Protein AF-0000000067323304 (afdb_homodimer)

Radius of gyration: 36.73 Å; Cα contacts (8 Å, |Δi|>4): 881; chains: 2; bounding box: 107×138×116 Å

InterPro domains:
  IPR002659 Glycosyl transferase, family 31 [PF01762] (88-199)
  IPR002659 Glycosyl transferase, family 31 [PTHR11214] (59-254)

Sequence (636 aa):
MKSQHRKLPTPAPSVSTATLLLLPLALLAAVLMVVYPNEFALQSSLAGAGCPDGASGISVAAHHVVAQVAPDFRLLMGVLTLPSRYERRHLLRMVYALQQPNLTARVDVRFFFCRIESVEQRLLVALEAMRYGDVVELDCPENMDNGKTHSYFSSVPALFGAGAYDFVMKTDDDTFFRLPQLAESLGRAPREDLYYGCMVPCDYVRGWNEYMSGMGYVISWDLVEWIVAAADQIRNHTVGPEDRTLYSWFSGAGKAKNRVDVKPAMYDFPQRGAPCAHELVPDTIAVHRLKNNFRWSTTLKYFNFTAGLEPSKFYRVVMKSQHRKLPTPAPSVSTATLLLLPLALLAAVLMVVYPNEFALQSSLAGAGCPDGASGISVAAHHVVAQVAPDFRLLMGVLTLPSRYERRHLLRMVYALQQPNLTARVDVRFFFCRIESVEQRLLVALEAMRYGDVVELDCPENMDNGKTHSYFSSVPALFGAGAYDFVMKTDDDTFFRLPQLAESLGRAPREDLYYGCMVPCDYVRGWNEYMSGMGYVISWDLVEWIVAAADQIRNHTVGPEDRTLYSWFSGAGKAKNRVDVKPAMYDFPQRGAPCAHELVPDTIAVHRLKNNFRWSTTLKYFNFTAGLEPSKFYRVV

Secondary structure (DSSP, 8-state):
----------------SGGG-STTGGGSGGGGGGTS---TT------------------------------S-EEEEEEE--TT-HHHHHHHHHHHHTTGGG-SSEEEEEEEE-----HHHHHHHHHHHHHH--EEE-SS---SSBSHHHHHHHHHHHHH-TTS-SEEEEEETT-EE-HHHHHHHHHTS-SSSEEEEEEE-SS----S--EEEEEEEEEEHHHHHHHHHTHHHHTT--BS-HHHHHHHHHHHHT---EEEE-TTSEEEPP-TT-TTB----TT-SEEE---SHHHHHHHHHHTTTTTT----SSS---/----------------------TTGGGGGGGSTTSS----TT-----------------------------S-EEEEEEE--TT-HHHHHHHHHHHHTTGGG-SSEEEEEEEE-----HHHHHHHHHHHHHH--EEE-SS---SSBSHHHHHHHHHHHHH-TTS-SEEEEEETT-EE-HHHHHHHHHTS-SSSEEEEEEE-TT----S--EEEEEEEEEEHHHHHHHHHTHHHHTT--BS-HHHHHHHHHHHHT---EEEE-TTSEEEPP-TT-TTB----TT-SEEE---SHHHHHHHHHHTTTTTT----SSS---

pLDDT: mean 79.78, std 28.5, range [18.19, 98.94]

Nearest PDB structures (foldseek):
  6wmn-assembly1_B  TM=7.593E-01  e=1.048E-10  Homo sapiens
  8sz3-assembly1_A  TM=7.489E-01  e=9.233E-11  Homo sapiens
  8sz3-assembly1_B-2  TM=7.429E-01  e=4.793E-10  Homo sapiens
  8tjc-assembly1_D  TM=7.076E-01  e=5.106E-10  Homo sapiens
  8ipy-assembly1_w  TM=3.589E-01  e=2.794E+00  Homo sapiens

Organism: Triticum aestivum (NCBI:txid4565)

Structure (mmCIF, N/CA/C/O backbone):
data_AF-0000000067323304-model_v1
#
loop_
_entity.id
_entity.type
_entity.pdbx_description
1 polymer Hexosyltransferase
#
loop_
_atom_site.group_PDB
_atom_site.id
_atom_site.type_symbol
_atom_site.label_atom_id
_atom_site.label_alt_id
_atom_site.label_comp_id
_atom_site.label_asym_id
_atom_site.label_entity_id
_atom_site.label_seq_id
_atom_site.pdbx_PDB_ins_code
_atom_site.Cartn_x
_atom_site.Cartn_y
_atom_site.Cartn_z
_atom_site.occupancy
_atom_site.B_iso_or_equiv
_atom_site.auth_seq_id
_atom_site.auth_comp_id
_atom_site.auth_asym_id
_atom_site.auth_atom_id
_atom_site.pdbx_PDB_model_num
ATOM 1 N N . MET A 1 1 ? 1.168 63.219 -58.844 1 26 1 MET A N 1
ATOM 2 C CA . MET A 1 1 ? 1.993 62 -58.812 1 26 1 MET A CA 1
ATOM 3 C C . MET A 1 1 ? 3.346 62.281 -58.156 1 26 1 MET A C 1
ATOM 5 O O . MET A 1 1 ? 4.336 62.531 -58.875 1 26 1 MET A O 1
ATOM 9 N N . LYS A 1 2 ? 3.273 63 -57 1 29.53 2 LYS A N 1
ATOM 10 C CA . LYS A 1 2 ? 4.273 63.656 -56.188 1 29.53 2 LYS A CA 1
ATOM 11 C C . LYS A 1 2 ? 5.238 62.656 -55.562 1 29.53 2 LYS A C 1
ATOM 13 O O . LYS A 1 2 ? 4.816 61.75 -54.844 1 29.53 2 LYS A O 1
ATOM 18 N N . SER A 1 3 ? 6.457 62.375 -56.156 1 26.36 3 SER A N 1
ATOM 19 C CA . SER A 1 3 ? 7.59 61.438 -56.125 1 26.36 3 SER A CA 1
ATOM 20 C C . SER A 1 3 ? 8.375 61.562 -54.844 1 26.36 3 SER A C 1
ATOM 22 O O . SER A 1 3 ? 9.32 62.344 -54.75 1 26.36 3 SER A O 1
ATOM 24 N N . GLN A 1 4 ? 7.676 61.344 -53.625 1 25.31 4 GLN A N 1
ATOM 25 C CA . GLN A 1 4 ? 8.188 61.594 -52.281 1 25.31 4 GLN A CA 1
ATOM 26 C C . GLN A 1 4 ? 9.391 60.719 -51.969 1 25.31 4 GLN A C 1
ATOM 28 O O . GLN A 1 4 ? 9.312 59.5 -52.062 1 25.31 4 GLN A O 1
ATOM 33 N N . HIS A 1 5 ? 10.602 61.219 -52.062 1 24.12 5 HIS A N 1
ATOM 34 C CA . HIS A 1 5 ? 11.992 60.781 -52.031 1 24.12 5 HIS A CA 1
ATOM 35 C C . HIS A 1 5 ? 12.336 60.219 -50.656 1 24.12 5 HIS A C 1
ATOM 37 O O . HIS A 1 5 ? 12.25 60.906 -49.625 1 24.12 5 HIS A O 1
ATOM 43 N N . ARG A 1 6 ? 12.086 58.812 -50.344 1 25.52 6 ARG A N 1
ATOM 44 C CA . ARG A 1 6 ? 12.117 57.938 -49.188 1 25.52 6 ARG A CA 1
ATOM 45 C C . ARG A 1 6 ? 13.539 57.812 -48.625 1 25.52 6 ARG A C 1
ATOM 47 O O . ARG A 1 6 ? 14.43 57.312 -49.312 1 25.52 6 ARG A O 1
ATOM 54 N N . LYS A 1 7 ? 13.891 58.719 -47.688 1 22.83 7 LYS A N 1
ATOM 55 C CA . LYS A 1 7 ? 15.203 58.938 -47.094 1 22.83 7 LYS A CA 1
ATOM 56 C C . LYS A 1 7 ? 15.719 57.656 -46.438 1 22.83 7 LYS A C 1
ATOM 58 O O . LYS A 1 7 ? 15.078 57.094 -45.531 1 22.83 7 LYS A O 1
ATOM 63 N N . LEU A 1 8 ? 16.562 56.844 -47.094 1 27.14 8 LEU A N 1
ATOM 64 C CA . LEU A 1 8 ? 17.172 55.531 -46.906 1 27.14 8 LEU A CA 1
ATOM 65 C C . LEU A 1 8 ? 18.078 55.531 -45.688 1 27.14 8 LEU A C 1
ATOM 67 O O . LEU A 1 8 ? 19.031 56.312 -45.594 1 27.14 8 LEU A O 1
ATOM 71 N N . PRO A 1 9 ? 17.516 55.219 -44.406 1 27.12 9 PRO A N 1
ATOM 72 C CA . PRO A 1 9 ? 18.219 55.375 -43.125 1 27.12 9 PRO A CA 1
ATOM 73 C C . PRO A 1 9 ? 19.562 54.625 -43.094 1 27.12 9 PRO A C 1
ATOM 75 O O . PRO A 1 9 ? 19.703 53.594 -43.719 1 27.12 9 PRO A O 1
ATOM 78 N N . THR A 1 10 ? 20.703 55.312 -43.062 1 25.98 10 THR A N 1
ATOM 79 C CA . THR A 1 10 ? 22.109 54.969 -43.156 1 25.98 10 THR A CA 1
ATOM 80 C C . THR A 1 10 ? 22.469 53.906 -42.094 1 25.98 10 THR A C 1
ATOM 82 O O . THR A 1 10 ? 22.125 54.062 -40.906 1 25.98 10 THR A O 1
ATOM 85 N N . PRO A 1 11 ? 22.766 52.656 -42.5 1 28.22 11 PRO A N 1
ATOM 86 C CA . PRO A 1 11 ? 23.031 51.406 -41.781 1 28.22 11 PRO A CA 1
ATOM 87 C C . PRO A 1 11 ? 24.219 51.5 -40.844 1 28.22 11 PRO A C 1
ATOM 89 O O . PRO A 1 11 ? 25.297 51.938 -41.219 1 28.22 11 PRO A O 1
ATOM 92 N N . ALA A 1 12 ? 24 51.938 -39.531 1 30.48 12 ALA A N 1
ATOM 93 C CA . ALA A 1 12 ? 25.062 52.188 -38.562 1 30.48 12 ALA A CA 1
ATOM 94 C C . ALA A 1 12 ? 26.047 51 -38.531 1 30.48 12 ALA A C 1
ATOM 96 O O . ALA A 1 12 ? 25.625 49.844 -38.562 1 30.48 12 ALA A O 1
ATOM 97 N N . PRO A 1 13 ? 27.328 51.25 -38.719 1 25.36 13 PRO A N 1
ATOM 98 C CA . PRO A 1 13 ? 28.469 50.375 -38.969 1 25.36 13 PRO A CA 1
ATOM 99 C C . PRO A 1 13 ? 28.641 49.344 -37.875 1 25.36 13 PRO A C 1
ATOM 101 O O . PRO A 1 13 ? 28.188 49.531 -36.75 1 25.36 13 PRO A O 1
ATOM 104 N N . SER A 1 14 ? 28.859 48.062 -38.25 1 26.14 14 SER A N 1
ATOM 105 C CA . SER A 1 14 ? 29.109 46.688 -37.781 1 26.14 14 SER A CA 1
ATOM 106 C C . SER A 1 14 ? 30.328 46.625 -36.875 1 26.14 14 SER A C 1
ATOM 108 O O . SER A 1 14 ? 31.453 46.969 -37.281 1 26.14 14 SER A O 1
ATOM 110 N N . VAL A 1 15 ? 30.125 47.156 -35.562 1 26.16 15 VAL A N 1
ATOM 111 C CA . VAL A 1 15 ? 31.188 47.25 -34.562 1 26.16 15 VAL A CA 1
ATOM 112 C C . VAL A 1 15 ? 32.062 46 -34.656 1 26.16 15 VAL A C 1
ATOM 114 O O . VAL A 1 15 ? 31.578 44.906 -34.969 1 26.16 15 VAL A O 1
ATOM 117 N N . SER A 1 16 ? 33.344 46.125 -34.469 1 22.89 16 SER A N 1
ATOM 118 C CA . SER A 1 16 ? 34.719 45.625 -34.562 1 22.89 16 SER A CA 1
ATOM 119 C C . SER A 1 16 ? 34.906 44.344 -33.75 1 22.89 16 SER A C 1
ATOM 121 O O . SER A 1 16 ? 34.344 44.219 -32.656 1 22.89 16 SER A O 1
ATOM 123 N N . THR A 1 17 ? 35.375 43.156 -34.406 1 23.34 17 THR A N 1
ATOM 124 C CA . THR A 1 17 ? 35.781 41.75 -34.406 1 23.34 17 THR A CA 1
ATOM 125 C C . THR A 1 17 ? 36.656 41.438 -33.188 1 23.34 17 THR A C 1
ATOM 127 O O . THR A 1 17 ? 36.656 40.312 -32.688 1 23.34 17 THR A O 1
ATOM 130 N N . ALA A 1 18 ? 37.688 42.344 -32.906 1 24.58 18 ALA A N 1
ATOM 131 C CA . ALA A 1 18 ? 39 41.812 -32.531 1 24.58 18 ALA A CA 1
ATOM 132 C C . ALA A 1 18 ? 38.938 41.156 -31.141 1 24.58 18 ALA A C 1
ATOM 134 O O . ALA A 1 18 ? 39.75 40.312 -30.812 1 24.58 18 ALA A O 1
ATOM 135 N N . THR A 1 19 ? 38.219 41.812 -30.156 1 23.27 19 THR A N 1
ATOM 136 C CA . THR A 1 19 ? 38.75 41.719 -28.812 1 23.27 19 THR A CA 1
ATOM 137 C C . THR A 1 19 ? 38.562 40.281 -28.266 1 23.27 19 THR A C 1
ATOM 139 O O . THR A 1 19 ? 38.375 40.094 -27.062 1 23.27 19 THR A O 1
ATOM 142 N N . LEU A 1 20 ? 38.156 39.25 -29.094 1 24.08 20 LEU A N 1
ATOM 143 C CA . LEU A 1 20 ? 37.719 37.938 -28.625 1 24.08 20 LEU A CA 1
ATOM 144 C C . LEU A 1 20 ? 38.906 37.156 -28.031 1 24.08 20 LEU A C 1
ATOM 146 O O . LEU A 1 20 ? 38.75 35.969 -27.719 1 24.08 20 LEU A O 1
ATOM 150 N N . LEU A 1 21 ? 40.125 37.625 -28.234 1 23.97 21 LEU A N 1
ATOM 151 C CA . LEU A 1 21 ? 41.25 36.688 -28.25 1 23.97 21 LEU A CA 1
ATOM 152 C C . LEU A 1 21 ? 41.406 36 -26.906 1 23.97 21 LEU A C 1
ATOM 154 O O . LEU A 1 21 ? 41.688 34.781 -26.844 1 23.97 21 LEU A O 1
ATOM 158 N N . LEU A 1 22 ? 41.656 36.688 -25.719 1 25.17 22 LEU A N 1
ATOM 159 C CA . LEU A 1 22 ? 42.719 36.312 -24.797 1 25.17 22 LEU A CA 1
ATOM 160 C C . LEU A 1 22 ? 42.281 35.25 -23.812 1 25.17 22 LEU A C 1
ATOM 162 O O . LEU A 1 22 ? 43.031 34.812 -22.953 1 25.17 22 LEU A O 1
ATOM 166 N N . LEU A 1 23 ? 40.938 34.938 -23.578 1 25.55 23 LEU A N 1
ATOM 167 C CA . LEU A 1 23 ? 40.594 34.5 -22.234 1 25.55 23 LEU A CA 1
ATOM 168 C C . LEU A 1 23 ? 40.969 33.031 -22.016 1 25.55 23 LEU A C 1
ATOM 170 O O . LEU A 1 23 ? 40.531 32.406 -21.062 1 25.55 23 LEU A O 1
ATOM 174 N N . PRO A 1 24 ? 41.625 32.312 -22.938 1 26.25 24 PRO A N 1
ATOM 175 C CA . PRO A 1 24 ? 41.812 30.875 -22.781 1 26.25 24 PRO A CA 1
ATOM 176 C C . PRO A 1 24 ? 42.656 30.5 -21.562 1 26.25 24 PRO A C 1
ATOM 178 O O . PRO A 1 24 ? 42.625 29.359 -21.125 1 26.25 24 PRO A O 1
ATOM 181 N N . LEU A 1 25 ? 43.594 31.375 -21.047 1 27.73 25 LEU A N 1
ATOM 182 C CA . LEU A 1 25 ? 44.75 30.922 -20.312 1 27.73 25 LEU A CA 1
ATOM 183 C C . LEU A 1 25 ? 44.375 30.344 -18.953 1 27.73 25 LEU A C 1
ATOM 185 O O . LEU A 1 25 ? 45.062 29.516 -18.406 1 27.73 25 LEU A O 1
ATOM 189 N N . ALA A 1 26 ? 43.406 30.906 -18.203 1 28.41 26 ALA A N 1
ATOM 190 C CA . ALA A 1 26 ? 43.406 30.734 -16.766 1 28.41 26 ALA A CA 1
ATOM 191 C C . ALA A 1 26 ? 42.906 29.344 -16.375 1 28.41 26 ALA A C 1
ATOM 193 O O . ALA A 1 26 ? 42.969 28.953 -15.203 1 28.41 26 ALA A O 1
ATOM 194 N N . LEU A 1 27 ? 42.375 28.547 -17.266 1 28.3 27 LEU A N 1
ATOM 195 C CA . LEU A 1 27 ? 41.812 27.234 -16.953 1 28.3 27 LEU A CA 1
ATOM 196 C C . LEU A 1 27 ? 42.906 26.234 -16.625 1 28.3 27 LEU A C 1
ATOM 198 O O . LEU A 1 27 ? 42.656 25.156 -16.094 1 28.3 27 LEU A O 1
ATOM 202 N N . LEU A 1 28 ? 44.125 26.422 -17.141 1 29.94 28 LEU A N 1
ATOM 203 C CA . LEU A 1 28 ? 45.156 25.359 -17.062 1 29.94 28 LEU A CA 1
ATOM 204 C C . LEU A 1 28 ? 45.531 25.094 -15.602 1 29.94 28 LEU A C 1
ATOM 206 O O . LEU A 1 28 ? 45.656 23.938 -15.195 1 29.94 28 LEU A O 1
ATOM 210 N N . ALA A 1 29 ? 45.719 26.109 -14.758 1 29.64 29 ALA A N 1
ATOM 211 C CA . ALA A 1 29 ? 46.5 26 -13.523 1 29.64 29 ALA A CA 1
ATOM 212 C C . ALA A 1 29 ? 45.75 25.188 -12.477 1 29.64 29 ALA A C 1
ATOM 214 O O . ALA A 1 29 ? 46.344 24.5 -11.648 1 29.64 29 ALA A O 1
ATOM 215 N N . ALA A 1 30 ? 44.438 25.297 -12.328 1 30.92 30 ALA A N 1
ATOM 216 C CA . ALA A 1 30 ? 43.781 24.812 -11.125 1 30.92 30 ALA A CA 1
ATOM 217 C C . ALA A 1 30 ? 43.719 23.281 -11.109 1 30.92 30 ALA A C 1
ATOM 219 O O . ALA A 1 30 ? 43.312 22.688 -10.117 1 30.92 30 ALA A O 1
ATOM 220 N N . VAL A 1 31 ? 44 22.562 -12.141 1 31.05 31 VAL A N 1
ATOM 221 C CA . VAL A 1 31 ? 43.938 21.109 -12.234 1 31.05 31 VAL A CA 1
ATOM 222 C C . VAL A 1 31 ? 45.062 20.5 -11.375 1 31.05 31 VAL A C 1
ATOM 224 O O . VAL A 1 31 ? 44.938 19.375 -10.898 1 31.05 31 VAL A O 1
ATOM 227 N N . LEU A 1 32 ? 46.188 21.219 -11.219 1 30.27 32 LEU A N 1
ATOM 228 C CA . LEU A 1 32 ? 47.375 20.531 -10.703 1 30.27 32 LEU A CA 1
ATOM 229 C C . LEU A 1 32 ? 47.156 20.094 -9.266 1 30.27 32 LEU A C 1
ATOM 231 O O . LEU A 1 32 ? 47.656 19.031 -8.859 1 30.27 32 LEU A O 1
ATOM 235 N N . MET A 1 33 ? 46.656 21 -8.398 1 30.73 33 MET A N 1
ATOM 236 C CA . MET A 1 33 ? 46.906 20.891 -6.965 1 30.73 33 MET A CA 1
ATOM 237 C C . MET A 1 33 ? 46.156 19.703 -6.379 1 30.73 33 MET A C 1
ATOM 239 O O . MET A 1 33 ? 46.25 19.422 -5.184 1 30.73 33 MET A O 1
ATOM 243 N N . VAL A 1 34 ? 45 19.234 -6.973 1 33.34 34 VAL A N 1
ATOM 244 C CA . VAL A 1 34 ? 44.188 18.188 -6.375 1 33.34 34 VAL A CA 1
ATOM 245 C C . VAL A 1 34 ? 44.938 16.859 -6.441 1 33.34 34 VAL A C 1
ATOM 247 O O . VAL A 1 34 ? 44.562 15.914 -5.73 1 33.34 34 VAL A O 1
ATOM 250 N N . VAL A 1 35 ? 45.656 16.656 -7.469 1 31.08 35 VAL A N 1
ATOM 251 C CA . VAL A 1 35 ? 45.969 15.258 -7.691 1 31.08 35 VAL A CA 1
ATOM 252 C C . VAL A 1 35 ? 46.938 14.773 -6.605 1 31.08 35 VAL A C 1
ATOM 254 O O . VAL A 1 35 ? 46.781 13.656 -6.098 1 31.08 35 VAL A O 1
ATOM 257 N N . TYR A 1 36 ? 48.094 15.5 -6.414 1 27.56 36 TYR A N 1
ATOM 258 C CA . TYR A 1 36 ? 49.219 14.688 -5.988 1 27.56 36 TYR A CA 1
ATOM 259 C C . TYR A 1 36 ? 49.312 14.625 -4.469 1 27.56 36 TYR A C 1
ATOM 261 O O . TYR A 1 36 ? 50.344 14.25 -3.914 1 27.56 36 TYR A O 1
ATOM 269 N N . PRO A 1 37 ? 48.5 15.398 -3.689 1 25.56 37 PRO A N 1
ATOM 270 C CA . PRO A 1 37 ? 49.375 15.867 -2.605 1 25.56 37 PRO A CA 1
ATOM 271 C C . PRO A 1 37 ? 49.906 14.727 -1.739 1 25.56 37 PRO A C 1
ATOM 273 O O . PRO A 1 37 ? 51.031 14.781 -1.27 1 25.56 37 PRO A O 1
ATOM 276 N N . ASN A 1 38 ? 48.969 13.922 -1.09 1 26.03 38 ASN A N 1
ATOM 277 C CA . ASN A 1 38 ? 49.281 13.516 0.276 1 26.03 38 ASN A CA 1
ATOM 278 C C . ASN A 1 38 ? 50.281 12.383 0.301 1 26.03 38 ASN A C 1
ATOM 280 O O . ASN A 1 38 ? 49.969 11.25 -0.049 1 26.03 38 ASN A O 1
ATOM 284 N N . GLU A 1 39 ? 51.438 12.68 -0.241 1 24.45 39 GLU A N 1
ATOM 285 C CA . GLU A 1 39 ? 52.594 11.789 -0.311 1 24.45 39 GLU A CA 1
ATOM 286 C C . GLU A 1 39 ? 52.844 11.109 1.03 1 24.45 39 GLU A C 1
ATOM 288 O O . GLU A 1 39 ? 53.156 9.914 1.08 1 24.45 39 GLU A O 1
ATOM 293 N N . PHE A 1 40 ? 53.188 11.914 2.027 1 21.3 40 PHE A N 1
ATOM 294 C CA . PHE A 1 40 ? 54.406 11.68 2.758 1 21.3 40 PHE A CA 1
ATOM 295 C C . PHE A 1 40 ? 54.219 10.57 3.793 1 21.3 40 PHE A C 1
ATOM 297 O O . PHE A 1 40 ? 55.219 9.961 4.234 1 21.3 40 PHE A O 1
ATOM 304 N N . ALA A 1 41 ? 53.094 10.508 4.52 1 23.3 41 ALA A N 1
ATOM 305 C CA . ALA A 1 41 ? 53.344 10.164 5.918 1 23.3 41 ALA A CA 1
ATOM 306 C C . ALA A 1 41 ? 53.688 8.68 6.07 1 23.3 41 ALA A C 1
ATOM 308 O O . ALA A 1 41 ? 53.438 8.094 7.129 1 23.3 41 ALA A O 1
ATOM 309 N N . LEU A 1 42 ? 53.906 7.949 5 1 20.94 42 LEU A N 1
ATOM 310 C CA . LEU A 1 42 ? 53.875 6.504 5.207 1 20.94 42 LEU A CA 1
ATOM 311 C C . LEU A 1 42 ? 55.031 6.062 6.105 1 20.94 42 LEU A C 1
ATOM 313 O O . LEU A 1 42 ? 55.5 4.922 6.016 1 20.94 42 LEU A O 1
ATOM 317 N N . GLN A 1 43 ? 55.562 7.062 6.75 1 20.38 43 GLN A N 1
ATOM 318 C CA . GLN A 1 43 ? 56.875 6.602 7.195 1 20.38 43 GLN A CA 1
ATOM 319 C C . GLN A 1 43 ? 56.75 5.359 8.078 1 20.38 43 GLN A C 1
ATOM 321 O O . GLN A 1 43 ? 57.5 4.391 7.902 1 20.38 43 GLN A O 1
ATOM 326 N N . SER A 1 44 ? 56.375 5.48 9.352 1 22.55 44 SER A N 1
ATOM 327 C CA . SER A 1 44 ? 57.25 5.125 10.469 1 22.55 44 SER A CA 1
ATOM 328 C C . SER A 1 44 ? 56.969 3.699 10.945 1 22.55 44 SER A C 1
ATOM 330 O O . SER A 1 44 ? 57.469 3.283 11.992 1 22.55 44 SER A O 1
ATOM 332 N N . SER A 1 45 ? 56.031 2.93 10.406 1 22.75 45 SER A N 1
ATOM 333 C CA . SER A 1 45 ? 55.625 1.813 11.258 1 22.75 45 SER A CA 1
ATOM 334 C C . SER A 1 45 ? 56.719 0.763 11.344 1 22.75 45 SER A C 1
ATOM 336 O O . SER A 1 45 ? 56.688 -0.248 10.641 1 22.75 45 SER A O 1
ATOM 338 N N . LEU A 1 46 ? 57.906 1.195 11.461 1 21.16 46 LEU A N 1
ATOM 339 C CA . LEU A 1 46 ? 58.938 0.162 11.43 1 21.16 46 LEU A CA 1
ATOM 340 C C . LEU A 1 46 ? 58.656 -0.921 12.469 1 21.16 46 LEU A C 1
ATOM 342 O O . LEU A 1 46 ? 58.656 -2.109 12.141 1 21.16 46 LEU A O 1
ATOM 346 N N . ALA A 1 47 ? 59.281 -0.923 13.703 1 21.31 47 ALA A N 1
ATOM 347 C CA . ALA A 1 47 ? 60.25 -1.874 14.266 1 21.31 47 ALA A CA 1
ATOM 348 C C . ALA A 1 47 ? 59.531 -2.957 15.07 1 21.31 47 ALA A C 1
ATOM 350 O O . ALA A 1 47 ? 59.906 -4.133 15.008 1 21.31 47 ALA A O 1
ATOM 351 N N . GLY A 1 48 ? 58.844 -2.602 16.281 1 20.7 48 GLY A N 1
ATOM 352 C CA . GLY A 1 48 ? 59.188 -3.332 17.5 1 20.7 48 GLY A CA 1
ATOM 353 C C . GLY A 1 48 ? 58.406 -4.637 17.641 1 20.7 48 GLY A C 1
ATOM 354 O O . GLY A 1 48 ? 57.188 -4.641 17.672 1 20.7 48 GLY A O 1
ATOM 355 N N . ALA A 1 49 ? 58.875 -5.715 17.078 1 23.78 49 ALA A N 1
ATOM 356 C CA . ALA A 1 49 ? 58.312 -7.051 17.016 1 23.78 49 ALA A CA 1
ATOM 357 C C . ALA A 1 49 ? 58.094 -7.617 18.422 1 23.78 49 ALA A C 1
ATOM 359 O O . ALA A 1 49 ? 57.906 -8.82 18.594 1 23.78 49 ALA A O 1
ATOM 360 N N . GLY A 1 50 ? 58.094 -6.742 19.516 1 22.55 50 GLY A N 1
ATOM 361 C CA . GLY A 1 50 ? 58.312 -7.566 20.703 1 22.55 50 GLY A CA 1
ATOM 362 C C . GLY A 1 50 ? 57.188 -8.562 20.938 1 22.55 50 GLY A C 1
ATOM 363 O O . GLY A 1 50 ? 56.094 -8.43 20.375 1 22.55 50 GLY A O 1
ATOM 364 N N . CYS A 1 51 ? 57.375 -9.594 21.719 1 26.83 51 CYS A N 1
ATOM 365 C CA . CYS A 1 51 ? 56.875 -10.914 22.078 1 26.83 51 CYS A CA 1
ATOM 366 C C . CYS A 1 51 ? 55.5 -10.812 22.766 1 26.83 51 CYS A C 1
ATOM 368 O O . CYS A 1 51 ? 55.438 -10.328 23.906 1 26.83 51 CYS A O 1
ATOM 370 N N . PRO A 1 52 ? 54.406 -10.156 22.156 1 23.42 52 PRO A N 1
ATOM 371 C CA . PRO A 1 52 ? 53.375 -9.758 23.094 1 23.42 52 PRO A CA 1
ATOM 372 C C . PRO A 1 52 ? 52.75 -10.945 23.828 1 23.42 52 PRO A C 1
ATOM 374 O O . PRO A 1 52 ? 52.75 -12.062 23.297 1 23.42 52 PRO A O 1
ATOM 377 N N . ASP A 1 53 ? 52.844 -10.891 25.156 1 26.42 53 ASP A N 1
ATOM 378 C CA . ASP A 1 53 ? 52.219 -11.617 26.266 1 26.42 53 ASP A CA 1
ATOM 379 C C . ASP A 1 53 ? 50.719 -11.781 26.031 1 26.42 53 ASP A C 1
ATOM 381 O O . ASP A 1 53 ? 50.031 -10.844 25.625 1 26.42 53 ASP A O 1
ATOM 385 N N . GLY A 1 54 ? 50.25 -13 25.688 1 24.25 54 GLY A N 1
ATOM 386 C CA . GLY A 1 54 ? 49 -13.555 25.281 1 24.25 54 GLY A CA 1
ATOM 387 C C . GLY A 1 54 ? 47.844 -13.211 26.234 1 24.25 54 GLY A C 1
ATOM 388 O O . GLY A 1 54 ? 47.188 -14.102 26.75 1 24.25 54 GLY A O 1
ATOM 389 N N . ALA A 1 55 ? 47.906 -11.992 26.953 1 23.66 55 ALA A N 1
ATOM 390 C CA . ALA A 1 55 ? 46.812 -11.766 27.906 1 23.66 55 ALA A CA 1
ATOM 391 C C . ALA A 1 55 ? 45.469 -11.812 27.219 1 23.66 55 ALA A C 1
ATOM 393 O O . ALA A 1 55 ? 45.281 -11.227 26.141 1 23.66 55 ALA A O 1
ATOM 394 N N . SER A 1 56 ? 44.719 -12.867 27.484 1 29.16 56 SER A N 1
ATOM 395 C CA . SER A 1 56 ? 43.344 -13.188 27.109 1 29.16 56 SER A CA 1
ATOM 396 C C . SER A 1 56 ? 42.406 -12 27.344 1 29.16 56 SER A C 1
ATOM 398 O O . SER A 1 56 ? 42.125 -11.648 28.484 1 29.16 56 SER A O 1
ATOM 400 N N . GLY A 1 57 ? 42.688 -10.852 26.75 1 26.69 57 GLY A N 1
ATOM 40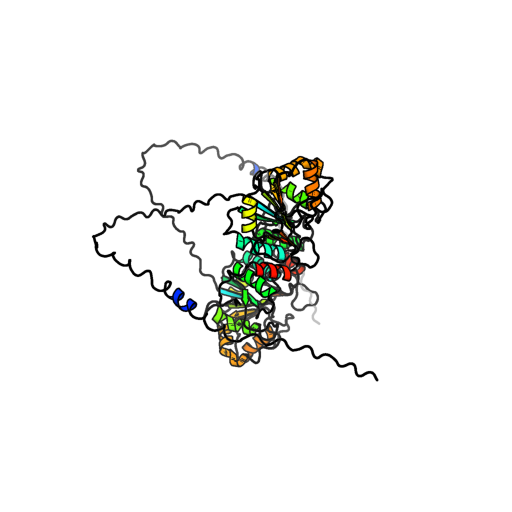1 C CA . GLY A 1 57 ? 41.844 -9.703 26.984 1 26.69 57 GLY A CA 1
ATOM 402 C C . GLY A 1 57 ? 40.375 -9.977 26.672 1 26.69 57 GLY A C 1
ATOM 403 O O . GLY A 1 57 ? 40.062 -10.477 25.594 1 26.69 57 GLY A O 1
ATOM 404 N N . ILE A 1 58 ? 39.656 -10.25 27.719 1 30.58 58 ILE A N 1
ATOM 405 C CA . ILE A 1 58 ? 38.188 -10.266 27.766 1 30.58 58 ILE A CA 1
ATOM 406 C C . ILE A 1 58 ? 37.656 -9.023 27.062 1 30.58 58 ILE A C 1
ATOM 408 O O . ILE A 1 58 ? 37.906 -7.895 27.469 1 30.58 58 ILE A O 1
ATOM 412 N N . SER A 1 59 ? 37.688 -9.078 25.734 1 31.53 59 SER A N 1
ATOM 413 C CA . SER A 1 59 ? 37 -7.98 25.062 1 31.53 59 SER A CA 1
ATOM 414 C C . SER A 1 59 ? 35.562 -7.816 25.578 1 31.53 59 SER A C 1
ATOM 416 O O . SER A 1 59 ? 34.75 -8.734 25.453 1 31.53 59 SER A O 1
ATOM 418 N N . VAL A 1 60 ? 35.406 -7.109 26.641 1 30.09 60 VAL A N 1
ATOM 419 C CA . VAL A 1 60 ? 34.062 -6.602 26.984 1 30.09 60 VAL A CA 1
ATOM 420 C C . VAL A 1 60 ? 33.406 -6.016 25.734 1 30.09 60 VAL A C 1
ATOM 422 O O . VAL A 1 60 ? 33.938 -5.062 25.141 1 30.09 60 VAL A O 1
ATOM 4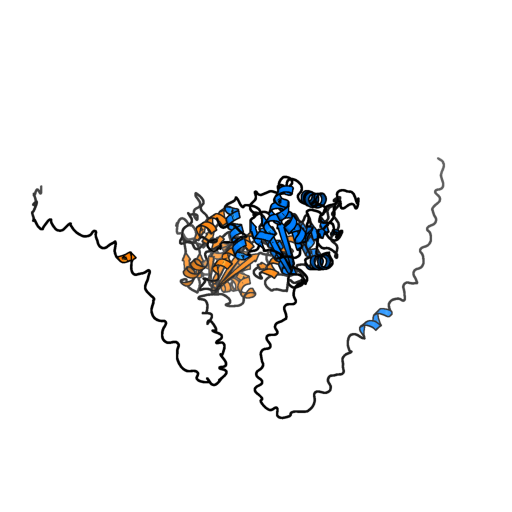25 N N . ALA A 1 61 ? 32.656 -6.84 25.031 1 32.38 61 ALA A N 1
ATOM 426 C CA . ALA A 1 61 ? 31.766 -6.262 24.031 1 32.38 61 ALA A CA 1
ATOM 427 C C . ALA A 1 61 ? 31.141 -4.969 24.547 1 32.38 61 ALA A C 1
ATOM 429 O O . ALA A 1 61 ? 30.344 -4.984 25.484 1 32.38 61 ALA A O 1
ATOM 430 N N . ALA A 1 62 ? 31.859 -3.912 24.5 1 31.61 62 ALA A N 1
ATOM 431 C CA . ALA A 1 62 ? 31.234 -2.607 24.719 1 31.61 62 ALA A CA 1
ATOM 432 C C . ALA A 1 62 ? 29.906 -2.5 23.984 1 31.61 62 ALA A C 1
ATOM 434 O O . ALA A 1 62 ? 29.859 -2.51 22.75 1 31.61 62 ALA A O 1
ATOM 435 N N . HIS A 1 63 ? 28.891 -3.098 24.5 1 36.22 63 HIS A N 1
ATOM 436 C CA . HIS A 1 63 ? 27.594 -2.607 24.078 1 36.22 63 HIS A CA 1
ATOM 437 C C . HIS A 1 63 ? 27.625 -1.101 23.844 1 36.22 63 HIS A C 1
ATOM 439 O O . HIS A 1 63 ? 27.719 -0.321 24.797 1 36.22 63 HIS A O 1
ATOM 445 N N . HIS A 1 64 ? 28.344 -0.673 22.906 1 37.12 64 HIS A N 1
ATOM 446 C CA . HIS A 1 64 ? 28.094 0.721 22.547 1 37.12 64 HIS A CA 1
ATOM 447 C C . HIS A 1 64 ? 26.609 1.056 22.656 1 37.12 64 HIS A C 1
ATOM 449 O O . HIS A 1 64 ? 25.812 0.595 21.844 1 37.12 64 HIS A O 1
ATOM 455 N N . VAL A 1 65 ? 26.109 1.062 23.812 1 40.06 65 VAL A N 1
ATOM 456 C CA . VAL A 1 65 ? 24.844 1.78 23.953 1 40.06 65 VAL A CA 1
ATOM 457 C C . VAL A 1 65 ? 24.875 3.051 23.109 1 40.06 65 VAL A C 1
ATOM 459 O O . VAL A 1 65 ? 25.641 3.979 23.391 1 40.06 65 VAL A O 1
ATOM 462 N N . VAL A 1 66 ? 24.891 2.982 21.812 1 42.62 66 VAL A N 1
ATOM 463 C CA . VAL A 1 66 ? 24.609 4.242 21.141 1 42.62 66 VAL A CA 1
ATOM 464 C C . VAL A 1 66 ? 23.625 5.062 21.969 1 42.62 66 VAL A C 1
ATOM 466 O O . VAL A 1 66 ? 22.516 4.602 22.266 1 42.62 66 VAL A O 1
ATOM 469 N N . ALA A 1 67 ? 23.984 5.703 22.844 1 45.34 67 ALA A N 1
ATOM 470 C CA . ALA A 1 67 ? 23.188 6.641 23.625 1 45.34 67 ALA A CA 1
ATOM 471 C C . ALA A 1 67 ? 22.062 7.242 22.797 1 45.34 67 ALA A C 1
ATOM 473 O O . ALA A 1 67 ? 22.328 7.98 21.828 1 45.34 67 ALA A O 1
ATOM 474 N N . GLN A 1 68 ? 21.016 6.5 22.578 1 57.78 68 GLN A N 1
ATOM 475 C CA . GLN A 1 68 ? 19.891 7.062 21.859 1 57.78 68 GLN A CA 1
ATOM 476 C C . GLN A 1 68 ? 19.594 8.484 22.328 1 57.78 68 GLN A C 1
ATOM 478 O O . GLN A 1 68 ? 19.234 8.703 23.484 1 57.78 68 GLN A O 1
ATOM 483 N N . VAL A 1 69 ? 20.25 9.586 21.828 1 71.5 69 VAL A N 1
ATOM 484 C CA . VAL A 1 69 ? 20.016 11 22.109 1 71.5 69 VAL A CA 1
ATOM 485 C C . VAL A 1 69 ? 18.516 11.273 22.078 1 71.5 69 VAL A C 1
ATOM 487 O O . VAL A 1 69 ? 17.812 10.867 21.141 1 71.5 69 VAL A O 1
ATOM 490 N N . ALA A 1 70 ? 18.016 11.727 23.219 1 86.94 70 ALA A N 1
ATOM 491 C CA . ALA A 1 70 ? 16.625 12.109 23.328 1 86.94 70 ALA A CA 1
ATOM 492 C C . ALA A 1 70 ? 16.219 13.031 22.172 1 86.94 70 ALA A C 1
ATOM 494 O O . ALA A 1 70 ? 16.984 13.922 21.797 1 86.94 70 ALA A O 1
ATOM 495 N N . PRO A 1 71 ? 15.062 12.836 21.531 1 88.88 71 PRO A N 1
ATOM 496 C CA . PRO A 1 71 ? 14.625 13.711 20.438 1 88.88 71 PRO A CA 1
ATOM 497 C C . PRO A 1 71 ? 14.375 15.141 20.891 1 88.88 71 PRO A C 1
ATOM 499 O O . PRO A 1 71 ? 14.062 15.375 22.062 1 88.88 71 PRO A O 1
ATOM 502 N N . ASP A 1 72 ? 14.516 16.078 20.031 1 92.44 72 ASP A N 1
ATOM 503 C CA . ASP A 1 72 ? 14.305 17.484 20.344 1 92.44 72 ASP A CA 1
ATOM 504 C C . ASP A 1 72 ? 12.883 17.734 20.844 1 92.44 72 ASP A C 1
ATOM 506 O O . ASP A 1 72 ? 12.672 18.5 21.781 1 92.44 72 ASP A O 1
ATOM 510 N N . PHE A 1 73 ? 11.969 17.109 20.203 1 97.75 73 PHE A N 1
ATOM 511 C CA . PHE A 1 73 ? 10.562 17.141 20.578 1 97.75 73 PHE A CA 1
ATOM 512 C C . PHE A 1 73 ? 9.805 15.969 19.953 1 97.75 73 PHE A C 1
ATOM 514 O O . PHE A 1 73 ? 10.367 15.219 19.156 1 97.75 73 PHE A O 1
ATOM 521 N N . ARG A 1 74 ? 8.586 15.781 20.438 1 98.25 74 ARG A N 1
ATOM 522 C CA . ARG A 1 74 ? 7.707 14.734 19.922 1 98.25 74 ARG A CA 1
ATOM 523 C C . ARG A 1 74 ? 6.492 15.344 19.219 1 98.25 74 ARG A C 1
ATOM 525 O O . ARG A 1 74 ? 5.781 16.172 19.797 1 98.25 74 ARG A O 1
ATOM 532 N N . LEU A 1 75 ? 6.305 14.977 18.016 1 98.81 75 LEU A N 1
ATOM 533 C CA . LEU A 1 75 ? 5.203 15.469 17.188 1 98.81 75 LEU A CA 1
ATOM 534 C C . LEU A 1 75 ? 4.293 14.32 16.766 1 98.81 75 LEU A C 1
ATOM 536 O O . LEU A 1 75 ? 4.766 13.328 16.188 1 98.81 75 LEU A O 1
ATOM 540 N N . LEU A 1 76 ? 2.996 14.445 17.078 1 98.88 76 LEU A N 1
ATOM 541 C CA . LEU A 1 76 ? 1.993 13.617 16.422 1 98.88 76 LEU A CA 1
ATOM 542 C C . LEU A 1 76 ? 1.487 14.281 15.148 1 98.88 76 LEU A C 1
ATOM 544 O O . LEU A 1 76 ? 0.914 15.367 15.195 1 98.88 76 LEU A O 1
ATOM 548 N N . MET A 1 77 ? 1.777 13.672 14.086 1 98.81 77 MET A N 1
ATOM 549 C CA . MET A 1 77 ? 1.192 14.102 12.82 1 98.81 77 MET A CA 1
ATOM 550 C C . MET A 1 77 ? -0.059 13.289 12.492 1 98.81 77 MET A C 1
ATOM 552 O O . MET A 1 77 ? 0.036 12.148 12.047 1 98.81 77 MET A O 1
ATOM 556 N N . GLY A 1 78 ? -1.202 13.883 12.75 1 98.88 78 GLY A N 1
ATOM 557 C CA . GLY A 1 78 ? -2.467 13.25 12.414 1 98.88 78 GLY A CA 1
ATOM 558 C C . GLY A 1 78 ? -2.939 13.57 11.008 1 98.88 78 GLY A C 1
ATOM 559 O O . GLY A 1 78 ? -3.271 14.719 10.703 1 98.88 78 GLY A O 1
ATOM 560 N N . VAL A 1 79 ? -2.924 12.578 10.164 1 98.88 79 VAL A N 1
ATOM 561 C CA . VAL A 1 79 ? -3.41 12.719 8.797 1 98.88 79 VAL A CA 1
ATOM 562 C C . VAL A 1 79 ? -4.883 12.32 8.727 1 98.88 79 VAL A C 1
ATOM 564 O O . VAL A 1 79 ? -5.227 11.148 8.914 1 98.88 79 VAL A O 1
ATOM 567 N N . LEU A 1 80 ? -5.723 13.289 8.492 1 98.62 80 LEU A N 1
ATOM 568 C CA . LEU A 1 80 ? -7.137 12.992 8.312 1 98.62 80 LEU A CA 1
ATOM 569 C C . LEU A 1 80 ? -7.406 12.477 6.902 1 98.62 80 LEU A C 1
ATOM 571 O O . LEU A 1 80 ? -7.043 13.125 5.918 1 98.62 80 LEU A O 1
ATOM 575 N N . THR A 1 81 ? -7.961 11.312 6.816 1 98.19 81 THR A N 1
ATOM 576 C CA . THR A 1 81 ? -8.141 10.602 5.555 1 98.19 81 THR A CA 1
ATOM 577 C C . THR A 1 81 ? -9.461 9.844 5.543 1 98.19 81 THR A C 1
ATOM 579 O O . THR A 1 81 ? -10.352 10.125 6.348 1 98.19 81 THR A O 1
ATOM 582 N N . LEU A 1 82 ? -9.727 9.094 4.48 1 97.31 82 LEU A N 1
ATOM 583 C CA . LEU A 1 82 ? -10.891 8.234 4.324 1 97.31 82 LEU A CA 1
ATOM 584 C C . LEU A 1 82 ? -10.477 6.766 4.254 1 97.31 82 LEU A C 1
ATOM 586 O O . LEU A 1 82 ? -9.391 6.449 3.764 1 97.31 82 LEU A O 1
ATOM 590 N N . PRO A 1 83 ? -11.336 5.887 4.77 1 95.62 83 PRO A N 1
ATOM 591 C CA . PRO A 1 83 ? -11 4.465 4.684 1 95.62 83 PRO A CA 1
ATOM 592 C C . PRO A 1 83 ? -10.719 4.008 3.254 1 95.62 83 PRO A C 1
ATOM 594 O O . PRO A 1 83 ? -9.883 3.127 3.039 1 95.62 83 PRO A O 1
ATOM 597 N N . SER A 1 84 ? -11.297 4.613 2.258 1 94.5 84 SER A N 1
ATOM 598 C CA . SER A 1 84 ? -11.188 4.176 0.87 1 94.5 84 SER A CA 1
ATOM 599 C C . SER A 1 84 ? -9.883 4.648 0.241 1 94.5 84 SER A C 1
ATOM 601 O O . SER A 1 84 ? -9.516 4.203 -0.848 1 94.5 84 SER A O 1
ATOM 603 N N . ARG A 1 85 ? -9.141 5.461 0.926 1 95.56 85 ARG A N 1
ATOM 604 C CA . ARG A 1 85 ? -7.938 6.031 0.337 1 95.56 85 ARG A CA 1
ATOM 605 C C . ARG A 1 85 ? -6.695 5.254 0.769 1 95.56 85 ARG A C 1
ATOM 607 O O . ARG A 1 85 ? -5.707 5.848 1.207 1 95.56 85 ARG A O 1
ATOM 614 N N . TYR A 1 86 ? -6.781 4.012 0.553 1 92.56 86 TYR A N 1
ATOM 615 C CA . TYR A 1 86 ? -5.715 3.102 0.96 1 92.56 86 TYR A CA 1
ATOM 616 C C . TYR A 1 86 ? -4.41 3.432 0.245 1 92.56 86 TYR A C 1
ATOM 618 O O . TYR A 1 86 ? -3.348 3.475 0.869 1 92.56 86 TYR A O 1
ATOM 626 N N . GLU A 1 87 ? -4.5 3.643 -1.012 1 91.94 87 GLU A N 1
ATOM 627 C CA . GLU A 1 87 ? -3.318 3.904 -1.825 1 91.94 87 GLU A CA 1
ATOM 628 C C . GLU A 1 87 ? -2.578 5.148 -1.341 1 91.94 87 GLU A C 1
ATOM 630 O O . GLU A 1 87 ? -1.348 5.164 -1.28 1 91.94 87 GLU A O 1
ATOM 635 N N . ARG A 1 88 ? -3.33 6.074 -1.028 1 96.06 88 ARG A N 1
ATOM 636 C CA . ARG A 1 88 ? -2.729 7.324 -0.575 1 96.06 88 ARG A CA 1
ATOM 637 C C . ARG A 1 88 ? -2.018 7.137 0.762 1 96.06 88 ARG A C 1
ATOM 639 O O . ARG A 1 88 ? -0.902 7.625 0.951 1 96.06 88 ARG A O 1
ATOM 646 N N . ARG A 1 89 ? -2.66 6.426 1.695 1 97.12 89 ARG A N 1
ATOM 647 C CA . ARG A 1 89 ? -2.025 6.16 2.982 1 97.12 89 ARG A CA 1
ATOM 648 C C . ARG A 1 89 ? -0.753 5.34 2.807 1 97.12 89 ARG A C 1
ATOM 650 O O . ARG A 1 89 ? 0.244 5.578 3.492 1 97.12 89 ARG A O 1
ATOM 657 N N . HIS A 1 90 ? -0.778 4.473 1.89 1 95.19 90 HIS A N 1
ATOM 658 C CA . HIS A 1 90 ? 0.421 3.686 1.618 1 95.19 90 HIS A CA 1
ATOM 659 C C . HIS A 1 90 ? 1.545 4.566 1.082 1 95.19 90 HIS A C 1
ATOM 661 O O . HIS A 1 90 ? 2.693 4.445 1.516 1 95.19 90 HIS A O 1
ATOM 667 N N . LEU A 1 91 ? 1.205 5.387 0.114 1 96 91 LEU A N 1
ATOM 668 C CA . LEU A 1 91 ? 2.203 6.305 -0.424 1 96 91 LEU A CA 1
ATOM 669 C C . LEU A 1 91 ? 2.807 7.16 0.684 1 96 91 LEU A C 1
ATOM 671 O O . LEU A 1 91 ? 4.027 7.309 0.765 1 96 91 LEU A O 1
ATOM 675 N N . LEU A 1 92 ? 1.996 7.645 1.527 1 97.81 92 LEU A N 1
ATOM 676 C CA . LEU A 1 92 ? 2.451 8.5 2.615 1 97.81 92 LEU A CA 1
ATOM 677 C C . LEU A 1 92 ? 3.344 7.727 3.58 1 97.81 92 LEU A C 1
ATOM 679 O O . LEU A 1 92 ? 4.348 8.258 4.066 1 97.81 92 LEU A O 1
ATOM 683 N N . ARG A 1 93 ? 3.018 6.453 3.844 1 95.88 93 ARG A N 1
ATOM 684 C CA . ARG A 1 93 ? 3.859 5.609 4.688 1 95.88 93 ARG A CA 1
ATOM 685 C C . ARG A 1 93 ? 5.266 5.492 4.109 1 95.88 93 ARG A C 1
ATOM 687 O O . ARG A 1 93 ? 6.254 5.617 4.836 1 95.88 93 ARG A O 1
ATOM 694 N N . MET A 1 94 ? 5.301 5.305 2.828 1 93.75 94 MET A N 1
ATOM 695 C CA . MET A 1 94 ? 6.598 5.125 2.186 1 93.75 94 MET A CA 1
ATOM 696 C C . MET A 1 94 ? 7.41 6.414 2.219 1 93.75 94 MET A C 1
ATOM 698 O O . MET A 1 94 ? 8.586 6.406 2.594 1 93.75 94 MET A O 1
ATOM 702 N N . VAL A 1 95 ? 6.742 7.453 1.945 1 96.44 95 VAL A N 1
ATOM 703 C CA . VAL A 1 95 ? 7.402 8.75 1.819 1 96.44 95 VAL A CA 1
ATOM 704 C C . VAL A 1 95 ? 7.898 9.211 3.188 1 96.44 95 VAL A C 1
ATOM 706 O O . VAL A 1 95 ? 9.031 9.672 3.318 1 96.44 95 VAL A O 1
ATOM 709 N N . TYR A 1 96 ? 7.121 9.07 4.203 1 97.06 96 TYR A N 1
ATOM 710 C CA . TYR A 1 96 ? 7.512 9.539 5.523 1 97.06 96 TYR A CA 1
ATOM 711 C C . TYR A 1 96 ? 8.516 8.594 6.168 1 97.06 96 TYR A C 1
ATOM 713 O O . TYR A 1 96 ? 9.398 9.031 6.914 1 97.06 96 TYR A O 1
ATOM 721 N N . ALA A 1 97 ? 8.391 7.332 5.867 1 94.56 97 ALA A N 1
ATOM 722 C CA . ALA A 1 97 ? 9.375 6.379 6.383 1 94.56 97 ALA A CA 1
ATOM 723 C C . ALA A 1 97 ? 10.773 6.707 5.875 1 94.56 97 ALA A C 1
ATOM 725 O O . ALA A 1 97 ? 11.75 6.59 6.617 1 94.56 97 ALA A O 1
ATOM 726 N N . LEU A 1 98 ? 10.914 7.148 4.66 1 93.5 98 LEU A N 1
ATOM 727 C CA . LEU A 1 98 ? 12.195 7.469 4.043 1 93.5 98 LEU A CA 1
ATOM 728 C C . LEU A 1 98 ? 12.859 8.656 4.742 1 93.5 98 LEU A C 1
ATOM 730 O O . LEU A 1 98 ? 14.07 8.852 4.625 1 93.5 98 LEU A O 1
ATOM 734 N N . GLN A 1 99 ? 12.062 9.336 5.461 1 95.81 99 GLN A N 1
ATOM 735 C CA . GLN A 1 99 ? 12.578 10.578 6.035 1 95.81 99 GLN A CA 1
ATOM 736 C C . GLN A 1 99 ? 12.906 10.398 7.516 1 95.81 99 GLN A C 1
ATOM 738 O O . GLN A 1 99 ? 13.555 11.25 8.117 1 95.81 99 GLN A O 1
ATOM 743 N N . GLN A 1 100 ? 12.539 9.297 8.148 1 94.81 100 GLN A N 1
ATOM 744 C CA . GLN A 1 100 ? 12.609 9.094 9.594 1 94.81 100 GLN A CA 1
ATOM 745 C C . GLN A 1 100 ? 14.062 9.047 10.07 1 94.81 100 GLN A C 1
ATOM 747 O O . GLN A 1 100 ? 14.406 9.641 11.094 1 94.81 100 GLN A O 1
ATOM 752 N N . PRO A 1 101 ? 14.992 8.375 9.375 1 90.19 101 PRO A N 1
ATOM 753 C CA . PRO A 1 101 ? 16.359 8.234 9.875 1 90.19 101 PRO A CA 1
ATOM 754 C C . PRO A 1 101 ? 17.078 9.57 10.039 1 90.19 101 PRO A C 1
ATOM 756 O O . PRO A 1 101 ? 17.984 9.695 10.867 1 90.19 101 PRO A O 1
ATOM 759 N N . ASN A 1 102 ? 16.688 10.602 9.492 1 85.31 102 ASN A N 1
ATOM 760 C CA . ASN A 1 102 ? 17.391 11.883 9.492 1 85.31 102 ASN A CA 1
ATOM 761 C C . ASN A 1 102 ? 16.719 12.891 10.414 1 85.31 102 ASN A C 1
ATOM 763 O O . ASN A 1 102 ? 17.094 14.07 10.422 1 85.31 102 ASN A O 1
ATOM 767 N N . LEU A 1 103 ? 15.867 12.438 11.258 1 95 103 LEU A N 1
ATOM 768 C CA . LEU A 1 103 ? 15.102 13.398 12.047 1 95 103 LEU A CA 1
ATOM 769 C C . LEU A 1 103 ? 15.734 13.602 13.422 1 95 103 LEU A C 1
ATOM 771 O O . LEU A 1 103 ? 16.219 12.641 14.039 1 95 103 LEU A O 1
ATOM 775 N N . THR A 1 104 ? 15.742 14.805 13.828 1 93.88 104 THR A N 1
ATOM 776 C CA . THR A 1 104 ? 16.203 15.141 15.172 1 93.88 104 THR A CA 1
ATOM 777 C C . THR A 1 104 ? 15.055 15.07 16.172 1 93.88 104 THR A C 1
ATOM 779 O O . THR A 1 104 ? 15.281 14.992 17.375 1 93.88 104 THR A O 1
ATOM 782 N N . ALA A 1 105 ? 13.875 15.125 15.68 1 97.5 105 ALA A N 1
ATOM 783 C CA . ALA A 1 105 ? 12.656 15.008 16.469 1 97.5 105 ALA A CA 1
ATOM 784 C C . ALA A 1 105 ? 11.961 13.672 16.219 1 97.5 105 ALA A C 1
ATOM 786 O O . ALA A 1 105 ? 12.266 12.984 15.234 1 97.5 105 ALA A O 1
ATOM 787 N N . ARG A 1 106 ? 11.203 13.312 17.188 1 97.75 106 ARG A N 1
ATOM 788 C CA . ARG A 1 106 ? 10.344 12.148 16.938 1 97.75 106 ARG A CA 1
ATOM 789 C C . ARG A 1 106 ? 9.039 12.562 16.281 1 97.75 106 ARG A C 1
ATOM 791 O O . ARG A 1 106 ? 8.289 13.375 16.812 1 97.75 106 ARG A O 1
ATOM 798 N N . VAL A 1 107 ? 8.797 12.102 15.164 1 98.31 107 VAL A N 1
ATOM 799 C CA . VAL A 1 107 ? 7.566 12.383 14.438 1 98.31 107 VAL A CA 1
ATOM 800 C C . VAL A 1 107 ? 6.773 11.094 14.242 1 98.31 107 VAL A C 1
ATOM 802 O O . VAL A 1 107 ? 7.203 10.195 13.516 1 98.31 107 VAL A O 1
ATOM 805 N N . ASP A 1 108 ? 5.629 10.961 14.891 1 98.25 108 ASP A N 1
ATOM 806 C CA . ASP A 1 108 ? 4.719 9.836 14.711 1 98.25 108 ASP A CA 1
ATOM 807 C C . ASP A 1 108 ? 3.594 10.195 13.734 1 98.25 108 ASP A C 1
ATOM 809 O O . ASP A 1 108 ? 2.793 11.086 14.008 1 98.25 108 ASP A O 1
ATOM 813 N N . VAL A 1 109 ? 3.551 9.5 12.641 1 98.62 109 VAL A N 1
ATOM 814 C CA . VAL A 1 109 ? 2.496 9.703 11.656 1 98.62 109 VAL A CA 1
ATOM 815 C C . VAL A 1 109 ? 1.364 8.711 11.891 1 98.62 109 VAL A C 1
ATOM 817 O O . VAL A 1 109 ? 1.598 7.5 11.969 1 98.62 109 VAL A O 1
ATOM 820 N N . ARG A 1 110 ? 0.159 9.18 12.078 1 98.69 110 ARG A N 1
ATOM 821 C CA . ARG A 1 110 ? -1.028 8.344 12.242 1 98.69 110 ARG A CA 1
ATOM 822 C C . ARG A 1 110 ? -2.137 8.773 11.289 1 98.69 110 ARG A C 1
ATOM 824 O O . ARG A 1 110 ? -2.271 9.961 10.977 1 98.69 110 ARG A O 1
ATOM 831 N N . PHE A 1 111 ? -2.881 7.824 10.797 1 98.75 111 PHE A N 1
ATOM 832 C CA . PHE A 1 111 ? -3.988 8.07 9.883 1 98.75 111 PHE A CA 1
ATOM 833 C C . PHE A 1 111 ? -5.324 7.957 10.602 1 98.75 111 PHE A C 1
ATOM 835 O O . PHE A 1 111 ? -5.617 6.93 11.219 1 98.75 111 PHE A O 1
ATOM 842 N N . PHE A 1 112 ? -6.148 9 10.508 1 98.5 112 PHE A N 1
ATOM 843 C CA . PHE A 1 112 ? -7.398 9.078 11.258 1 98.5 112 PHE A CA 1
ATOM 844 C C . PHE A 1 112 ? -8.594 9.055 10.32 1 98.5 112 PHE A C 1
ATOM 846 O O . PHE A 1 112 ? -8.609 9.758 9.305 1 98.5 112 PHE A O 1
ATOM 853 N N . PHE A 1 113 ? -9.531 8.273 10.531 1 96.31 113 PHE A N 1
ATOM 854 C CA . PHE A 1 113 ? -10.844 8.367 9.891 1 96.31 113 PHE A CA 1
ATOM 855 C C . PHE A 1 113 ? -11.953 8.055 10.891 1 96.31 113 PHE A C 1
ATOM 857 O O . PHE A 1 113 ? -11.688 7.566 11.992 1 96.31 113 PHE A O 1
ATOM 864 N N . CYS A 1 114 ? -13.156 8.492 10.594 1 97.12 114 CYS A N 1
ATOM 865 C CA . CYS A 1 114 ? -14.312 8.234 11.453 1 97.12 114 CYS A CA 1
ATOM 866 C C . CYS A 1 114 ? -14.812 6.812 11.273 1 97.12 114 CYS A C 1
ATOM 868 O O . CYS A 1 114 ? -14.109 5.965 10.719 1 97.12 114 CYS A O 1
ATOM 870 N N . ARG A 1 115 ? -15.93 6.488 11.781 1 95.88 115 ARG A N 1
ATOM 871 C CA . ARG A 1 115 ? -16.469 5.133 11.805 1 95.88 115 ARG A CA 1
ATOM 872 C C . ARG A 1 115 ? -16.562 4.559 10.391 1 95.88 115 ARG A C 1
ATOM 874 O O . ARG A 1 115 ? -17.016 5.234 9.469 1 95.88 115 ARG A O 1
ATOM 881 N N . ILE A 1 116 ? -16.109 3.363 10.289 1 95.06 116 ILE A N 1
ATOM 882 C CA . ILE A 1 116 ? -16.125 2.672 9.008 1 95.06 116 ILE A CA 1
ATOM 883 C C . ILE A 1 116 ? -17.438 1.896 8.852 1 95.06 116 ILE A C 1
ATOM 885 O O . ILE A 1 116 ? -17.703 0.969 9.617 1 95.06 116 ILE A O 1
ATOM 889 N N . GLU A 1 117 ? -18.188 2.236 7.871 1 91.25 117 GLU A N 1
ATOM 890 C CA . GLU A 1 117 ? -19.5 1.634 7.695 1 91.25 117 GLU A CA 1
ATOM 891 C C . GLU A 1 117 ? -19.453 0.472 6.707 1 91.25 117 GLU A C 1
ATOM 893 O O . GLU A 1 117 ? -20.172 -0.514 6.859 1 91.25 117 GLU A O 1
ATOM 898 N N . SER A 1 118 ? -18.625 0.551 5.742 1 92.94 118 SER A N 1
ATOM 899 C CA . SER A 1 118 ? -18.516 -0.468 4.703 1 92.94 118 SER A CA 1
ATOM 900 C C . SER A 1 118 ? -17.797 -1.711 5.219 1 92.94 118 SER A C 1
ATOM 902 O O . SER A 1 118 ? -16.688 -1.618 5.754 1 92.94 118 SER A O 1
ATOM 904 N N . VAL A 1 119 ? -18.422 -2.836 5.016 1 91 119 VAL A N 1
ATOM 905 C CA . VAL A 1 119 ? -17.812 -4.102 5.414 1 91 119 VAL A CA 1
ATOM 906 C C . VAL A 1 119 ? -16.516 -4.312 4.652 1 91 119 VAL A C 1
ATOM 908 O O . VAL A 1 119 ? -15.516 -4.754 5.227 1 91 119 VAL A O 1
ATOM 911 N N . GLU A 1 120 ? -16.562 -4.012 3.379 1 93.62 120 GLU A N 1
ATOM 912 C CA . GLU A 1 120 ? -15.383 -4.129 2.523 1 93.62 120 GLU A CA 1
ATOM 913 C C . GLU A 1 120 ? -14.234 -3.264 3.039 1 93.62 120 GLU A C 1
ATOM 915 O O . GLU A 1 120 ? -13.117 -3.746 3.211 1 93.62 120 GLU A O 1
ATOM 920 N N . GLN A 1 121 ? -14.547 -2.045 3.324 1 94.81 121 GLN A N 1
ATOM 921 C CA . GLN A 1 121 ? -13.523 -1.121 3.805 1 94.81 121 GLN A CA 1
ATOM 922 C C . GLN A 1 121 ? -13.016 -1.533 5.18 1 94.81 121 GLN A C 1
ATOM 924 O O . GLN A 1 121 ? -11.82 -1.402 5.469 1 94.81 121 GLN A O 1
ATOM 929 N N . ARG A 1 122 ? -13.938 -1.997 5.98 1 93.88 122 ARG A N 1
ATOM 930 C CA . ARG A 1 122 ? -13.539 -2.441 7.309 1 93.88 122 ARG A CA 1
ATOM 931 C C . ARG A 1 122 ? -12.516 -3.57 7.227 1 93.88 122 ARG A C 1
ATOM 933 O O . ARG A 1 122 ? -11.523 -3.574 7.965 1 93.88 122 ARG A O 1
ATOM 940 N N . LEU A 1 123 ? -12.703 -4.484 6.379 1 94.06 123 LEU A N 1
ATOM 941 C CA . LEU A 1 123 ? -11.781 -5.605 6.219 1 94.06 123 LEU A CA 1
ATOM 942 C C . LEU A 1 123 ? -10.414 -5.117 5.758 1 94.06 123 LEU A C 1
ATOM 944 O O . LEU A 1 123 ? -9.383 -5.512 6.32 1 94.06 123 LEU A O 1
ATOM 948 N N . LEU A 1 124 ? -10.391 -4.316 4.75 1 94.06 124 LEU A N 1
ATOM 949 C CA . LEU A 1 124 ? -9.133 -3.84 4.18 1 94.06 124 LEU A CA 1
ATOM 950 C C . LEU A 1 124 ? -8.375 -2.975 5.184 1 94.06 124 LEU A C 1
ATOM 952 O O . LEU A 1 124 ? -7.156 -3.082 5.301 1 94.06 124 LEU A O 1
ATOM 956 N N . VAL A 1 125 ? -9.078 -2.143 5.941 1 95.06 125 VAL A N 1
ATOM 957 C CA . VAL A 1 125 ? -8.438 -1.31 6.957 1 95.06 125 VAL A CA 1
ATOM 958 C C . VAL A 1 125 ? -7.941 -2.184 8.102 1 95.06 125 VAL A C 1
ATOM 960 O O . VAL A 1 125 ? -6.91 -1.895 8.711 1 95.06 125 VAL A O 1
ATOM 963 N N . ALA A 1 126 ? -8.719 -3.246 8.43 1 94.75 126 ALA A N 1
ATOM 964 C CA . ALA A 1 126 ? -8.266 -4.188 9.445 1 94.75 126 ALA A CA 1
ATOM 965 C C . ALA A 1 126 ? -6.914 -4.789 9.07 1 94.75 126 ALA A C 1
ATOM 967 O O . ALA A 1 126 ? -6.031 -4.934 9.922 1 94.75 126 ALA A O 1
ATOM 968 N N . LEU A 1 127 ? -6.734 -5.172 7.824 1 94.25 127 LEU A N 1
ATOM 969 C CA . LEU A 1 127 ? -5.449 -5.684 7.355 1 94.25 127 LEU A CA 1
ATOM 970 C C . LEU A 1 127 ? -4.352 -4.637 7.527 1 94.25 127 LEU A C 1
ATOM 972 O O . LEU A 1 127 ? -3.242 -4.961 7.957 1 94.25 127 LEU A O 1
ATOM 976 N N . GLU A 1 128 ? -4.699 -3.439 7.195 1 93.69 128 GLU A N 1
ATOM 977 C CA . GLU A 1 128 ? -3.775 -2.324 7.371 1 93.69 128 GLU A CA 1
ATOM 978 C C . GLU A 1 128 ? -3.396 -2.143 8.836 1 93.69 128 GLU A C 1
ATOM 980 O O . GLU A 1 128 ? -2.225 -1.945 9.164 1 93.69 128 GLU A O 1
ATOM 985 N N . ALA A 1 129 ? -4.391 -2.213 9.734 1 94.56 129 ALA A N 1
ATOM 986 C CA . ALA A 1 129 ? -4.164 -2.068 11.172 1 94.56 129 ALA A CA 1
ATOM 987 C C . ALA A 1 129 ? -3.244 -3.168 11.695 1 94.56 129 ALA A C 1
ATOM 989 O O . ALA A 1 129 ? -2.35 -2.904 12.5 1 94.56 129 ALA A O 1
ATOM 990 N N . MET A 1 130 ? -3.434 -4.336 11.227 1 92.81 130 MET A N 1
ATOM 991 C CA . MET A 1 130 ? -2.623 -5.477 11.656 1 92.81 130 MET A CA 1
ATOM 992 C C . MET A 1 130 ? -1.177 -5.312 11.203 1 92.81 130 MET A C 1
ATOM 994 O O . MET A 1 130 ? -0.249 -5.652 11.938 1 92.81 130 MET A O 1
ATOM 998 N N . ARG A 1 131 ? -1.02 -4.723 10.062 1 92.38 131 ARG A N 1
ATOM 999 C CA . ARG A 1 131 ? 0.311 -4.641 9.469 1 92.38 131 ARG A CA 1
ATOM 1000 C C . ARG A 1 131 ? 1.09 -3.455 10.023 1 92.38 131 ARG A C 1
ATOM 1002 O O . ARG A 1 131 ? 2.283 -3.57 10.312 1 92.38 131 ARG A O 1
ATOM 1009 N N . TYR A 1 132 ? 0.419 -2.312 10.164 1 93.88 132 TYR A N 1
ATOM 1010 C CA . TYR A 1 132 ? 1.182 -1.092 10.398 1 93.88 132 TYR A CA 1
ATOM 1011 C C . TYR A 1 132 ? 0.875 -0.513 11.773 1 93.88 132 TYR A C 1
ATOM 1013 O O . TYR A 1 132 ? 1.686 0.225 12.344 1 93.88 132 TYR A O 1
ATOM 1021 N N . GLY A 1 133 ? -0.359 -0.701 12.289 1 93.69 133 GLY A N 1
ATOM 1022 C CA . GLY A 1 133 ? -0.739 -0.185 13.594 1 93.69 133 GLY A CA 1
ATOM 1023 C C . GLY A 1 133 ? -0.829 1.329 13.633 1 93.69 133 GLY A C 1
ATOM 1024 O O . GLY A 1 133 ? -0.72 1.935 14.695 1 93.69 133 GLY A O 1
ATOM 1025 N N . ASP A 1 134 ? -0.97 1.903 12.469 1 96.88 134 ASP A N 1
ATOM 1026 C CA . ASP A 1 134 ? -0.882 3.361 12.445 1 96.88 134 ASP A CA 1
ATOM 1027 C C . ASP A 1 134 ? -2.225 3.986 12.07 1 96.88 134 ASP A C 1
ATOM 1029 O O . ASP A 1 134 ? -2.312 5.195 11.852 1 96.88 134 ASP A O 1
ATOM 1033 N N . VAL A 1 135 ? -3.301 3.176 11.93 1 97.19 135 VAL A N 1
ATOM 1034 C CA . VAL A 1 135 ? -4.621 3.719 11.633 1 97.19 135 VAL A CA 1
ATOM 1035 C C . VAL A 1 135 ? -5.414 3.893 12.922 1 97.19 135 VAL A C 1
ATOM 1037 O O . VAL A 1 135 ? -5.27 3.104 13.859 1 97.19 135 VAL A O 1
ATOM 1040 N N . VAL A 1 136 ? -6.234 4.941 12.969 1 98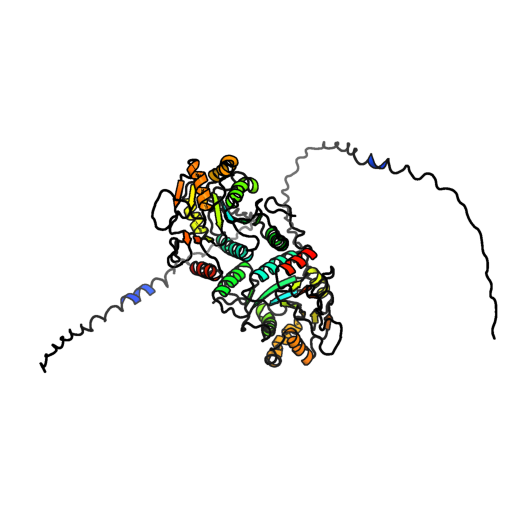 136 VAL A N 1
ATOM 1041 C CA . VAL A 1 136 ? -7.066 5.254 14.133 1 98 136 VAL A CA 1
ATOM 1042 C C . VAL A 1 136 ? -8.5 5.512 13.688 1 98 136 VAL A C 1
ATOM 1044 O O . VAL A 1 136 ? -8.75 6.34 12.805 1 98 136 VAL A O 1
ATOM 1047 N N . GLU A 1 137 ? -9.398 4.809 14.203 1 97.06 137 GLU A N 1
ATOM 1048 C CA . GLU A 1 137 ? -10.82 5.027 13.953 1 97.06 137 GLU A CA 1
ATOM 1049 C C . GLU A 1 137 ? -11.445 5.887 15.047 1 97.06 137 GLU A C 1
ATOM 1051 O O . GLU A 1 137 ? -11.523 5.473 16.203 1 97.06 137 GLU A O 1
ATOM 1056 N N . LEU A 1 138 ? -11.883 7.059 14.688 1 97.19 138 LEU A N 1
ATOM 1057 C CA . LEU A 1 138 ? -12.547 7.977 15.609 1 97.19 138 LEU A CA 1
ATOM 1058 C C . LEU A 1 138 ? -14.016 7.621 15.758 1 97.19 138 LEU A C 1
ATOM 1060 O O . LEU A 1 138 ? -14.617 7.023 14.859 1 97.19 138 LEU A O 1
ATOM 1064 N N . ASP A 1 139 ? -14.609 8.016 16.859 1 94.25 139 ASP A N 1
ATOM 1065 C CA . ASP A 1 139 ? -16.031 7.809 17.094 1 94.25 139 ASP A CA 1
ATOM 1066 C C . ASP A 1 139 ? -16.844 9 16.594 1 94.25 139 ASP A C 1
ATOM 1068 O O . ASP A 1 139 ? -17.359 9.781 17.391 1 94.25 139 ASP A O 1
ATOM 1072 N N . CYS A 1 140 ? -17.031 9.086 15.359 1 95.38 140 CYS A N 1
ATOM 1073 C CA . CYS A 1 140 ? -17.828 10.102 14.68 1 95.38 140 CYS A CA 1
ATOM 1074 C C . CYS A 1 140 ? -18.328 9.602 13.328 1 95.38 140 CYS A C 1
ATOM 1076 O O . CYS A 1 140 ? -17.766 8.664 12.766 1 95.38 140 CYS A O 1
ATOM 1078 N N . PRO A 1 141 ? -19.391 10.195 12.836 1 95.38 141 PRO A N 1
ATOM 1079 C CA . PRO A 1 141 ? -19.719 9.945 11.43 1 95.38 141 PRO A CA 1
ATOM 1080 C C . PRO A 1 141 ? -18.75 10.609 10.469 1 95.38 141 PRO A C 1
ATOM 1082 O O . PRO A 1 141 ? -18.234 11.695 10.758 1 95.38 141 PRO A O 1
ATOM 1085 N N . GLU A 1 142 ? -18.5 9.914 9.398 1 94.62 142 GLU A N 1
ATOM 1086 C CA . GLU A 1 142 ? -17.578 10.5 8.438 1 94.62 142 GLU A CA 1
ATOM 1087 C C . GLU A 1 142 ? -18.062 11.859 7.953 1 94.62 142 GLU A C 1
ATOM 1089 O O . GLU A 1 142 ? -19.25 12.047 7.703 1 94.62 142 GLU A O 1
ATOM 1094 N N . ASN A 1 143 ? -17.219 12.789 7.926 1 93.06 143 ASN A N 1
ATOM 1095 C CA . ASN A 1 143 ? -17.5 14.148 7.473 1 93.06 143 ASN A CA 1
ATOM 1096 C C . ASN A 1 143 ? -16.234 14.914 7.145 1 93.06 143 ASN A C 1
ATOM 1098 O O . ASN A 1 143 ? -15.133 14.508 7.543 1 93.06 143 ASN A O 1
ATOM 1102 N N . MET A 1 144 ? -16.312 15.961 6.422 1 89.06 144 MET A N 1
ATOM 1103 C CA . MET A 1 144 ? -15.172 16.828 6.125 1 89.06 144 MET A CA 1
ATOM 1104 C C . MET A 1 144 ? -15.148 18.031 7.051 1 89.06 144 MET A C 1
ATOM 1106 O O . MET A 1 144 ? -14.094 18.391 7.578 1 89.06 144 MET A O 1
ATOM 1110 N N . ASP A 1 145 ? -16.328 18.594 7.305 1 93.31 145 ASP A N 1
ATOM 1111 C CA . ASP A 1 145 ? -16.406 19.891 7.988 1 93.31 145 ASP A CA 1
ATOM 1112 C C . ASP A 1 145 ? -17.469 19.859 9.086 1 93.31 145 ASP A C 1
ATOM 1114 O O . ASP A 1 145 ? -18.031 20.891 9.43 1 93.31 145 ASP A O 1
ATOM 1118 N N . ASN A 1 146 ? -17.688 18.641 9.539 1 94.44 146 ASN A N 1
ATOM 1119 C CA . ASN A 1 146 ? -18.75 18.5 10.539 1 94.44 146 ASN A CA 1
ATOM 1120 C C . ASN A 1 146 ? -18.25 17.812 11.797 1 94.44 146 ASN A C 1
ATOM 1122 O O . ASN A 1 146 ? -18.859 16.844 12.266 1 94.44 146 ASN A O 1
ATOM 1126 N N . GLY A 1 147 ? -17.078 18.312 12.258 1 95 147 GLY A N 1
ATOM 1127 C CA . GLY A 1 147 ? -16.672 17.938 13.609 1 95 147 GLY A CA 1
ATOM 1128 C C . GLY A 1 147 ? -15.57 16.891 13.625 1 95 147 GLY A C 1
ATOM 1129 O O . GLY A 1 147 ? -15.086 16.531 14.695 1 95 147 GLY A O 1
ATOM 1130 N N . LYS A 1 148 ? -15.148 16.344 12.492 1 96.75 148 LYS A N 1
ATOM 1131 C CA . LYS A 1 148 ? -14.086 15.344 12.461 1 96.75 148 LYS A CA 1
ATOM 1132 C C . LYS A 1 148 ? -12.805 15.875 13.102 1 96.75 148 LYS A C 1
ATOM 1134 O O . LYS A 1 148 ? -12.156 15.18 13.883 1 96.75 148 LYS A O 1
ATOM 1139 N N . THR A 1 149 ? -12.461 17.125 12.82 1 97.12 149 THR A N 1
ATOM 1140 C CA . THR A 1 149 ? -11.258 17.734 13.383 1 97.12 149 THR A CA 1
ATOM 1141 C C . THR A 1 149 ? -11.383 17.875 14.898 1 97.12 149 THR A C 1
ATOM 1143 O O . THR A 1 149 ? -10.422 17.625 15.633 1 97.12 149 THR A O 1
ATOM 1146 N N . HIS A 1 150 ? -12.562 18.281 15.344 1 96.88 150 HIS A N 1
ATOM 1147 C CA . HIS A 1 150 ? -12.797 18.328 16.781 1 96.88 150 HIS A CA 1
ATOM 1148 C C . HIS A 1 150 ? -12.656 16.953 17.422 1 96.88 150 HIS A C 1
ATOM 1150 O O . HIS A 1 150 ? -12.023 16.812 18.469 1 96.88 150 HIS A O 1
ATOM 1156 N N . SER A 1 151 ? -13.227 15.945 16.781 1 96.94 151 SER A N 1
ATOM 1157 C CA . SER A 1 151 ? -13.109 14.57 17.266 1 96.94 151 SER A CA 1
ATOM 1158 C C . SER A 1 151 ? -11.656 14.125 17.344 1 96.94 151 SER A C 1
ATOM 1160 O O . SER A 1 151 ? -11.25 13.461 18.297 1 96.94 151 SER A O 1
ATOM 1162 N N . TYR A 1 152 ? -10.914 14.492 16.359 1 98.44 152 TYR A N 1
ATOM 1163 C CA . TYR A 1 152 ? -9.5 14.164 16.328 1 98.44 152 TYR A CA 1
ATOM 1164 C C . TYR A 1 152 ? -8.773 14.758 17.531 1 98.44 152 TYR A C 1
ATOM 1166 O O . TYR A 1 152 ? -8.273 14.023 18.391 1 98.44 152 TYR A O 1
ATOM 1174 N N . PHE A 1 153 ? -8.789 16.047 17.688 1 98.25 153 PHE A N 1
ATOM 1175 C CA . PHE A 1 153 ? -8.023 16.703 18.75 1 98.25 153 PHE A CA 1
ATOM 1176 C C . PHE A 1 153 ? -8.516 16.25 20.125 1 98.25 153 PHE A C 1
ATOM 1178 O O . PHE A 1 153 ? -7.711 16.047 21.031 1 98.25 153 PHE A O 1
ATOM 1185 N N . SER A 1 154 ? -9.773 16.047 20.266 1 97.06 154 SER A N 1
ATOM 1186 C CA . SER A 1 154 ? -10.352 15.688 21.562 1 97.06 154 SER A CA 1
ATOM 1187 C C . SER A 1 154 ? -9.945 14.273 21.969 1 97.06 154 SER A C 1
ATOM 1189 O O . SER A 1 154 ? -9.922 13.945 23.156 1 97.06 154 SER A O 1
ATOM 1191 N N . SER A 1 155 ? -9.594 13.438 20.969 1 97.56 155 SER A N 1
ATOM 1192 C CA . SER A 1 155 ? -9.312 12.031 21.25 1 97.56 155 SER A CA 1
ATOM 1193 C C . SER A 1 155 ? -7.84 11.82 21.578 1 97.56 155 SER A C 1
ATOM 1195 O O . SER A 1 155 ? -7.469 10.812 22.188 1 97.56 155 SER A O 1
ATOM 1197 N N . VAL A 1 156 ? -6.996 12.734 21.219 1 98.44 156 VAL A N 1
ATOM 1198 C CA . VAL A 1 156 ? -5.551 12.539 21.219 1 98.44 156 VAL A CA 1
ATOM 1199 C C . VAL A 1 156 ? -5.07 12.242 22.641 1 98.44 156 VAL A C 1
ATOM 1201 O O . VAL A 1 156 ? -4.367 11.258 22.875 1 98.44 156 VAL A O 1
ATOM 1204 N N . PRO A 1 157 ? -5.496 13.016 23.688 1 98 157 PRO A N 1
ATOM 1205 C CA . PRO A 1 157 ? -4.988 12.719 25.031 1 98 157 PRO A CA 1
ATOM 1206 C C . PRO A 1 157 ? -5.418 11.344 25.531 1 98 157 PRO A C 1
ATOM 1208 O O . PRO A 1 157 ? -4.625 10.633 26.172 1 98 157 PRO A O 1
ATOM 1211 N N . ALA A 1 158 ? -6.617 10.969 25.219 1 96.5 158 ALA A N 1
ATOM 1212 C CA . ALA A 1 158 ? -7.113 9.672 25.672 1 96.5 158 ALA A CA 1
ATOM 1213 C C . ALA A 1 158 ? -6.414 8.531 24.938 1 96.5 158 ALA A C 1
ATOM 1215 O O . ALA A 1 158 ? -6.137 7.484 25.531 1 96.5 158 ALA A O 1
ATOM 1216 N N . LEU A 1 159 ? -6.125 8.695 23.75 1 97 159 LEU A N 1
ATOM 1217 C CA . LEU A 1 159 ? -5.57 7.641 22.906 1 97 159 LEU A CA 1
ATOM 1218 C C . LEU A 1 159 ? -4.078 7.457 23.188 1 97 159 LEU A C 1
ATOM 1220 O O . LEU A 1 159 ? -3.578 6.332 23.188 1 97 159 LEU A O 1
ATOM 1224 N N . PHE A 1 160 ? -3.355 8.57 23.375 1 97.44 160 PHE A N 1
ATOM 1225 C CA . PHE A 1 160 ? -1.9 8.477 23.375 1 97.44 160 PHE A CA 1
ATOM 1226 C C . PHE A 1 160 ? -1.336 8.758 24.75 1 97.44 160 PHE A C 1
ATOM 1228 O O . PHE A 1 160 ? -0.174 8.445 25.031 1 97.44 160 PHE A O 1
ATOM 1235 N N . GLY A 1 161 ? -2.174 9.312 25.641 1 95.44 161 GLY A N 1
ATOM 1236 C CA . GLY A 1 161 ? -1.729 9.594 27 1 95.44 161 GLY A CA 1
ATOM 1237 C C . GLY A 1 161 ? -1.32 11.039 27.203 1 95.44 161 GLY A C 1
ATOM 1238 O O . GLY A 1 161 ? -0.866 11.703 26.266 1 95.44 161 GLY A O 1
ATOM 1239 N N . ALA A 1 162 ? -1.432 11.453 28.438 1 91 162 ALA A N 1
ATOM 1240 C CA . ALA A 1 162 ? -1.099 12.828 28.797 1 91 162 ALA A CA 1
ATOM 1241 C C . ALA A 1 162 ? 0.377 13.117 28.531 1 91 162 ALA A C 1
ATOM 1243 O O . ALA A 1 162 ? 1.251 12.359 28.953 1 91 162 ALA A O 1
ATOM 1244 N N . GLY A 1 163 ? 0.604 14.164 27.875 1 90.12 163 GLY A N 1
ATOM 1245 C CA . GLY A 1 163 ? 1.968 14.609 27.625 1 90.12 163 GLY A CA 1
ATOM 1246 C C . GLY A 1 163 ? 2.719 13.703 26.672 1 90.12 163 GLY A C 1
ATOM 1247 O O . GLY A 1 163 ? 3.951 13.695 26.656 1 90.12 163 GLY A O 1
ATOM 1248 N N . ALA A 1 164 ? 2.021 12.953 25.906 1 93.81 164 ALA A N 1
ATOM 1249 C CA . ALA A 1 164 ? 2.662 12.008 24.984 1 93.81 164 ALA A CA 1
ATOM 1250 C C . ALA A 1 164 ? 3.438 12.742 23.891 1 93.81 164 ALA A C 1
ATOM 1252 O O . ALA A 1 164 ? 4.438 12.227 23.391 1 93.81 164 ALA A O 1
ATOM 1253 N N . TYR A 1 165 ? 2.977 13.938 23.609 1 98.31 165 TYR A N 1
ATOM 1254 C CA . TYR A 1 165 ? 3.602 14.734 22.547 1 98.31 165 TYR A CA 1
ATOM 1255 C C . TYR A 1 165 ? 3.803 16.172 23 1 98.31 165 TYR A C 1
ATOM 1257 O O . TYR A 1 165 ? 3.227 16.609 24 1 98.31 165 TYR A O 1
ATOM 1265 N N . ASP A 1 166 ? 4.734 16.859 22.391 1 98.5 166 ASP A N 1
ATOM 1266 C CA . ASP A 1 166 ? 4.922 18.297 22.578 1 98.5 166 ASP A CA 1
ATOM 1267 C C . ASP A 1 166 ? 4.031 19.094 21.625 1 98.5 166 ASP A C 1
ATOM 1269 O O . ASP A 1 166 ? 3.537 20.172 21.984 1 98.5 166 ASP A O 1
ATOM 1273 N N . PHE A 1 167 ? 3.861 18.578 20.469 1 98.81 167 PHE A N 1
ATOM 1274 C CA . PHE A 1 167 ? 3.074 19.203 19.406 1 98.81 167 PHE A CA 1
ATOM 1275 C C . PHE A 1 167 ? 2.141 18.188 18.766 1 98.81 167 PHE A C 1
ATOM 1277 O O . PHE A 1 167 ? 2.451 16.984 18.719 1 98.81 167 PHE A O 1
ATOM 1284 N N . VAL A 1 168 ? 0.988 18.656 18.281 1 98.94 168 VAL A N 1
ATOM 1285 C CA . VAL A 1 168 ? 0.048 17.859 17.5 1 98.94 168 VAL A CA 1
ATOM 1286 C C . VAL A 1 168 ? -0.301 18.578 16.203 1 98.94 168 VAL A C 1
ATOM 1288 O O . VAL A 1 168 ? -0.661 19.75 16.219 1 98.94 168 VAL A O 1
ATOM 1291 N N . MET A 1 169 ? -0.171 17.875 15.156 1 98.88 169 MET A N 1
ATOM 1292 C CA . MET A 1 169 ? -0.466 18.422 13.836 1 98.88 169 MET A CA 1
ATOM 1293 C C . MET A 1 169 ? -1.729 17.781 13.258 1 98.88 169 MET A C 1
ATOM 1295 O O . MET A 1 169 ? -1.947 16.578 13.398 1 98.88 169 MET A O 1
ATOM 1299 N N . LYS A 1 170 ? -2.535 18.625 12.672 1 98.88 170 LYS A N 1
ATOM 1300 C CA . LYS A 1 170 ? -3.576 18.172 11.75 1 98.88 170 LYS A CA 1
ATOM 1301 C C . LYS A 1 170 ? -3.174 18.422 10.297 1 98.88 170 LYS A C 1
ATOM 1303 O O . LYS A 1 170 ? -2.748 19.531 9.953 1 98.88 170 LYS A O 1
ATOM 1308 N N . THR A 1 171 ? -3.252 17.453 9.477 1 98.75 171 THR A N 1
ATOM 1309 C CA . THR A 1 171 ? -3.086 17.609 8.031 1 98.75 171 THR A CA 1
ATOM 1310 C C . THR A 1 171 ? -3.982 16.641 7.273 1 98.75 171 THR A C 1
ATOM 1312 O O . THR A 1 171 ? -4.777 15.914 7.879 1 98.75 171 THR A O 1
ATOM 1315 N N . ASP A 1 172 ? -3.986 16.734 5.953 1 98.19 172 ASP A N 1
ATOM 1316 C CA . ASP A 1 172 ? -4.805 15.867 5.105 1 98.19 172 ASP A CA 1
ATOM 1317 C C . ASP A 1 172 ? -3.93 14.953 4.254 1 98.19 172 ASP A C 1
ATOM 1319 O O . ASP A 1 172 ? -2.709 15.117 4.211 1 98.19 172 ASP A O 1
ATOM 1323 N N . ASP A 1 173 ? -4.566 14.031 3.59 1 98.38 173 ASP A N 1
ATOM 1324 C CA . ASP A 1 173 ? -3.814 13.008 2.863 1 98.38 173 ASP A CA 1
ATOM 1325 C C . ASP A 1 173 ? -3.414 13.508 1.476 1 98.38 173 ASP A C 1
ATOM 1327 O O . ASP A 1 173 ? -2.84 12.758 0.683 1 98.38 173 ASP A O 1
ATOM 1331 N N . ASP A 1 174 ? -3.705 14.812 1.135 1 98.5 174 ASP A N 1
ATOM 1332 C CA . ASP A 1 174 ? -3.238 15.383 -0.123 1 98.5 174 ASP A CA 1
ATOM 1333 C C . ASP A 1 174 ? -2.143 16.422 0.119 1 98.5 174 ASP A C 1
ATOM 1335 O O . ASP A 1 174 ? -1.913 17.297 -0.718 1 98.5 174 ASP A O 1
ATOM 1339 N N . THR A 1 175 ? -1.5 16.375 1.299 1 98.81 175 THR A N 1
ATOM 1340 C CA . THR A 1 175 ? -0.408 17.281 1.633 1 98.81 175 THR A CA 1
ATOM 1341 C C . THR A 1 175 ? 0.881 16.5 1.888 1 98.81 175 THR A C 1
ATOM 1343 O O . THR A 1 175 ? 0.882 15.516 2.631 1 98.81 175 THR A O 1
ATOM 1346 N N . PHE A 1 176 ? 1.926 16.906 1.234 1 98.75 176 PHE A N 1
ATOM 1347 C CA . PHE A 1 176 ? 3.264 16.375 1.427 1 98.75 176 PHE A CA 1
ATOM 1348 C C . PHE A 1 176 ? 4.078 17.25 2.365 1 98.75 176 PHE A C 1
ATOM 1350 O O . PHE A 1 176 ? 4.109 18.469 2.201 1 98.75 176 PHE A O 1
ATOM 1357 N N . PHE A 1 177 ? 4.785 16.625 3.336 1 98.81 177 PHE A N 1
ATOM 1358 C CA . PHE A 1 177 ? 5.684 17.359 4.227 1 98.81 177 PHE A CA 1
ATOM 1359 C C . PHE A 1 177 ? 7.113 16.844 4.082 1 98.81 177 PHE A C 1
ATOM 1361 O O . PHE A 1 177 ? 7.344 15.641 4.004 1 98.81 177 PHE A O 1
ATOM 1368 N N . ARG A 1 178 ? 8.031 17.703 3.969 1 98.38 178 ARG A N 1
ATOM 1369 C CA . ARG A 1 178 ? 9.438 17.406 4.254 1 98.38 178 ARG A CA 1
ATOM 1370 C C . ARG A 1 178 ? 9.703 17.438 5.754 1 98.38 178 ARG A C 1
ATOM 1372 O O . ARG A 1 178 ? 9.82 18.516 6.34 1 98.38 178 ARG A O 1
ATOM 1379 N N . LEU A 1 179 ? 9.82 16.312 6.367 1 98.38 179 LEU A N 1
ATOM 1380 C CA . LEU A 1 179 ? 9.828 16.172 7.816 1 98.38 179 LEU A CA 1
ATOM 1381 C C . LEU A 1 179 ? 11.055 16.828 8.422 1 98.38 179 LEU A C 1
ATOM 1383 O O . LEU A 1 179 ? 10.969 17.469 9.477 1 98.38 179 LEU A O 1
ATOM 1387 N N . PRO A 1 180 ? 12.258 16.734 7.77 1 97.62 180 PRO A N 1
ATOM 1388 C CA . PRO A 1 180 ? 13.414 17.422 8.352 1 97.62 180 PRO A CA 1
ATOM 1389 C C . PRO A 1 180 ? 13.227 18.938 8.406 1 97.62 180 PRO A C 1
ATOM 1391 O O . PRO A 1 180 ? 13.562 19.562 9.406 1 97.62 180 PRO A O 1
ATOM 1394 N N . GLN A 1 181 ? 12.711 19.516 7.316 1 97.81 181 GLN A N 1
ATOM 1395 C CA . GLN A 1 181 ? 12.461 20.953 7.281 1 97.81 181 GLN A CA 1
ATOM 1396 C C . GLN A 1 181 ? 11.398 21.359 8.305 1 97.81 181 GLN A C 1
ATOM 1398 O O . GLN A 1 181 ? 11.516 22.391 8.961 1 97.81 181 GLN A O 1
ATOM 1403 N N . LEU A 1 182 ? 10.352 20.516 8.406 1 98.5 182 LEU A N 1
ATOM 1404 C CA . LEU A 1 182 ? 9.32 20.766 9.398 1 98.5 182 LEU A CA 1
ATOM 1405 C C . LEU A 1 182 ? 9.906 20.734 10.812 1 98.5 182 LEU A C 1
ATOM 1407 O O . LEU A 1 182 ? 9.641 21.641 11.617 1 98.5 182 LEU A O 1
ATOM 1411 N N . ALA A 1 183 ? 10.68 19.75 11.094 1 98.12 183 ALA A N 1
ATOM 1412 C CA . ALA A 1 183 ? 11.281 19.578 12.414 1 98.12 183 ALA A CA 1
ATOM 1413 C C . ALA A 1 183 ? 12.203 20.75 12.75 1 98.12 183 ALA A C 1
ATOM 1415 O O . ALA A 1 183 ? 12.188 21.266 13.867 1 98.12 183 ALA A O 1
ATOM 1416 N N . GLU A 1 184 ? 12.984 21.109 11.758 1 97.25 184 GLU A N 1
ATOM 1417 C CA . GLU A 1 184 ? 13.883 22.25 11.977 1 97.25 184 GLU A CA 1
ATOM 1418 C C . GLU A 1 184 ? 13.109 23.516 12.289 1 97.25 184 GLU A C 1
ATOM 1420 O O . GLU A 1 184 ? 13.438 24.234 13.234 1 97.25 184 GLU A O 1
ATOM 1425 N N . SER A 1 185 ? 12.156 23.797 11.539 1 97.75 185 SER A N 1
ATOM 1426 C CA . SER A 1 185 ? 11.344 25 11.719 1 97.75 185 SER A CA 1
ATOM 1427 C C . SER A 1 185 ? 10.609 24.969 13.055 1 97.75 185 SER A C 1
ATOM 1429 O O . SER A 1 185 ? 10.609 25.953 13.797 1 97.75 185 SER A O 1
ATOM 1431 N N . LEU A 1 186 ? 9.984 23.797 13.398 1 97.88 186 LEU A N 1
ATOM 1432 C CA . LEU A 1 186 ? 9.211 23.641 14.625 1 97.88 186 LEU A CA 1
ATOM 1433 C C . LEU A 1 186 ? 10.125 23.672 15.852 1 97.88 186 LEU A C 1
ATOM 1435 O O . LEU A 1 186 ? 9.695 24.062 16.938 1 97.88 186 LEU A O 1
ATOM 1439 N N . GLY A 1 187 ? 11.312 23.234 15.656 1 97.31 187 GLY A N 1
ATOM 1440 C CA . GLY A 1 187 ? 12.281 23.25 16.734 1 97.31 187 GLY A CA 1
ATOM 1441 C C . GLY A 1 187 ? 12.539 24.625 17.312 1 97.31 187 GLY A C 1
ATOM 1442 O O . GLY A 1 187 ? 12.875 24.766 18.484 1 97.31 187 GLY A O 1
ATOM 1443 N N . ARG A 1 188 ? 12.289 25.656 16.516 1 96.81 188 ARG A N 1
ATOM 1444 C CA . ARG A 1 188 ? 12.539 27.031 16.906 1 96.81 188 ARG A CA 1
ATOM 1445 C C . ARG A 1 188 ? 11.266 27.703 17.422 1 96.81 188 ARG A C 1
ATOM 1447 O O . ARG A 1 188 ? 11.297 28.828 17.891 1 96.81 188 ARG A O 1
ATOM 1454 N N . ALA A 1 189 ? 10.18 27 17.328 1 97.69 189 ALA A N 1
ATOM 1455 C CA . ALA A 1 189 ? 8.883 27.578 17.688 1 97.69 189 ALA A CA 1
ATOM 1456 C C . ALA A 1 189 ? 8.633 27.5 19.188 1 97.69 189 ALA A C 1
ATOM 1458 O O . ALA A 1 189 ? 9.219 26.656 19.875 1 97.69 189 ALA A O 1
ATOM 1459 N N . PRO A 1 190 ? 7.801 28.375 19.719 1 98.06 190 PRO A N 1
ATOM 1460 C CA . PRO A 1 190 ? 7.43 28.266 21.125 1 98.06 190 PRO A CA 1
ATOM 1461 C C . PRO A 1 190 ? 6.785 26.938 21.484 1 98.06 190 PRO A C 1
ATOM 1463 O O . PRO A 1 190 ? 6.055 26.359 20.656 1 98.06 190 PRO A O 1
ATOM 1466 N N . ARG A 1 191 ? 6.918 26.516 22.703 1 97.38 191 ARG A N 1
ATOM 1467 C CA . ARG A 1 191 ? 6.457 25.203 23.141 1 97.38 191 ARG A CA 1
ATOM 1468 C C . ARG A 1 191 ? 5.055 25.281 23.734 1 97.38 191 ARG A C 1
ATOM 1470 O O . ARG A 1 191 ? 4.406 24.25 23.938 1 97.38 191 ARG A O 1
ATOM 1477 N N . GLU A 1 192 ? 4.617 26.5 23.938 1 98.12 192 GLU A N 1
ATOM 1478 C CA . GLU A 1 192 ? 3.318 26.703 24.562 1 98.12 192 GLU A CA 1
ATOM 1479 C C . GLU A 1 192 ? 2.467 27.688 23.75 1 98.12 192 GLU A C 1
ATOM 1481 O O . GLU A 1 192 ? 2.992 28.609 23.141 1 98.12 192 GLU A O 1
ATOM 1486 N N . ASP A 1 193 ? 1.139 27.453 23.812 1 98.75 193 ASP A N 1
ATOM 1487 C CA . ASP A 1 193 ? 0.157 28.312 23.156 1 98.75 193 ASP A CA 1
ATOM 1488 C C . ASP A 1 193 ? 0.516 28.547 21.688 1 98.75 193 ASP A C 1
ATOM 1490 O O . ASP A 1 193 ? 0.312 29.641 21.156 1 98.75 193 ASP A O 1
ATOM 1494 N N . LEU A 1 194 ? 1.078 27.5 21.109 1 98.75 194 LEU A N 1
ATOM 1495 C CA . LEU A 1 194 ? 1.596 27.609 19.75 1 98.75 194 LEU A CA 1
ATOM 1496 C C . LEU A 1 194 ? 0.5 27.328 18.734 1 98.75 194 LEU A C 1
ATOM 1498 O O . LEU A 1 194 ? -0.263 26.375 18.875 1 98.75 194 LEU A O 1
ATOM 1502 N N . TYR A 1 195 ? 0.416 28.141 17.75 1 98.56 195 TYR A N 1
ATOM 1503 C CA . TYR A 1 195 ? -0.39 27.984 16.547 1 98.56 195 TYR A CA 1
ATOM 1504 C C . TYR A 1 195 ? 0.448 28.219 15.297 1 98.56 195 TYR A C 1
ATOM 1506 O O . TYR A 1 195 ? 0.782 29.359 14.977 1 98.56 195 TYR A O 1
ATOM 1514 N N . TYR A 1 196 ? 0.841 27.109 14.672 1 98.38 196 TYR A N 1
ATOM 1515 C CA . TYR A 1 196 ? 1.874 27.078 13.641 1 98.38 196 TYR A CA 1
ATOM 1516 C C . TYR A 1 196 ? 1.303 26.594 12.312 1 98.38 196 TYR A C 1
ATOM 1518 O O . TYR A 1 196 ? 0.544 25.625 12.266 1 98.38 196 TYR A O 1
ATOM 1526 N N . GLY A 1 197 ? 1.612 27.203 11.156 1 97.75 197 GLY A N 1
ATOM 1527 C CA . GLY A 1 197 ? 1.168 26.766 9.844 1 97.75 197 GLY A CA 1
ATOM 1528 C C . GLY A 1 197 ? 1.287 27.828 8.773 1 97.75 197 GLY A C 1
ATOM 1529 O O . GLY A 1 197 ? 2.164 28.703 8.852 1 97.75 197 GLY A O 1
ATOM 1530 N N . CYS A 1 198 ? 0.553 27.656 7.73 1 95.94 198 CYS A N 1
ATOM 1531 C CA . CYS A 1 198 ? 0.415 28.625 6.66 1 95.94 198 CYS A CA 1
ATOM 1532 C C . CYS A 1 198 ? -0.772 29.547 6.918 1 95.94 198 CYS A C 1
ATOM 1534 O O . CYS A 1 198 ? -1.925 29.141 6.773 1 95.94 198 CYS A O 1
ATOM 1536 N N . MET A 1 199 ? -0.444 30.812 7.176 1 93.88 199 MET A N 1
ATOM 1537 C CA . MET A 1 199 ? -1.504 31.75 7.527 1 93.88 199 MET A CA 1
ATOM 1538 C C . MET A 1 199 ? -2.234 32.25 6.277 1 93.88 199 MET A C 1
ATOM 1540 O O . MET A 1 199 ? -1.604 32.562 5.266 1 93.88 199 MET A O 1
ATOM 1544 N N . VAL A 1 200 ? -3.541 32.219 6.344 1 90.31 200 VAL A N 1
ATOM 1545 C CA . VAL A 1 200 ? -4.363 32.719 5.246 1 90.31 200 VAL A CA 1
ATOM 1546 C C . VAL A 1 200 ? -5.059 34.031 5.664 1 90.31 200 VAL A C 1
ATOM 1548 O O . VAL A 1 200 ? -5.324 34.219 6.852 1 90.31 200 VAL A O 1
ATOM 1551 N N . PRO A 1 201 ? -5.336 34.844 4.758 1 87.88 201 PRO A N 1
ATOM 1552 C CA . PRO A 1 201 ? -5.188 34.656 3.312 1 87.88 201 PRO A CA 1
ATOM 1553 C C . PRO A 1 201 ? -3.729 34.719 2.859 1 87.88 201 PRO A C 1
ATOM 1555 O O . PRO A 1 201 ? -2.883 35.281 3.559 1 87.88 201 PRO A O 1
ATOM 1558 N N . CYS A 1 202 ? -3.467 34.094 1.68 1 86.56 202 CYS A N 1
ATOM 1559 C CA . CYS A 1 202 ? -2.104 33.938 1.181 1 86.56 202 CYS A CA 1
ATOM 1560 C C . CYS A 1 202 ? -1.647 35.219 0.466 1 86.56 202 CYS A C 1
ATOM 1562 O O . CYS A 1 202 ? -0.45 35.406 0.254 1 86.56 202 CYS A O 1
ATOM 1564 N N . ASP A 1 203 ? -2.479 36.031 -0.029 1 74.44 203 ASP A N 1
ATOM 1565 C CA . ASP A 1 203 ? -2.119 37.25 -0.765 1 74.44 203 ASP A CA 1
ATOM 1566 C C . ASP A 1 203 ? -1.825 38.406 0.187 1 74.44 203 ASP A C 1
ATOM 1568 O O . ASP A 1 203 ? -1.721 39.562 -0.24 1 74.44 203 ASP A O 1
ATOM 1572 N N . TYR A 1 204 ? -1.196 38.156 1.19 1 60.97 204 TYR A N 1
ATOM 1573 C CA . TYR A 1 204 ? -0.59 39.062 2.166 1 60.97 204 TYR A CA 1
ATOM 1574 C C . TYR A 1 204 ? -1.555 40.156 2.555 1 60.97 204 TYR A C 1
ATOM 1576 O O . TYR A 1 204 ? -1.131 41.25 2.996 1 60.97 204 TYR A O 1
ATOM 1584 N N . VAL A 1 205 ? -2.783 39.969 2.215 1 56.72 205 VAL A N 1
ATOM 1585 C CA . VAL A 1 205 ? -3.588 41.031 2.826 1 56.72 205 VAL A CA 1
ATOM 1586 C C . VAL A 1 205 ? -3.867 40.688 4.289 1 56.72 205 VAL A C 1
ATOM 1588 O O . VAL A 1 205 ? -4.527 39.688 4.582 1 56.72 205 VAL A O 1
ATOM 1591 N N . ARG A 1 206 ? -2.803 41.094 5.051 1 57.62 206 ARG A N 1
ATOM 1592 C CA . ARG A 1 206 ? -2.934 40.844 6.484 1 57.62 206 ARG A CA 1
ATOM 1593 C C . ARG A 1 206 ? -4.145 41.594 7.055 1 57.62 206 ARG A C 1
ATOM 1595 O O . ARG A 1 206 ? -4.391 42.75 6.719 1 57.62 206 ARG A O 1
ATOM 1602 N N . GLY A 1 207 ? -5.324 40.781 7.297 1 57.53 207 GLY A N 1
ATOM 1603 C CA . GLY A 1 207 ? -6.473 41.344 7.992 1 57.53 207 GLY A CA 1
ATOM 1604 C C . GLY A 1 207 ? -6.871 40.531 9.219 1 57.53 207 GLY A C 1
ATOM 1605 O O . GLY A 1 207 ? -6.082 39.75 9.734 1 57.53 207 GLY A O 1
ATOM 1606 N N . TRP A 1 208 ? -7.977 40.844 9.969 1 57.25 208 TRP A N 1
ATOM 1607 C CA . TRP A 1 208 ? -8.602 40.375 11.195 1 57.25 208 TRP A CA 1
ATOM 1608 C C . TRP A 1 208 ? -8.914 38.875 11.094 1 57.25 208 TRP A C 1
ATOM 1610 O O . TRP A 1 208 ? -8.922 38.156 12.109 1 57.25 208 TRP A O 1
ATOM 1620 N N . ASN A 1 209 ? -8.859 38.281 9.945 1 63.03 209 ASN A N 1
ATOM 1621 C CA . ASN A 1 209 ? -9.367 36.906 9.836 1 63.03 209 ASN A CA 1
ATOM 1622 C C . ASN A 1 209 ? -8.281 35.938 9.352 1 63.03 209 ASN A C 1
ATOM 1624 O O . ASN A 1 209 ? -8.484 35.219 8.391 1 63.03 209 ASN A O 1
ATOM 1628 N N . GLU A 1 210 ? -7.223 36 10.32 1 87.62 210 GLU A N 1
ATOM 1629 C CA . GLU A 1 210 ? -6.098 35.156 9.914 1 87.62 210 GLU A CA 1
ATOM 1630 C C . GLU A 1 210 ? -6.094 33.844 10.664 1 87.62 210 GLU A C 1
ATOM 1632 O O . GLU A 1 210 ? -6.266 33.812 11.883 1 87.62 210 GLU A O 1
ATOM 1637 N N . TYR A 1 211 ? -6.156 32.812 9.992 1 94.19 211 TYR A N 1
ATOM 1638 C CA . TYR A 1 211 ? -6.039 31.469 10.57 1 94.19 211 TYR A CA 1
ATOM 1639 C C . TYR A 1 211 ? -5.098 30.609 9.75 1 94.19 211 TYR A C 1
ATOM 1641 O O . TYR A 1 211 ? -4.695 30.984 8.648 1 94.19 211 TYR A O 1
ATOM 1649 N N . MET A 1 212 ? -4.621 29.578 10.328 1 96.69 212 MET A N 1
ATOM 1650 C CA . MET A 1 212 ? -3.734 28.672 9.602 1 96.69 212 MET A CA 1
ATOM 1651 C C . MET A 1 212 ? -4.527 27.781 8.656 1 96.69 212 MET A C 1
ATOM 1653 O O . MET A 1 212 ? -5.539 27.203 9.047 1 96.69 212 MET A O 1
ATOM 1657 N N . SER A 1 213 ? -4.086 27.656 7.469 1 95.94 213 SER A N 1
ATOM 1658 C CA . SER A 1 213 ? -4.727 26.906 6.395 1 95.94 213 SER A CA 1
ATOM 1659 C C . SER A 1 213 ? -4.934 25.438 6.781 1 95.94 213 SER A C 1
ATOM 1661 O O . SER A 1 213 ? -4.078 24.844 7.445 1 95.94 213 SER A O 1
ATOM 1663 N N . GLY A 1 214 ? -5.949 24.828 6.176 1 97 214 GLY A N 1
ATOM 1664 C CA . GLY A 1 214 ? -6.297 23.438 6.41 1 97 214 GLY A CA 1
ATOM 1665 C C . GLY A 1 214 ? -5.305 22.453 5.801 1 97 214 GLY A C 1
ATOM 1666 O O . GLY A 1 214 ? -5.387 21.25 6.039 1 97 214 GLY A O 1
ATOM 1667 N N . MET A 1 215 ? -4.371 23.016 5.004 1 97.38 215 MET A N 1
ATOM 1668 C CA . MET A 1 215 ? -3.363 22.141 4.43 1 97.38 215 MET A CA 1
ATOM 1669 C C . MET A 1 215 ? -2.574 21.422 5.523 1 97.38 215 MET A C 1
ATOM 1671 O O . MET A 1 215 ? -2.1 20.297 5.324 1 97.38 215 MET A O 1
ATOM 1675 N N . GLY A 1 216 ? -2.4 22.094 6.641 1 98.44 216 GLY A N 1
ATOM 1676 C CA . GLY A 1 216 ? -1.73 21.547 7.809 1 98.44 216 GLY A CA 1
ATOM 1677 C C . GLY A 1 216 ? -1.354 22.594 8.828 1 98.44 216 GLY A C 1
ATOM 1678 O O . GLY A 1 216 ? -0.917 23.703 8.469 1 98.44 216 GLY A O 1
ATOM 1679 N N . TYR A 1 217 ? -1.594 22.297 10.039 1 98.69 217 TYR A N 1
ATOM 1680 C CA . TYR A 1 217 ? -1.193 23.203 11.117 1 98.69 217 TYR A CA 1
ATOM 1681 C C . TYR A 1 217 ? -0.831 22.422 12.367 1 98.69 217 TYR A C 1
ATOM 1683 O O . TYR A 1 217 ? -1.229 21.266 12.523 1 98.69 217 TYR A O 1
ATOM 1691 N N . VAL A 1 218 ? -0.052 23.016 13.227 1 98.88 218 VAL A N 1
ATOM 1692 C CA . VAL A 1 218 ? 0.45 22.422 14.469 1 98.88 218 VAL A CA 1
ATOM 1693 C C . VAL A 1 218 ? 0.005 23.266 15.656 1 98.88 218 VAL A C 1
ATOM 1695 O O . VAL A 1 218 ? 0.044 24.5 15.602 1 98.88 218 VAL A O 1
ATOM 1698 N N . ILE A 1 219 ? -0.44 22.625 16.688 1 98.88 219 ILE A N 1
ATOM 1699 C CA . ILE A 1 219 ? -0.69 23.312 17.953 1 98.88 219 ILE A CA 1
ATOM 1700 C C . ILE A 1 219 ? 0.096 22.625 19.062 1 98.88 219 ILE A C 1
ATOM 1702 O O . ILE A 1 219 ? 0.449 21.453 18.953 1 98.88 219 ILE A O 1
ATOM 1706 N N . SER A 1 220 ? 0.428 23.359 20.078 1 98.81 220 SER A N 1
ATOM 1707 C CA . SER A 1 220 ? 1.128 22.797 21.219 1 98.81 220 SER A CA 1
ATOM 1708 C C . SER A 1 220 ? 0.195 21.938 22.078 1 98.81 220 SER A C 1
ATOM 1710 O O . SER A 1 220 ? -1.026 22.094 22.016 1 98.81 220 SER A O 1
ATOM 1712 N N . TRP A 1 221 ? 0.742 21.047 22.875 1 98.69 221 TRP A N 1
ATOM 1713 C CA . TRP A 1 221 ? -0.001 20.078 23.656 1 98.69 221 TRP A CA 1
ATOM 1714 C C . TRP A 1 221 ? -0.981 20.766 24.594 1 98.69 221 TRP A C 1
ATOM 1716 O O . TRP A 1 221 ? -2.09 20.266 24.828 1 98.69 221 TRP A O 1
ATOM 1726 N N . ASP A 1 222 ? -0.59 21.906 25.203 1 98.56 222 ASP A N 1
ATOM 1727 C CA . ASP A 1 222 ? -1.469 22.625 26.109 1 98.56 222 ASP A CA 1
ATOM 1728 C C . ASP A 1 222 ? -2.764 23.031 25.422 1 98.56 222 ASP A C 1
ATOM 1730 O O . ASP A 1 222 ? -3.828 23.047 26.047 1 98.56 222 ASP A O 1
ATOM 1734 N N . LEU A 1 223 ? -2.67 23.406 24.156 1 98.69 223 LEU A N 1
ATOM 1735 C CA . LEU A 1 223 ? -3.871 23.766 23.406 1 98.69 223 LEU A CA 1
ATOM 1736 C C . LEU A 1 223 ? -4.742 22.547 23.156 1 98.69 223 LEU A C 1
ATOM 1738 O O . LEU A 1 223 ? -5.973 22.641 23.125 1 98.69 223 LEU A O 1
ATOM 1742 N N . VAL A 1 224 ? -4.16 21.359 22.906 1 98.69 224 VAL A N 1
ATOM 1743 C CA . VAL A 1 224 ? -4.918 20.125 22.766 1 98.69 224 VAL A CA 1
ATOM 1744 C C . VAL A 1 224 ? -5.691 19.844 24.047 1 98.69 224 VAL A C 1
ATOM 1746 O O . VAL A 1 224 ? -6.883 19.531 24 1 98.69 224 VAL A O 1
ATOM 1749 N N . GLU A 1 225 ? -5.012 19.984 25.125 1 98.25 225 GLU A N 1
ATOM 1750 C CA . GLU A 1 225 ? -5.652 19.781 26.422 1 98.25 225 GLU A CA 1
ATOM 1751 C C . GLU A 1 225 ? -6.785 20.766 26.641 1 98.25 225 GLU A C 1
ATOM 1753 O O . GLU A 1 225 ? -7.824 20.422 27.203 1 98.25 225 GLU A O 1
ATOM 1758 N N . TRP A 1 226 ? -6.547 21.953 26.266 1 98.31 226 TRP A N 1
ATOM 1759 C CA . TRP A 1 226 ? -7.59 22.969 26.406 1 98.31 226 TRP A CA 1
ATOM 1760 C C . TRP A 1 226 ? -8.836 22.578 25.609 1 98.31 226 TRP A C 1
ATOM 1762 O O . TRP A 1 226 ? -9.961 22.75 26.094 1 98.31 226 TRP A O 1
ATOM 1772 N N . ILE A 1 227 ? -8.672 22.109 24.375 1 98.12 227 ILE A N 1
ATOM 1773 C CA . ILE A 1 227 ? -9.797 21.688 23.547 1 98.12 227 ILE A CA 1
ATOM 1774 C C . ILE A 1 227 ? -10.633 20.656 24.281 1 98.12 227 ILE A C 1
ATOM 1776 O O . ILE A 1 227 ? -11.867 20.719 24.25 1 98.12 227 ILE A O 1
ATOM 1780 N N . VAL A 1 228 ? -9.984 19.703 24.906 1 97.5 228 VAL A N 1
ATOM 1781 C CA . VAL A 1 228 ? -10.68 18.672 25.672 1 97.5 228 VAL A CA 1
ATOM 1782 C C . VAL A 1 228 ? -11.422 19.312 26.844 1 97.5 228 VAL A C 1
ATOM 1784 O O . VAL A 1 228 ? -12.594 19.016 27.078 1 97.5 228 VAL A O 1
ATOM 1787 N N . ALA A 1 229 ? -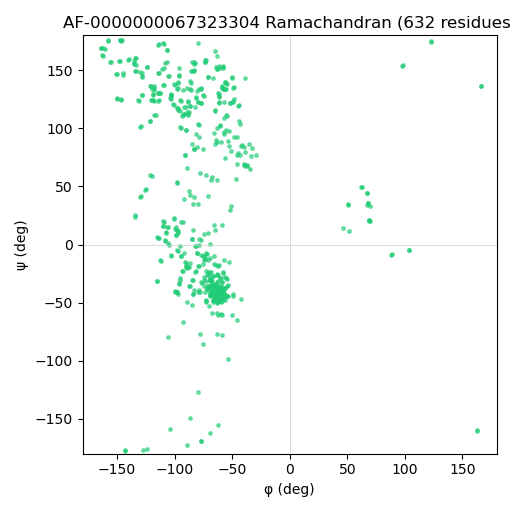10.789 20.234 27.531 1 97.38 229 ALA A N 1
ATOM 1788 C CA . ALA A 1 229 ? -11.367 20.891 28.703 1 97.38 229 ALA A CA 1
ATOM 1789 C C . ALA A 1 229 ? -12.523 21.797 28.312 1 97.38 229 ALA A C 1
ATOM 1791 O O . ALA A 1 229 ? -13.469 21.984 29.078 1 97.38 229 ALA A O 1
ATOM 1792 N N . ALA A 1 230 ? -12.469 22.344 27.156 1 97.12 230 ALA A N 1
ATOM 1793 C CA . ALA A 1 230 ? -13.453 23.312 26.703 1 97.12 230 ALA A CA 1
ATOM 1794 C C . ALA A 1 230 ? -14.562 22.641 25.906 1 97.12 230 ALA A C 1
ATOM 1796 O O . ALA A 1 230 ? -15.25 23.281 25.109 1 97.12 230 ALA A O 1
ATOM 1797 N N . ALA A 1 231 ? -14.75 21.406 26.016 1 94.12 231 ALA A N 1
ATOM 1798 C CA . ALA A 1 231 ? -15.703 20.609 25.25 1 94.12 231 ALA A CA 1
ATOM 1799 C C . ALA A 1 231 ? -17.094 21.25 25.25 1 94.12 231 ALA A C 1
ATOM 1801 O O . ALA A 1 231 ? -17.75 21.328 24.203 1 94.12 231 ALA A O 1
ATOM 1802 N N . ASP A 1 232 ? -17.547 21.75 26.391 1 93.06 232 ASP A N 1
ATOM 1803 C CA . ASP A 1 232 ? -18.875 22.328 26.516 1 93.06 232 ASP A CA 1
ATOM 1804 C C . ASP A 1 232 ? -19 23.609 25.703 1 93.06 232 ASP A C 1
ATOM 1806 O O . ASP A 1 232 ? -20.047 23.906 25.141 1 93.06 232 ASP A O 1
ATOM 1810 N N . GLN A 1 233 ? -17.938 24.344 25.672 1 92.69 233 GLN A N 1
ATOM 1811 C CA . GLN A 1 233 ? -17.922 25.609 24.938 1 92.69 233 GLN A CA 1
ATOM 1812 C C . GLN A 1 233 ? -17.859 25.359 23.438 1 92.69 233 GLN A C 1
ATOM 1814 O O . GLN A 1 233 ? -18.359 26.172 22.656 1 92.69 233 GLN A O 1
ATOM 1819 N N . ILE A 1 234 ? -17.219 24.25 23 1 93.88 234 ILE A N 1
ATOM 1820 C CA . ILE A 1 234 ? -16.875 24 21.594 1 93.88 234 ILE A CA 1
ATOM 1821 C C . ILE A 1 234 ? -17.953 23.156 20.938 1 93.88 234 ILE A C 1
ATOM 1823 O O . ILE A 1 234 ? -18.203 23.266 19.734 1 93.88 234 ILE A O 1
ATOM 1827 N N . ARG A 1 235 ? -18.641 22.344 21.578 1 87.38 235 ARG A N 1
ATOM 1828 C CA . ARG A 1 235 ? -19.469 21.25 21.094 1 87.38 235 ARG A CA 1
ATOM 1829 C C . ARG A 1 235 ? -20.484 21.75 20.062 1 87.38 235 ARG A C 1
ATOM 1831 O O . ARG A 1 235 ? -20.797 21.062 19.094 1 87.38 235 ARG A O 1
ATOM 1838 N N . ASN A 1 236 ? -21.047 22.938 20.156 1 89.12 236 ASN A N 1
ATOM 1839 C CA . ASN A 1 236 ? -22.031 23.453 19.219 1 89.12 236 ASN A CA 1
ATOM 1840 C C . ASN A 1 236 ? -21.406 24.344 18.156 1 89.12 236 ASN A C 1
ATOM 1842 O O . ASN A 1 236 ? -22.109 25.016 17.406 1 89.12 236 ASN A O 1
ATOM 1846 N N . HIS A 1 237 ? -20.094 24.328 18.094 1 93.12 237 HIS A N 1
ATOM 1847 C CA . HIS A 1 237 ? -19.375 25.188 17.172 1 93.12 237 HIS A CA 1
ATOM 1848 C C . HIS A 1 237 ? -18.359 24.375 16.359 1 93.12 237 HIS A C 1
ATOM 1850 O O . HIS A 1 237 ? -17.219 24.812 16.188 1 93.12 237 HIS A O 1
ATOM 1856 N N . THR A 1 238 ? -18.766 23.219 15.961 1 93.38 238 THR A N 1
ATOM 1857 C CA . THR A 1 238 ? -17.812 22.344 15.297 1 93.38 238 THR A CA 1
ATOM 1858 C C . THR A 1 238 ? -18.125 22.234 13.812 1 93.38 238 THR A C 1
ATOM 1860 O O . THR A 1 238 ? -17.438 21.516 13.078 1 93.38 238 THR A O 1
ATOM 1863 N N . VAL A 1 239 ? -19.125 22.969 13.297 1 93.12 239 VAL A N 1
ATOM 1864 C CA . VAL A 1 239 ? -19.562 22.875 11.906 1 93.12 239 VAL A CA 1
ATOM 1865 C C . VAL A 1 239 ? -18.953 24.016 11.094 1 93.12 239 VAL A C 1
ATOM 1867 O O . VAL A 1 239 ? -18.969 25.172 11.531 1 93.12 239 VAL A O 1
ATOM 1870 N N . GLY A 1 240 ? -18.469 23.703 9.883 1 94.31 240 GLY A N 1
ATOM 1871 C CA . GLY A 1 240 ? -17.828 24.672 9.008 1 94.31 240 GLY A CA 1
ATOM 1872 C C . GLY A 1 240 ? -16.422 24.281 8.602 1 94.31 240 GLY A C 1
ATOM 1873 O O . GLY A 1 240 ? -15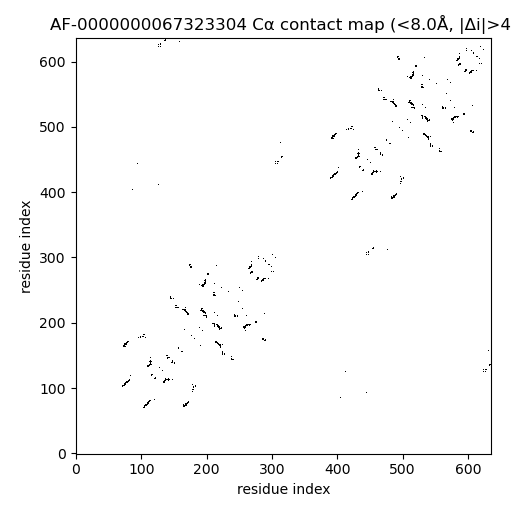.898 23.266 9.062 1 94.31 240 GLY A O 1
ATOM 1874 N N . PRO A 1 241 ? -15.859 25.094 7.715 1 94.62 241 PRO A N 1
ATOM 1875 C CA . PRO A 1 241 ? -14.461 24.797 7.387 1 94.62 241 PRO A CA 1
ATOM 1876 C C . PRO A 1 241 ? -13.594 24.609 8.625 1 94.62 241 PRO A C 1
ATOM 1878 O O . PRO A 1 241 ? -13.523 25.5 9.477 1 94.62 241 PRO A O 1
ATOM 1881 N N . GLU A 1 242 ? -12.977 23.516 8.727 1 96.31 242 GLU A N 1
ATOM 1882 C CA . GLU A 1 242 ? -12.414 23.031 9.984 1 96.31 242 GLU A CA 1
ATOM 1883 C C . GLU A 1 242 ? -11.281 23.953 10.461 1 96.31 242 GLU A C 1
ATOM 1885 O O . GLU A 1 242 ? -11.109 24.156 11.664 1 96.31 242 GLU A O 1
ATOM 1890 N N . ASP A 1 243 ? -10.453 24.531 9.531 1 95.81 243 ASP A N 1
ATOM 1891 C CA . ASP A 1 243 ? -9.328 25.391 9.922 1 95.81 243 ASP A CA 1
ATOM 1892 C C . ASP A 1 243 ? -9.828 26.734 10.469 1 95.81 243 ASP A C 1
ATOM 1894 O O . ASP A 1 243 ? -9.305 27.219 11.477 1 95.81 243 ASP A O 1
ATOM 1898 N N . ARG A 1 244 ? -10.867 27.266 9.898 1 94.06 244 ARG A N 1
ATOM 1899 C CA . ARG A 1 244 ? -11.477 28.484 10.406 1 94.06 244 ARG A CA 1
ATOM 1900 C C . ARG A 1 244 ? -12.164 28.25 11.742 1 94.06 244 ARG A C 1
ATOM 1902 O O . ARG A 1 244 ? -12.07 29.078 12.656 1 94.06 244 ARG A O 1
ATOM 1909 N N . THR A 1 245 ? -12.852 27.156 11.836 1 95.31 245 THR A N 1
ATOM 1910 C CA . THR A 1 245 ? -13.562 26.797 13.055 1 95.31 245 THR A CA 1
ATOM 1911 C C . THR A 1 245 ? -12.586 26.625 14.219 1 95.31 245 THR A C 1
ATOM 1913 O O . THR A 1 245 ? -12.828 27.125 15.32 1 95.31 245 THR A O 1
ATOM 1916 N N . LEU A 1 246 ? -11.5 26 14 1 96.19 246 LEU A N 1
ATOM 1917 C CA . LEU A 1 246 ? -10.492 25.812 15.039 1 96.19 246 LEU A CA 1
ATOM 1918 C C . LEU A 1 246 ? -9.977 27.172 15.539 1 96.19 246 LEU A C 1
ATOM 1920 O O . LEU A 1 246 ? -9.883 27.391 16.75 1 96.19 246 LEU A O 1
ATOM 1924 N N . TYR A 1 247 ? -9.672 28.016 14.609 1 95 247 TYR A N 1
ATOM 1925 C CA . TYR A 1 247 ? -9.195 29.328 15 1 95 247 TYR A CA 1
ATOM 1926 C C . TYR A 1 247 ? -10.234 30.062 15.836 1 95 247 TYR A C 1
ATOM 1928 O O . TYR A 1 247 ? -9.891 30.766 16.781 1 95 247 TYR A O 1
ATOM 1936 N N . SER A 1 248 ? -11.461 29.953 15.461 1 94.5 248 SER A N 1
ATOM 1937 C CA . SER A 1 248 ? -12.523 30.625 16.203 1 94.5 248 SER A CA 1
ATOM 1938 C C . SER A 1 248 ? -12.57 30.156 17.656 1 94.5 248 SER A C 1
ATOM 1940 O O . SER A 1 248 ? -12.875 30.938 18.547 1 94.5 248 SER A O 1
ATOM 1942 N N . TRP A 1 249 ? -12.305 28.812 17.922 1 96.5 249 TRP A N 1
ATOM 1943 C CA . TRP A 1 249 ? -12.234 28.312 19.281 1 96.5 249 TRP A CA 1
ATOM 1944 C C . TRP A 1 249 ? -11.18 29.078 20.078 1 96.5 249 TRP A C 1
ATOM 1946 O O . TRP A 1 249 ? -11.445 29.547 21.188 1 96.5 249 TRP A O 1
ATOM 1956 N N . PHE A 1 250 ? -10.031 29.25 19.531 1 96.19 250 PHE A N 1
ATOM 1957 C CA . PHE A 1 250 ? -8.883 29.844 20.219 1 96.19 250 PHE A CA 1
ATOM 1958 C C . PHE A 1 250 ? -9.078 31.344 20.406 1 96.19 250 PHE A C 1
ATOM 1960 O O . PHE A 1 250 ? -8.828 31.875 21.484 1 96.19 250 PHE A O 1
ATOM 1967 N N . SER A 1 251 ? -9.438 31.969 19.297 1 93.12 251 SER A N 1
ATOM 1968 C CA . SER A 1 251 ? -9.609 33.406 19.359 1 93.12 251 SER A CA 1
ATOM 1969 C C . SER A 1 251 ? -10.625 33.812 20.422 1 93.12 251 SER A C 1
ATOM 1971 O O . SER A 1 251 ? -10.414 34.781 21.156 1 93.12 251 SER A O 1
ATOM 1973 N N . GLY A 1 252 ? -11.688 33.156 20.516 1 92.12 252 GLY A N 1
ATOM 1974 C CA . GLY A 1 252 ? -12.727 33.438 21.5 1 92.12 252 GLY A CA 1
ATOM 1975 C C . GLY A 1 252 ? -12.266 33.25 22.922 1 92.12 252 GLY A C 1
ATOM 1976 O O . GLY A 1 252 ? -12.781 33.906 23.828 1 92.12 252 GLY A O 1
ATOM 1977 N N . ALA A 1 253 ? -11.281 32.438 23.125 1 95.75 253 ALA A N 1
ATOM 1978 C CA . ALA A 1 253 ? -10.82 32.094 24.469 1 95.75 253 ALA A CA 1
ATOM 1979 C C . ALA A 1 253 ? -9.5 32.781 24.781 1 95.75 253 ALA A C 1
ATOM 1981 O O . ALA A 1 253 ? -8.93 32.594 25.859 1 95.75 253 ALA A O 1
ATOM 1982 N N . GLY A 1 254 ? -8.961 33.594 23.859 1 95.94 254 GLY A N 1
ATOM 1983 C CA . GLY A 1 254 ? -7.68 34.25 24.062 1 95.94 254 GLY A CA 1
ATOM 1984 C C . GLY A 1 254 ? -6.504 33.281 24.094 1 95.94 254 GLY A C 1
ATOM 1985 O O . GLY A 1 254 ? -5.578 33.469 24.891 1 95.94 254 GLY A O 1
ATOM 1986 N N . LYS A 1 255 ? -6.652 32.281 23.312 1 97.12 255 LYS A N 1
ATOM 1987 C CA . LYS A 1 255 ? -5.602 31.266 23.234 1 97.12 255 LYS A CA 1
ATOM 1988 C C . LYS A 1 255 ? -4.891 31.328 21.875 1 97.12 255 LYS A C 1
ATOM 1990 O O . LYS A 1 255 ? -5.277 32.094 21 1 97.12 255 LYS A O 1
ATOM 1995 N N . ALA A 1 256 ? -3.816 30.547 21.734 1 97.5 256 ALA A N 1
ATOM 1996 C CA . ALA A 1 256 ? -3.037 30.438 20.5 1 97.5 256 ALA A CA 1
ATOM 1997 C C . ALA A 1 256 ? -2.418 31.781 20.125 1 97.5 256 ALA A C 1
ATOM 1999 O O . ALA A 1 256 ? -2.553 32.219 18.984 1 97.5 256 ALA A O 1
ATOM 2000 N N . LYS A 1 257 ? -1.8 32.375 21.047 1 96.69 257 LYS A N 1
ATOM 2001 C CA . LYS A 1 257 ? -1.239 33.688 20.859 1 96.69 257 LYS A CA 1
ATOM 2002 C C . LYS A 1 257 ? 0.139 33.625 20.203 1 96.69 257 LYS A C 1
ATOM 2004 O O . LYS A 1 257 ? 0.573 34.562 19.547 1 96.69 257 LYS A O 1
ATOM 2009 N N . ASN A 1 258 ? 0.851 32.562 20.469 1 97.5 258 ASN A N 1
ATOM 2010 C CA . ASN A 1 258 ? 2.119 32.375 19.781 1 97.5 258 ASN A CA 1
ATOM 2011 C C . ASN A 1 258 ? 1.909 31.781 18.391 1 97.5 258 ASN A C 1
ATOM 2013 O O . ASN A 1 258 ? 1.811 30.562 18.219 1 97.5 258 ASN A O 1
ATOM 2017 N N . ARG A 1 259 ? 1.849 32.656 17.438 1 96.06 259 ARG A N 1
ATOM 2018 C CA . ARG A 1 259 ? 1.555 32.312 16.062 1 96.06 259 ARG A CA 1
ATOM 2019 C C . ARG A 1 259 ? 2.82 32.312 15.203 1 96.06 259 ARG A C 1
ATOM 2021 O O . ARG A 1 259 ? 3.609 33.25 15.266 1 96.06 259 ARG A O 1
ATOM 2028 N N . VAL A 1 260 ? 3.035 31.234 14.508 1 96.56 260 VAL A N 1
ATOM 2029 C CA . VAL A 1 260 ? 4.184 31.125 13.617 1 96.56 260 VAL A CA 1
ATOM 2030 C C . VAL A 1 260 ? 3.711 30.844 12.188 1 96.56 260 VAL A C 1
ATOM 2032 O O . VAL A 1 260 ? 3.258 29.75 11.883 1 96.56 260 VAL A O 1
ATOM 2035 N N . ASP A 1 261 ? 3.785 31.844 11.32 1 94.94 261 ASP A N 1
ATOM 2036 C CA . ASP A 1 261 ? 3.475 31.734 9.898 1 94.94 261 ASP A CA 1
ATOM 2037 C C . ASP A 1 261 ? 4.707 31.328 9.094 1 94.94 261 ASP A C 1
ATOM 2039 O O . ASP A 1 261 ? 5.719 32.031 9.094 1 94.94 261 ASP A O 1
ATOM 2043 N N . VAL A 1 262 ? 4.586 30.219 8.352 1 94.69 262 VAL A N 1
ATOM 2044 C CA . VAL A 1 262 ? 5.793 29.719 7.699 1 94.69 262 VAL A CA 1
ATOM 2045 C C . VAL A 1 262 ? 5.688 29.922 6.191 1 94.69 262 VAL A C 1
ATOM 2047 O O . VAL A 1 262 ? 6.465 29.359 5.422 1 94.69 262 VAL A O 1
ATOM 2050 N N . LYS A 1 263 ? 4.789 30.734 5.746 1 89.75 263 LYS A N 1
ATOM 2051 C CA . LYS A 1 263 ? 4.824 31.156 4.348 1 89.75 263 LYS A CA 1
ATOM 2052 C C . LYS A 1 263 ? 6.176 31.75 3.986 1 89.75 263 LYS A C 1
ATOM 2054 O O . LYS A 1 263 ? 6.781 32.469 4.793 1 89.75 263 LYS A O 1
ATOM 2059 N N . PRO A 1 264 ? 6.617 31.391 2.846 1 92.69 264 PRO A N 1
ATOM 2060 C CA . PRO A 1 264 ? 6.012 30.656 1.735 1 92.69 264 PRO A CA 1
ATOM 2061 C C . PRO A 1 264 ? 6.441 29.188 1.697 1 92.69 264 PRO A C 1
ATOM 2063 O O . PRO A 1 264 ? 6.398 28.562 0.639 1 92.69 264 PRO A O 1
ATOM 2066 N N . ALA A 1 265 ? 6.891 28.625 2.799 1 97.12 265 ALA A N 1
ATOM 2067 C CA . ALA A 1 265 ? 7.473 27.297 2.818 1 97.12 265 ALA A CA 1
ATOM 2068 C C . ALA A 1 265 ? 6.387 26.219 2.785 1 97.12 265 ALA A C 1
ATOM 2070 O O . ALA A 1 265 ? 6.672 25.047 2.541 1 97.12 265 ALA A O 1
ATOM 2071 N N . MET A 1 266 ? 5.172 26.562 3.113 1 97.81 266 MET A N 1
ATOM 2072 C CA . MET A 1 266 ? 3.98 25.734 2.91 1 97.81 266 MET A CA 1
ATOM 2073 C C . MET A 1 266 ? 3.061 26.375 1.869 1 97.81 266 MET A C 1
ATOM 2075 O O . MET A 1 266 ? 2.742 27.562 1.954 1 97.81 266 MET A O 1
ATOM 2079 N N . TYR A 1 267 ? 2.654 25.625 0.923 1 97.31 267 TYR A N 1
ATOM 2080 C CA . TYR A 1 267 ? 1.916 26.219 -0.188 1 97.31 267 TYR A CA 1
ATOM 2081 C C . TYR A 1 267 ? 1.19 25.156 -0.992 1 97.31 267 TYR A C 1
ATOM 2083 O O . TYR A 1 267 ? 1.376 23.953 -0.754 1 97.31 267 TYR A O 1
ATOM 2091 N N . ASP A 1 268 ? 0.316 25.594 -1.888 1 97.75 268 ASP A N 1
ATOM 2092 C CA . ASP A 1 268 ? -0.401 24.703 -2.789 1 97.75 268 ASP A CA 1
ATOM 2093 C C . ASP A 1 268 ? 0.449 24.359 -4.012 1 97.75 268 ASP A C 1
ATOM 2095 O O . ASP A 1 268 ? 1.272 25.156 -4.449 1 97.75 268 ASP A O 1
ATOM 2099 N N . PHE A 1 269 ? 0.207 23.156 -4.512 1 98.62 269 PHE A N 1
ATOM 2100 C CA . PHE A 1 269 ? 0.828 22.734 -5.766 1 98.62 269 PHE A CA 1
ATOM 2101 C C . PHE A 1 269 ? 0.628 23.781 -6.844 1 98.62 269 PHE A C 1
ATOM 2103 O O . PHE A 1 269 ? -0.445 24.391 -6.945 1 98.62 269 PHE A O 1
ATOM 2110 N N . PRO A 1 270 ? 1.569 24.031 -7.734 1 97.12 270 PRO A N 1
ATOM 2111 C CA . PRO A 1 270 ? 1.494 25.094 -8.734 1 97.12 270 PRO A CA 1
ATOM 2112 C C . PRO A 1 270 ? 0.203 25.047 -9.547 1 97.12 270 PRO A C 1
ATOM 2114 O O . PRO A 1 270 ? -0.126 24.016 -10.141 1 97.12 270 PRO A O 1
ATOM 2117 N N . GLN A 1 271 ? -0.446 26.062 -9.477 1 94.25 271 GLN A N 1
ATOM 2118 C CA . GLN A 1 271 ? -1.688 26.281 -10.211 1 94.25 271 GLN A CA 1
ATOM 2119 C C . GLN A 1 271 ? -1.893 27.75 -10.531 1 94.25 271 GLN A C 1
ATOM 2121 O O . GLN A 1 271 ? -1.924 28.594 -9.625 1 94.25 271 GLN A O 1
ATOM 2126 N N . ARG A 1 272 ? -2.09 27.984 -11.758 1 89.25 272 ARG A N 1
ATOM 2127 C CA . ARG A 1 272 ? -2.227 29.375 -12.195 1 89.25 272 ARG A CA 1
ATOM 2128 C C . ARG A 1 272 ? -3.428 30.031 -11.531 1 89.25 272 ARG A C 1
ATOM 2130 O O . ARG A 1 272 ? -4.523 29.469 -11.508 1 89.25 272 ARG A O 1
ATOM 2137 N N . GLY A 1 273 ? -3.141 31.188 -10.922 1 86.56 273 GLY A N 1
ATOM 2138 C CA . GLY A 1 273 ? -4.219 32 -10.383 1 86.56 273 GLY A CA 1
ATOM 2139 C C . GLY A 1 273 ? -4.594 31.641 -8.961 1 86.56 273 GLY A C 1
ATOM 2140 O O . GLY A 1 273 ? -5.387 32.312 -8.32 1 86.56 273 GLY A O 1
ATOM 2141 N N . ALA A 1 274 ? -4.086 30.578 -8.422 1 87.69 274 ALA A N 1
ATOM 2142 C CA . ALA A 1 274 ? -4.406 30.188 -7.055 1 87.69 274 ALA A CA 1
ATOM 2143 C C . ALA A 1 274 ? -3.572 30.953 -6.047 1 87.69 274 ALA A C 1
ATOM 2145 O O . ALA A 1 274 ? -2.34 30.969 -6.117 1 87.69 274 ALA A O 1
ATOM 2146 N N . PRO A 1 275 ? -4.176 31.578 -5.121 1 87.31 275 PRO A N 1
ATOM 2147 C CA . PRO A 1 275 ? -3.471 32.531 -4.246 1 87.31 275 PRO A CA 1
ATOM 2148 C C . PRO A 1 275 ? -2.395 31.859 -3.398 1 87.31 275 PRO A C 1
ATOM 2150 O O . PRO A 1 275 ? -1.344 32.438 -3.141 1 87.31 275 PRO A O 1
ATOM 2153 N N . CYS A 1 276 ? -2.621 30.656 -2.969 1 91.31 276 CYS A N 1
ATOM 2154 C CA . CYS A 1 276 ? -1.673 30.016 -2.064 1 91.31 276 CYS A CA 1
ATOM 2155 C C . CYS A 1 276 ? -0.738 29.094 -2.826 1 91.31 276 CYS A C 1
ATOM 2157 O O . CYS A 1 276 ? -0.074 28.25 -2.225 1 91.31 276 CYS A O 1
ATOM 2159 N N . ALA A 1 277 ? -0.76 29.234 -4.152 1 95 277 ALA A N 1
ATOM 2160 C CA . ALA A 1 277 ? 0.062 28.359 -4.98 1 95 277 ALA A CA 1
ATOM 2161 C C . ALA A 1 277 ? 1.285 29.094 -5.52 1 95 277 ALA A C 1
ATOM 2163 O O . ALA A 1 277 ? 1.227 30.297 -5.773 1 95 277 ALA A O 1
ATOM 2164 N N . HIS A 1 278 ? 2.363 28.391 -5.637 1 94.19 278 HIS A N 1
ATOM 2165 C CA . HIS A 1 278 ? 3.535 28.844 -6.383 1 94.19 278 HIS A CA 1
ATOM 2166 C C . HIS A 1 278 ? 4.398 27.656 -6.805 1 94.19 278 HIS A C 1
ATOM 2168 O O . HIS A 1 278 ? 4.066 26.5 -6.508 1 94.19 278 HIS A O 1
ATOM 2174 N N . GLU A 1 279 ? 5.422 27.969 -7.562 1 96.94 279 GLU A N 1
ATOM 2175 C CA . GLU A 1 279 ? 6.309 26.922 -8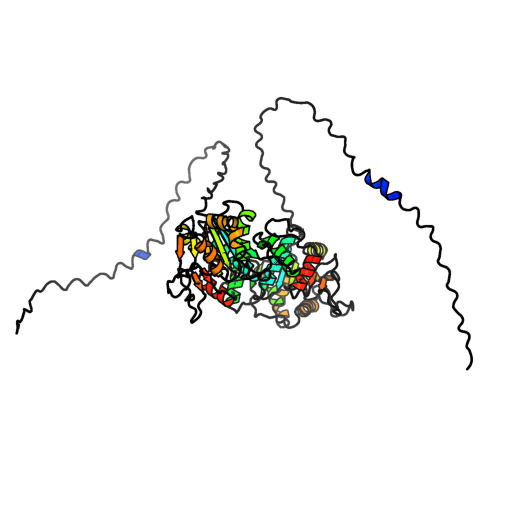.047 1 96.94 279 GLU A CA 1
ATOM 2176 C C . GLU A 1 279 ? 7.012 26.219 -6.891 1 96.94 279 GLU A C 1
ATOM 2178 O O . GLU A 1 279 ? 7.203 26.797 -5.824 1 96.94 279 GLU A O 1
ATOM 2183 N N . LEU A 1 280 ? 7.328 24.938 -7.137 1 98.31 280 LEU A N 1
ATOM 2184 C CA . LEU A 1 280 ? 8.109 24.203 -6.145 1 98.31 280 LEU A CA 1
ATOM 2185 C C . LEU A 1 280 ? 9.445 24.891 -5.891 1 98.31 280 LEU A C 1
ATOM 2187 O O . LEU A 1 280 ? 10.102 25.344 -6.832 1 98.31 280 LEU A O 1
ATOM 2191 N N . VAL A 1 281 ? 9.82 25.016 -4.625 1 97.81 281 VAL A N 1
ATOM 2192 C CA . VAL A 1 281 ? 11.062 25.688 -4.27 1 97.81 281 VAL A CA 1
ATOM 2193 C C . VAL A 1 281 ? 11.828 24.859 -3.246 1 97.81 281 VAL A C 1
ATOM 2195 O O . VAL A 1 281 ? 11.234 24.078 -2.494 1 97.81 281 VAL A O 1
ATOM 2198 N N . PRO A 1 282 ? 13.164 24.969 -3.139 1 97.25 282 PRO A N 1
ATOM 2199 C CA . PRO A 1 282 ? 13.992 24.141 -2.252 1 97.25 282 PRO A CA 1
ATOM 2200 C C . PRO A 1 282 ? 13.648 24.344 -0.776 1 97.25 282 PRO A C 1
ATOM 2202 O O . PRO A 1 282 ? 13.75 23.406 0.017 1 97.25 282 PRO A O 1
ATOM 2205 N N . ASP A 1 283 ? 13.227 25.547 -0.413 1 97 283 ASP A N 1
ATOM 2206 C CA . ASP A 1 283 ? 12.938 25.844 0.987 1 97 283 ASP A CA 1
ATOM 2207 C C . ASP A 1 283 ? 11.5 25.469 1.342 1 97 283 ASP A C 1
ATOM 2209 O O . ASP A 1 283 ? 10.82 26.219 2.047 1 97 283 ASP A O 1
ATOM 2213 N N . THR A 1 284 ? 11.055 24.344 0.88 1 98.56 284 THR A N 1
ATOM 2214 C CA . THR A 1 284 ? 9.695 23.875 1.073 1 98.56 284 THR A CA 1
ATOM 2215 C C . THR A 1 284 ? 9.586 23.062 2.359 1 98.56 284 THR A C 1
ATOM 2217 O O . THR A 1 284 ? 10.461 22.25 2.662 1 98.56 284 THR A O 1
ATOM 2220 N N . ILE A 1 285 ? 8.539 23.359 3.117 1 98.69 285 ILE A N 1
ATOM 2221 C CA . ILE A 1 285 ? 8.148 22.516 4.242 1 98.69 285 ILE A CA 1
ATOM 2222 C C . ILE A 1 285 ? 6.996 21.609 3.832 1 98.69 285 ILE A C 1
ATOM 2224 O O . ILE A 1 285 ? 7 20.406 4.148 1 98.69 285 ILE A O 1
ATOM 2228 N N . ALA A 1 286 ? 6.043 22.141 3.076 1 98.81 286 ALA A N 1
ATOM 2229 C CA . ALA A 1 286 ? 4.906 21.312 2.676 1 98.81 286 ALA A CA 1
ATOM 2230 C C . ALA A 1 286 ? 4.352 21.766 1.327 1 98.81 286 ALA A C 1
ATOM 2232 O O . ALA A 1 286 ? 4.402 22.953 0.992 1 98.81 286 ALA A O 1
ATOM 2233 N N . VAL A 1 287 ? 3.877 20.844 0.567 1 98.81 287 VAL A N 1
ATOM 2234 C CA . VAL A 1 287 ? 3.127 21.094 -0.66 1 98.81 287 VAL A CA 1
ATOM 2235 C C . VAL A 1 287 ? 1.732 20.484 -0.542 1 98.81 287 VAL A C 1
ATOM 2237 O O . VAL A 1 287 ? 1.592 19.281 -0.27 1 98.81 287 VAL A O 1
ATOM 2240 N N . HIS A 1 288 ? 0.752 21.281 -0.731 1 98.62 288 HIS A N 1
ATOM 2241 C CA . HIS A 1 288 ? -0.645 20.891 -0.589 1 98.62 288 HIS A CA 1
ATOM 2242 C C . HIS A 1 288 ? -1.323 20.766 -1.949 1 98.62 288 HIS A C 1
ATOM 2244 O O . HIS A 1 288 ? -0.764 21.172 -2.967 1 98.62 288 HIS A O 1
ATOM 2250 N N . ARG A 1 289 ? -2.568 20.156 -2.02 1 98.25 289 ARG A N 1
ATOM 2251 C CA . ARG A 1 289 ? -3.412 19.922 -3.188 1 98.25 289 ARG A CA 1
ATOM 2252 C C . ARG A 1 289 ? -2.783 18.891 -4.121 1 98.25 289 ARG A C 1
ATOM 2254 O O . ARG A 1 289 ? -2.809 19.062 -5.344 1 98.25 289 ARG A O 1
ATOM 2261 N N . LEU A 1 290 ? -2.117 17.906 -3.518 1 98.38 290 LEU A N 1
ATOM 2262 C CA . LEU A 1 290 ? -1.649 16.766 -4.289 1 98.38 290 LEU A CA 1
ATOM 2263 C C . LEU A 1 290 ? -2.764 15.742 -4.469 1 98.38 290 LEU A C 1
ATOM 2265 O O . LEU A 1 290 ? -2.773 14.703 -3.801 1 98.38 290 LEU A O 1
ATOM 2269 N N . LYS A 1 291 ? -3.584 15.969 -5.414 1 96.5 291 LYS A N 1
ATOM 2270 C CA . LYS A 1 291 ? -4.871 15.289 -5.535 1 96.5 291 LYS A CA 1
ATOM 2271 C C . LYS A 1 291 ? -4.75 14.031 -6.379 1 96.5 291 LYS A C 1
ATOM 2273 O O . LYS A 1 291 ? -5.641 13.172 -6.355 1 96.5 291 LYS A O 1
ATOM 2278 N N . ASN A 1 292 ? -3.635 13.906 -7.125 1 95.38 292 ASN A N 1
ATOM 2279 C CA . ASN A 1 292 ? -3.461 12.75 -8 1 95.38 292 ASN A CA 1
ATOM 2280 C C . ASN A 1 292 ? -1.994 12.344 -8.109 1 95.38 292 ASN A C 1
ATOM 2282 O O . ASN A 1 292 ? -1.117 13.023 -7.57 1 95.38 292 ASN A O 1
ATOM 2286 N N . ASN A 1 293 ? -1.793 11.305 -8.797 1 94.12 293 ASN A N 1
ATOM 2287 C CA . ASN A 1 293 ? -0.455 10.727 -8.883 1 94.12 293 ASN A CA 1
ATOM 2288 C C . ASN A 1 293 ? 0.5 11.633 -9.656 1 94.12 293 ASN A C 1
ATOM 2290 O O . ASN A 1 293 ? 1.696 11.672 -9.359 1 94.12 293 ASN A O 1
ATOM 2294 N N . PHE A 1 294 ? -0.049 12.359 -10.594 1 95.75 294 PHE A N 1
ATOM 2295 C CA . PHE A 1 294 ? 0.79 13.289 -11.344 1 95.75 294 PHE A CA 1
ATOM 2296 C C . PHE A 1 294 ? 1.394 14.336 -10.422 1 95.75 294 PHE A C 1
ATOM 2298 O O . PHE A 1 294 ? 2.604 14.578 -10.453 1 95.75 294 PHE A O 1
ATOM 2305 N N . ARG A 1 295 ? 0.606 14.945 -9.594 1 97.75 295 ARG A N 1
ATOM 2306 C CA . ARG A 1 295 ? 1.076 15.977 -8.672 1 97.75 295 ARG A CA 1
ATOM 2307 C C . ARG A 1 295 ? 2.039 15.391 -7.645 1 97.75 295 ARG A C 1
ATOM 2309 O O . ARG A 1 295 ? 3.062 16 -7.328 1 97.75 295 ARG A O 1
ATOM 2316 N N . TRP A 1 296 ? 1.725 14.211 -7.156 1 97.75 296 TRP A N 1
ATOM 2317 C CA . TRP A 1 296 ? 2.598 13.547 -6.191 1 97.75 296 TRP A CA 1
ATOM 2318 C C . TRP A 1 296 ? 3.947 13.211 -6.82 1 97.75 296 TRP A C 1
ATOM 2320 O O . TRP A 1 296 ? 4.996 13.523 -6.25 1 97.75 296 TRP A O 1
ATOM 2330 N N . SER A 1 297 ? 3.926 12.602 -8.008 1 96.44 297 SER A N 1
ATOM 2331 C CA . SER A 1 297 ? 5.172 12.195 -8.648 1 96.44 297 SER A CA 1
ATOM 2332 C C . SER A 1 297 ? 6.027 13.406 -9.008 1 96.44 297 SER A C 1
ATOM 2334 O O . SER A 1 297 ? 7.25 13.375 -8.859 1 96.44 297 SER A O 1
ATOM 2336 N N . THR A 1 298 ? 5.402 14.492 -9.445 1 97.31 298 THR A N 1
ATOM 2337 C CA . THR A 1 298 ? 6.109 15.727 -9.773 1 97.31 298 THR A CA 1
ATOM 2338 C C . THR A 1 298 ? 6.793 16.297 -8.531 1 97.31 298 THR A C 1
ATOM 2340 O O . THR A 1 298 ? 7.969 16.672 -8.578 1 97.31 298 THR A O 1
ATOM 2343 N N . THR A 1 299 ? 6.09 16.344 -7.457 1 98.5 299 THR A N 1
ATOM 2344 C CA . THR A 1 299 ? 6.605 16.891 -6.207 1 98.5 299 THR A CA 1
ATOM 2345 C C . THR A 1 299 ? 7.75 16.031 -5.676 1 98.5 299 THR A C 1
ATOM 2347 O O . THR A 1 299 ? 8.82 16.547 -5.34 1 98.5 299 THR A O 1
ATOM 2350 N N . LEU A 1 300 ? 7.547 14.727 -5.641 1 98.06 300 LEU A N 1
ATOM 2351 C CA . LEU A 1 300 ? 8.539 13.812 -5.094 1 98.06 300 LEU A CA 1
ATOM 2352 C C . LEU A 1 300 ? 9.789 13.781 -5.965 1 98.06 300 LEU A C 1
ATOM 2354 O O . LEU A 1 300 ? 10.906 13.625 -5.461 1 98.06 300 LEU A O 1
ATOM 2358 N N . LYS A 1 301 ? 9.57 13.914 -7.281 1 96.69 301 LYS A N 1
ATOM 2359 C CA . LYS A 1 301 ? 10.711 14.023 -8.188 1 96.69 301 LYS A CA 1
ATOM 2360 C C . LYS A 1 301 ? 11.523 15.281 -7.902 1 96.69 301 LYS A C 1
ATOM 2362 O O . LYS A 1 301 ? 12.75 15.227 -7.832 1 96.69 301 LYS A O 1
ATOM 2367 N N . TYR A 1 302 ? 10.836 16.391 -7.742 1 97.88 302 TYR A N 1
ATOM 2368 C CA . TYR A 1 302 ? 11.5 17.656 -7.473 1 97.88 302 TYR A CA 1
ATOM 2369 C C . TYR A 1 302 ? 12.375 17.562 -6.23 1 97.88 302 TYR A C 1
ATOM 2371 O O . TYR A 1 302 ? 13.5 18.078 -6.207 1 97.88 302 TYR A O 1
ATOM 2379 N N . PHE A 1 303 ? 11.953 16.859 -5.234 1 97.75 303 PHE A N 1
ATOM 2380 C CA . PHE A 1 303 ? 12.688 16.797 -3.977 1 97.75 303 PHE A CA 1
ATOM 2381 C C . PHE A 1 303 ? 13.539 15.539 -3.904 1 97.75 303 PHE A C 1
ATOM 2383 O O . PHE A 1 303 ? 14.008 15.156 -2.83 1 97.75 303 PHE A O 1
ATOM 2390 N N . ASN A 1 304 ? 13.672 14.758 -4.945 1 95.19 304 ASN A N 1
ATOM 2391 C CA . ASN A 1 304 ? 14.625 13.672 -5.168 1 95.19 304 ASN A CA 1
ATOM 2392 C C . ASN A 1 304 ? 14.367 12.5 -4.223 1 95.19 304 ASN A C 1
ATOM 2394 O O . ASN A 1 304 ? 15.305 11.969 -3.629 1 95.19 304 ASN A O 1
ATOM 2398 N N . PHE A 1 305 ? 13.133 12.156 -4.094 1 95.25 305 PHE A N 1
ATOM 2399 C CA . PHE A 1 305 ? 12.766 11.109 -3.148 1 95.25 305 PHE A CA 1
ATOM 2400 C C . PHE A 1 305 ? 13.156 9.734 -3.682 1 95.25 305 PHE A C 1
ATOM 2402 O O . PHE A 1 305 ? 13.125 8.75 -2.945 1 95.25 305 PHE A O 1
ATOM 2409 N N . THR A 1 306 ? 13.555 9.578 -4.91 1 91.25 306 THR A N 1
ATOM 2410 C CA . THR A 1 306 ? 13.977 8.281 -5.422 1 91.25 306 THR A CA 1
ATOM 2411 C C . THR A 1 306 ? 15.492 8.242 -5.602 1 91.25 306 THR A C 1
ATOM 2413 O O . THR A 1 306 ? 16.016 7.355 -6.273 1 91.25 306 THR A O 1
ATOM 2416 N N . ALA A 1 307 ? 16.188 9.203 -5.121 1 87.88 307 ALA A N 1
ATOM 2417 C CA . ALA A 1 307 ? 17.641 9.312 -5.266 1 87.88 307 ALA A CA 1
ATOM 2418 C C . ALA A 1 307 ? 18.344 8.109 -4.66 1 87.88 307 ALA A C 1
ATOM 2420 O O . ALA A 1 307 ? 19.438 7.734 -5.098 1 87.88 307 ALA A O 1
ATOM 2421 N N . GLY A 1 308 ? 17.734 7.512 -3.664 1 85.44 308 GLY A N 1
ATOM 2422 C CA . GLY A 1 308 ? 18.359 6.391 -2.979 1 85.44 308 GLY A CA 1
ATOM 2423 C C . GLY A 1 308 ? 18.172 5.07 -3.705 1 85.44 308 GLY A C 1
ATOM 2424 O O . GLY A 1 308 ? 18.641 4.027 -3.234 1 85.44 308 GLY A O 1
ATOM 2425 N N . LEU A 1 309 ? 17.5 5.102 -4.773 1 87.38 309 LEU A N 1
ATOM 2426 C CA . LEU A 1 309 ? 17.297 3.869 -5.531 1 87.38 309 LEU A CA 1
ATOM 2427 C C . LEU A 1 309 ? 18.609 3.344 -6.078 1 87.38 309 LEU A C 1
ATOM 2429 O O . LEU A 1 309 ? 19.25 3.994 -6.914 1 87.38 309 LEU A O 1
ATOM 2433 N N . GLU A 1 310 ? 19.031 2.234 -5.641 1 87.5 310 GLU A N 1
ATOM 2434 C CA . GLU A 1 310 ? 20.281 1.619 -6.059 1 87.5 310 GLU A CA 1
ATOM 2435 C C . GLU A 1 310 ? 20.109 0.812 -7.34 1 87.5 310 GLU A C 1
ATOM 2437 O O . GLU A 1 310 ? 19.031 0.268 -7.594 1 87.5 310 GLU A O 1
ATOM 2442 N N . PRO A 1 311 ? 21.203 0.786 -8.07 1 86 311 PRO A N 1
ATOM 2443 C CA . PRO A 1 311 ? 21.125 -0.101 -9.234 1 86 311 PRO A CA 1
ATOM 2444 C C . PRO A 1 311 ? 20.781 -1.539 -8.859 1 86 311 PRO A C 1
ATOM 2446 O O . PRO A 1 311 ? 21.203 -2.029 -7.809 1 86 311 PRO A O 1
ATOM 2449 N N . SER A 1 312 ? 19.969 -2.086 -9.68 1 89.38 312 SER A N 1
ATOM 2450 C CA . SER A 1 312 ? 19.516 -3.455 -9.438 1 89.38 312 SER A CA 1
ATOM 2451 C C . SER A 1 312 ? 19.328 -4.211 -10.75 1 89.38 312 SER A C 1
ATOM 2453 O O . SER A 1 312 ? 19.047 -3.602 -11.789 1 89.38 312 SER A O 1
ATOM 2455 N N . LYS A 1 313 ? 19.562 -5.477 -10.727 1 91.06 313 LYS A N 1
ATOM 2456 C CA . LYS A 1 313 ? 19.281 -6.293 -11.906 1 91.06 313 LYS A CA 1
ATOM 2457 C C . LYS A 1 313 ? 17.766 -6.492 -12.078 1 91.06 313 LYS A C 1
ATOM 2459 O O . LYS A 1 313 ? 17.312 -6.961 -13.125 1 91.06 313 LYS A O 1
ATOM 2464 N N . PHE A 1 314 ? 17 -6.141 -11.039 1 92.62 314 PHE A N 1
ATOM 2465 C CA . PHE A 1 314 ? 15.562 -6.402 -11.047 1 92.62 314 PHE A CA 1
ATOM 2466 C C . PHE A 1 314 ? 14.797 -5.195 -11.562 1 92.62 314 PHE A C 1
ATOM 2468 O O . PHE A 1 314 ? 13.633 -5.316 -11.969 1 92.62 314 PHE A O 1
ATOM 2475 N N . TYR A 1 315 ? 15.375 -4.062 -11.484 1 86.62 315 TYR A N 1
ATOM 2476 C CA . TYR A 1 315 ? 14.68 -2.814 -11.773 1 86.62 315 TYR A CA 1
ATOM 2477 C C . TYR A 1 315 ? 15.633 -1.797 -12.398 1 86.62 315 TYR A C 1
ATOM 2479 O O . TYR A 1 315 ? 16.719 -1.541 -11.867 1 86.62 315 TYR A O 1
ATOM 2487 N N . ARG A 1 316 ? 15.234 -1.305 -13.586 1 80.12 316 ARG A N 1
ATOM 2488 C CA . ARG A 1 316 ? 16.078 -0.357 -14.297 1 80.12 316 ARG A CA 1
ATOM 2489 C C . ARG A 1 316 ? 15.984 1.036 -13.688 1 80.12 316 ARG A C 1
ATOM 2491 O O . ARG A 1 316 ? 14.883 1.566 -13.516 1 80.12 316 ARG A O 1
ATOM 2498 N N . VAL A 1 317 ? 17.094 1.587 -13.25 1 72.25 317 VAL A N 1
ATOM 2499 C CA . VAL A 1 317 ? 17.172 2.953 -12.75 1 72.25 317 VAL A CA 1
ATOM 2500 C C . VAL A 1 317 ? 17.484 3.914 -13.891 1 72.25 317 VAL A C 1
ATOM 2502 O O . VAL A 1 317 ? 18.516 3.779 -14.555 1 72.25 317 VAL A O 1
ATOM 2505 N N . VAL A 1 318 ? 16.516 4.547 -14.414 1 63.38 318 VAL A N 1
ATOM 2506 C CA . VAL A 1 318 ? 16.797 5.477 -15.5 1 63.38 318 VAL A CA 1
ATOM 2507 C C . VAL A 1 318 ? 17.094 6.863 -14.93 1 63.38 318 VAL A C 1
ATOM 2509 O O . VAL A 1 318 ? 16.562 7.238 -13.883 1 63.38 318 VAL A O 1
ATOM 2512 N N . MET B 1 1 ? -46.562 -73.5 -13.984 1 19.66 1 MET B N 1
ATOM 2513 C CA . MET B 1 1 ? -47.125 -74.438 -13 1 19.66 1 MET B CA 1
ATOM 2514 C C . MET B 1 1 ? -46.781 -74 -11.586 1 19.66 1 MET B C 1
ATOM 2516 O O . MET B 1 1 ? -47.531 -74.25 -10.648 1 19.66 1 MET B O 1
ATOM 2520 N N . LYS B 1 2 ? -45.438 -73.75 -11.117 1 22 2 LYS B N 1
ATOM 2521 C CA . LYS B 1 2 ? -44.938 -74.375 -9.898 1 22 2 LYS B CA 1
ATOM 2522 C C . LYS B 1 2 ? -45.375 -73.625 -8.656 1 22 2 LYS B C 1
ATOM 2524 O O . LYS B 1 2 ? -45.094 -72.438 -8.531 1 22 2 LYS B O 1
ATOM 2529 N N . SER B 1 3 ? -46.094 -74 -7.684 1 20.84 3 SER B N 1
ATOM 2530 C CA . SER B 1 3 ? -47.031 -73.562 -6.652 1 20.84 3 SER B CA 1
ATOM 2531 C C . SER B 1 3 ? -46.312 -73.062 -5.438 1 20.84 3 SER B C 1
ATOM 2533 O O . SER B 1 3 ? -46.656 -72 -4.918 1 20.84 3 SER B O 1
ATOM 2535 N N . GLN B 1 4 ? -45.312 -73.75 -4.742 1 20.28 4 GLN B N 1
ATOM 2536 C CA . GLN B 1 4 ? -45.562 -74.062 -3.348 1 20.28 4 GLN B CA 1
ATOM 2537 C C . GLN B 1 4 ? -45.312 -72.875 -2.436 1 20.28 4 GLN B C 1
ATOM 2539 O O . GLN B 1 4 ? -44.562 -71.938 -2.805 1 20.28 4 GLN B O 1
ATOM 2544 N N . HIS B 1 5 ? -45.625 -72.875 -0.96 1 20.08 5 HIS B N 1
ATOM 2545 C CA . HIS B 1 5 ? -46.25 -72.375 0.256 1 20.08 5 HIS B CA 1
ATOM 2546 C C . HIS B 1 5 ? -45.219 -71.875 1.253 1 20.08 5 HIS B C 1
ATOM 2548 O O . HIS B 1 5 ? -45.562 -71.438 2.35 1 20.08 5 HIS B O 1
ATOM 2554 N N . ARG B 1 6 ? -43.875 -71.75 1.073 1 19.12 6 ARG B N 1
ATOM 2555 C CA . ARG B 1 6 ? -43.156 -72.125 2.283 1 19.12 6 ARG B CA 1
ATOM 2556 C C . ARG B 1 6 ? -43.438 -71.188 3.422 1 19.12 6 ARG B C 1
ATOM 2558 O O . ARG B 1 6 ? -43.531 -70 3.203 1 19.12 6 ARG B O 1
ATOM 2565 N N . LYS B 1 7 ? -43.062 -71.562 4.672 1 18.19 7 LYS B N 1
ATOM 2566 C CA . LYS B 1 7 ? -43.312 -71.625 6.105 1 18.19 7 LYS B CA 1
ATOM 2567 C C . LYS B 1 7 ? -42.812 -70.375 6.828 1 18.19 7 LYS B C 1
ATOM 2569 O O . LYS B 1 7 ? -41.719 -69.938 6.535 1 18.19 7 LYS B O 1
ATOM 2574 N N . LEU B 1 8 ? -43.562 -69.875 7.836 1 24.08 8 LEU B N 1
ATOM 2575 C CA . LEU B 1 8 ? -43.906 -68.75 8.719 1 24.08 8 LEU B CA 1
ATOM 2576 C C . LEU B 1 8 ? -42.969 -68.688 9.93 1 24.08 8 LEU B C 1
ATOM 2578 O O . LEU B 1 8 ? -43.062 -67.812 10.773 1 24.08 8 LEU B O 1
ATOM 2582 N N . PRO B 1 9 ? -41.688 -69.5 9.992 1 19.17 9 PRO B N 1
ATOM 2583 C CA . PRO B 1 9 ? -41.656 -69.938 11.391 1 19.17 9 PRO B CA 1
ATOM 2584 C C . PRO B 1 9 ? -41.562 -68.75 12.375 1 19.17 9 PRO B C 1
ATOM 2586 O O . PRO B 1 9 ? -41.25 -67.625 11.992 1 19.17 9 PRO B O 1
ATOM 2589 N N . THR B 1 10 ? -41 -69.062 13.602 1 19.42 10 THR B N 1
ATOM 2590 C CA . THR B 1 10 ? -41.344 -69.188 15 1 19.42 10 THR B CA 1
ATOM 2591 C C . THR B 1 10 ? -40.844 -68.062 15.836 1 19.42 10 THR B C 1
ATOM 2593 O O . THR B 1 10 ? -41.594 -67.438 16.641 1 19.42 10 THR B O 1
ATOM 2596 N N . PRO B 1 11 ? -39.406 -68 16.297 1 21.25 11 PRO B N 1
ATOM 2597 C CA . PRO B 1 11 ? -39.281 -68.312 17.719 1 21.25 11 PRO B CA 1
ATOM 2598 C C . PRO B 1 11 ? -39.469 -67.062 18.625 1 21.25 11 PRO B C 1
ATOM 2600 O O . PRO B 1 11 ? -39.406 -65.938 18.156 1 21.25 11 PRO B O 1
ATOM 2603 N N . ALA B 1 12 ? -38.75 -67.062 19.844 1 22.36 12 ALA B N 1
ATOM 2604 C CA . ALA B 1 12 ? -39.125 -67.125 21.266 1 22.36 12 ALA B CA 1
ATOM 2605 C C . ALA B 1 12 ? -39 -65.75 21.922 1 22.36 12 ALA B C 1
ATOM 2607 O O . ALA B 1 12 ? -38.312 -64.875 21.422 1 22.36 12 ALA B O 1
ATOM 2608 N N . PRO B 1 13 ? -38.875 -65.812 23.312 1 20.95 13 PRO B N 1
ATOM 2609 C CA . PRO B 1 13 ? -39.594 -65.125 24.391 1 20.95 13 PRO B CA 1
ATOM 2610 C C . PRO B 1 13 ? -38.844 -63.906 24.891 1 20.95 13 PRO B C 1
ATOM 2612 O O . PRO B 1 13 ? -39.5 -62.875 25.188 1 20.95 13 PRO B O 1
ATOM 2615 N N . SER B 1 14 ? -37.375 -63.844 25.141 1 19.42 14 SER B N 1
ATOM 2616 C CA . SER B 1 14 ? -37.062 -63.844 26.562 1 19.42 14 SER B CA 1
ATOM 2617 C C . SER B 1 14 ? -37.25 -62.469 27.188 1 19.42 14 SER B C 1
ATOM 2619 O O . SER B 1 14 ? -37.531 -61.5 26.484 1 19.42 14 SER B O 1
ATOM 2621 N N . VAL B 1 15 ? -36.125 -61.906 27.938 1 21.19 15 VAL B N 1
ATOM 2622 C CA . VAL B 1 15 ? -36.031 -61.625 29.375 1 21.19 15 VAL B CA 1
ATOM 2623 C C . VAL B 1 15 ? -36.531 -60.219 29.656 1 21.19 15 VAL B C 1
ATOM 2625 O O . VAL B 1 15 ? -36.594 -59.375 28.766 1 21.19 15 VAL B O 1
ATOM 2628 N N . SER B 1 16 ? -36.344 -59.75 30.953 1 19.56 16 SER B N 1
ATOM 2629 C CA . SER B 1 16 ? -37.031 -59.125 32.125 1 19.56 16 SER B CA 1
ATOM 2630 C C . SER B 1 16 ? -36.844 -57.625 32.125 1 19.56 16 SER B C 1
ATOM 2632 O O . SER B 1 16 ? -35.844 -57.094 31.609 1 19.56 16 SER B O 1
ATOM 2634 N N . THR B 1 17 ? -37.781 -56.844 32.688 1 21.8 17 THR B N 1
ATOM 2635 C CA . THR B 1 17 ? -38.469 -55.594 32.938 1 21.8 17 THR B CA 1
ATOM 2636 C C . THR B 1 17 ? -37.562 -54.625 33.688 1 21.8 17 THR B C 1
ATOM 2638 O O . THR B 1 17 ? -37.688 -53.406 33.531 1 21.8 17 THR B O 1
ATOM 2641 N N . ALA B 1 18 ? -36.844 -54.969 34.844 1 20.56 18 ALA B N 1
ATOM 2642 C CA . ALA B 1 18 ? -37 -54.25 36.094 1 20.56 18 ALA B CA 1
ATOM 2643 C C . ALA B 1 18 ? -36.25 -52.938 36.094 1 20.56 18 ALA B C 1
ATOM 2645 O O . ALA B 1 18 ? -36.781 -51.875 36.469 1 20.56 18 ALA B O 1
ATOM 2646 N N . THR B 1 19 ? -34.75 -52.844 36.281 1 21.55 19 THR B N 1
ATOM 2647 C CA . THR B 1 19 ? -34.094 -52.031 37.312 1 21.55 19 THR B CA 1
ATOM 2648 C C . THR B 1 19 ? -33.844 -50.625 36.781 1 21.55 19 THR B C 1
ATOM 2650 O O . THR B 1 19 ? -33.062 -50.406 35.875 1 21.55 19 THR B O 1
ATOM 2653 N N . LEU B 1 20 ? -34.781 -49.75 36.469 1 22.12 20 LEU B N 1
ATOM 2654 C CA . LEU B 1 20 ? -34.969 -48.375 36.031 1 22.12 20 LEU B CA 1
ATOM 2655 C C . LEU B 1 20 ? -34.312 -47.375 36.969 1 22.12 20 LEU B C 1
ATOM 2657 O O . LEU B 1 20 ? -34.312 -46.156 36.719 1 22.12 20 LEU B O 1
ATOM 2661 N N . LEU B 1 21 ? -34.125 -47.656 38.344 1 22.78 21 LEU B N 1
ATOM 2662 C CA . LEU B 1 21 ? -34.438 -46.625 39.344 1 22.78 21 LEU B CA 1
ATOM 2663 C C . LEU B 1 21 ? -33.344 -45.562 39.344 1 22.78 21 LEU B C 1
ATOM 2665 O O . LEU B 1 21 ? -33.656 -44.375 39.312 1 22.78 21 LEU B O 1
ATOM 2669 N N . LEU B 1 22 ? -32.062 -45.594 40.094 1 23.83 22 LEU B N 1
ATOM 2670 C CA . LEU B 1 22 ? -31.531 -44.75 41.125 1 23.83 22 LEU B CA 1
ATOM 2671 C C . LEU B 1 22 ? -30.562 -43.719 40.562 1 23.83 22 LEU B C 1
ATOM 2673 O O . LEU B 1 22 ? -29.812 -43.062 41.281 1 23.83 22 LEU B O 1
ATOM 2677 N N . LEU B 1 23 ? -30.375 -43.344 39.281 1 23.03 23 LEU B N 1
ATOM 2678 C CA . LEU B 1 23 ? -29.141 -42.75 38.812 1 23.03 23 LEU B CA 1
ATOM 2679 C C . LEU B 1 23 ? -29.078 -41.281 39.188 1 23.03 23 LEU B C 1
ATOM 2681 O O . LEU B 1 23 ? -28.203 -40.562 38.688 1 23.03 23 LEU B O 1
ATOM 2685 N N . PRO B 1 24 ? -30.031 -40.625 39.844 1 25.31 24 PRO B N 1
ATOM 2686 C CA . PRO B 1 24 ? -29.984 -39.156 39.812 1 25.31 24 PRO B CA 1
ATOM 2687 C C . PRO B 1 24 ? -28.828 -38.562 40.594 1 25.31 24 PRO B C 1
ATOM 2689 O O . PRO B 1 24 ? -28.375 -37.469 40.312 1 25.31 24 PRO B O 1
ATOM 2692 N N . LEU B 1 25 ? -28.234 -39.156 41.75 1 25.95 25 LEU B N 1
ATOM 2693 C CA . LEU B 1 25 ? -27.625 -38.438 42.844 1 25.95 25 LEU B CA 1
ATOM 2694 C C . LEU B 1 25 ? -26.266 -37.875 42.469 1 25.95 25 LEU B C 1
ATOM 2696 O O . LEU B 1 25 ? -25.75 -36.969 43.125 1 25.95 25 LEU B O 1
ATOM 2700 N N . ALA B 1 26 ? -25.344 -38.5 41.625 1 27.58 26 ALA B N 1
ATOM 2701 C CA . ALA B 1 26 ? -23.906 -38.312 41.719 1 27.58 26 ALA B CA 1
ATOM 2702 C C . ALA B 1 26 ? -23.5 -36.969 41.125 1 27.58 26 ALA B C 1
ATOM 2704 O O . ALA B 1 26 ? -22.312 -36.625 41.094 1 27.58 26 ALA B O 1
ATOM 2705 N N . LEU B 1 27 ? -24.312 -36.062 40.656 1 28.53 27 LEU B N 1
ATOM 2706 C CA . LEU B 1 27 ? -24.016 -34.781 40.062 1 28.53 27 LEU B CA 1
ATOM 2707 C C . LEU B 1 27 ? -23.531 -33.781 41.094 1 28.53 27 LEU B C 1
ATOM 2709 O O . LEU B 1 27 ? -22.719 -32.906 40.781 1 28.53 27 LEU B O 1
ATOM 2713 N N . LEU B 1 28 ? -24.047 -33.781 42.344 1 29.11 28 LEU B N 1
ATOM 2714 C CA . LEU B 1 28 ? -23.922 -32.625 43.25 1 29.11 28 LEU B CA 1
ATOM 2715 C C . LEU B 1 28 ? -22.484 -32.531 43.781 1 29.11 28 LEU B C 1
ATOM 2717 O O . LEU B 1 28 ? -21.938 -31.422 43.844 1 29.11 28 LEU B O 1
ATOM 2721 N N . ALA B 1 29 ? -21.766 -33.562 44.156 1 28.7 29 ALA B N 1
ATOM 2722 C CA . ALA B 1 29 ? -20.594 -33.531 45.031 1 28.7 29 ALA B CA 1
ATOM 2723 C C . ALA B 1 29 ? -19.375 -33 44.281 1 28.7 29 ALA B C 1
ATOM 2725 O O . ALA B 1 29 ? -18.344 -32.719 44.906 1 28.7 29 ALA B O 1
ATOM 2726 N N . ALA B 1 30 ? -19.234 -32.906 43.031 1 30.53 30 ALA B N 1
ATOM 2727 C CA . ALA B 1 30 ? -17.969 -32.594 42.375 1 30.53 30 ALA B CA 1
ATOM 2728 C C . ALA B 1 30 ? -17.625 -31.125 42.531 1 30.53 30 ALA B C 1
ATOM 2730 O O . ALA B 1 30 ? -16.531 -30.703 42.188 1 30.53 30 ALA B O 1
ATOM 2731 N N . VAL B 1 31 ? -18.469 -30.234 42.938 1 33.47 31 VAL B N 1
ATOM 2732 C CA . VAL B 1 31 ? -18.219 -28.797 42.969 1 33.47 31 VAL B CA 1
ATOM 2733 C C . VAL B 1 31 ? -17.281 -28.453 44.125 1 33.47 31 VAL B C 1
ATOM 2735 O O . VAL B 1 31 ? -16.562 -27.453 44.062 1 33.47 31 VAL B O 1
ATOM 2738 N N . LEU B 1 32 ? -17.234 -29.203 45.219 1 29.27 32 LEU B N 1
ATOM 2739 C CA . LEU B 1 32 ? -16.609 -28.75 46.469 1 29.27 32 LEU B CA 1
ATOM 2740 C C . LEU B 1 32 ? -15.102 -28.625 46.281 1 29.27 32 LEU B C 1
ATOM 2742 O O . LEU B 1 32 ? -14.484 -27.703 46.812 1 29.27 32 LEU B O 1
ATOM 2746 N N . MET B 1 33 ? -14.383 -29.75 45.906 1 28.81 33 MET B N 1
ATOM 2747 C CA . MET B 1 33 ? -12.992 -30 46.281 1 28.81 33 MET B CA 1
ATOM 2748 C C . MET B 1 33 ? -12.055 -29.078 45.5 1 28.81 33 MET B C 1
ATOM 2750 O O . MET B 1 33 ? -10.836 -29.141 45.688 1 28.81 33 MET B O 1
ATOM 2754 N N . VAL B 1 34 ? -12.367 -28.5 44.312 1 33.53 34 VAL B N 1
ATOM 2755 C CA . VAL B 1 34 ? -11.367 -27.75 43.594 1 33.53 34 VAL B CA 1
ATOM 2756 C C . VAL B 1 34 ? -11.07 -26.438 44.312 1 33.53 34 VAL B C 1
ATOM 2758 O O . VAL B 1 34 ? -10.148 -25.703 43.938 1 33.53 34 VAL B O 1
ATOM 2761 N N . VAL B 1 35 ? -11.906 -25.859 45.094 1 32.72 35 VAL B N 1
ATOM 2762 C CA . VAL B 1 35 ? -11.688 -24.469 45.5 1 32.72 35 VAL B CA 1
ATOM 2763 C C . VAL B 1 35 ? -10.539 -24.406 46.5 1 32.72 35 VAL B C 1
ATOM 2765 O O . VAL B 1 35 ? -9.758 -23.453 46.469 1 32.72 35 VAL B O 1
ATOM 2768 N N . TYR B 1 36 ? -10.477 -25.281 47.594 1 25.17 36 TYR B N 1
ATOM 2769 C CA . TYR B 1 36 ? -9.883 -24.75 48.812 1 25.17 36 TYR B CA 1
ATOM 2770 C C . TYR B 1 36 ? -8.375 -25 48.812 1 25.17 36 TYR B C 1
ATOM 2772 O O . TYR B 1 36 ? -7.637 -24.297 49.531 1 25.17 36 TYR B O 1
ATOM 2780 N N . PRO B 1 37 ? -7.703 -26.156 48.562 1 26.81 37 PRO B N 1
ATOM 2781 C CA . PRO B 1 37 ? -6.973 -26.719 49.688 1 26.81 37 PRO B CA 1
ATOM 2782 C C . PRO B 1 37 ? -5.555 -26.156 49.812 1 26.81 37 PRO B C 1
ATOM 2784 O O . PRO B 1 37 ? -4.801 -26.578 50.719 1 26.81 37 PRO B O 1
ATOM 2787 N N . ASN B 1 38 ? -4.848 -25.547 48.844 1 25.58 38 ASN B N 1
ATOM 2788 C CA . ASN B 1 38 ? -3.4 -25.719 48.906 1 25.58 38 ASN B CA 1
ATOM 2789 C C . ASN B 1 38 ? -2.768 -24.938 50.031 1 25.58 38 ASN B C 1
ATOM 2791 O O . ASN B 1 38 ? -2.617 -23.719 49.969 1 25.58 38 ASN B O 1
ATOM 2795 N N . GLU B 1 39 ? -3.178 -25.234 51.281 1 23.97 39 GLU B N 1
ATOM 2796 C CA . GLU B 1 39 ? -2.633 -24.688 52.531 1 23.97 39 GLU B CA 1
ATOM 2797 C C . GLU B 1 39 ? -1.111 -24.797 52.562 1 23.97 39 GLU B C 1
ATOM 2799 O O . GLU B 1 39 ? -0.43 -23.891 53.062 1 23.97 39 GLU B O 1
ATOM 2804 N N . PHE B 1 40 ? -0.564 -25.969 52.5 1 20.42 40 PHE B N 1
ATOM 2805 C CA . PHE B 1 40 ? 0.363 -26.406 53.531 1 20.42 40 PHE B CA 1
ATOM 2806 C C . PHE B 1 40 ? 1.771 -25.891 53.281 1 20.42 40 PHE B C 1
ATOM 2808 O O . PHE B 1 40 ? 2.646 -25.969 54.125 1 20.42 40 PHE B O 1
ATOM 2815 N N . ALA B 1 41 ? 2.322 -25.828 52.094 1 22.16 41 ALA B N 1
ATOM 2816 C CA . ALA B 1 41 ? 3.727 -26.219 52.031 1 22.16 41 ALA B CA 1
ATOM 2817 C C . ALA B 1 41 ? 4.637 -25.094 52.5 1 22.16 41 ALA B C 1
ATOM 2819 O O . ALA B 1 41 ? 5.094 -24.266 51.719 1 22.16 41 ALA B O 1
ATOM 2820 N N . LEU B 1 42 ? 4.262 -24.281 53.469 1 20.5 42 LEU B N 1
ATOM 2821 C CA . LEU B 1 42 ? 5.016 -23.078 53.781 1 20.5 42 LEU B CA 1
ATOM 2822 C C . LEU B 1 42 ? 6.398 -23.438 54.312 1 20.5 42 LEU B C 1
ATOM 2824 O O . LEU B 1 42 ? 7.156 -22.547 54.719 1 20.5 42 LEU B O 1
ATOM 2828 N N . GLN B 1 43 ? 6.539 -24.719 54.562 1 20.09 43 GLN B N 1
ATOM 2829 C CA . GLN B 1 43 ? 7.445 -24.844 55.719 1 20.09 43 GLN B CA 1
ATOM 2830 C C . GLN B 1 43 ? 8.828 -24.281 55.375 1 20.09 43 GLN B C 1
ATOM 2832 O O . GLN B 1 43 ? 9.438 -23.578 56.188 1 20.09 43 GLN B O 1
ATOM 2837 N N . SER B 1 44 ? 9.68 -24.984 54.625 1 22.16 44 SER B N 1
ATOM 2838 C CA . SER B 1 44 ? 11.008 -25.391 55.094 1 22.16 44 SER B CA 1
ATOM 2839 C C . SER B 1 44 ? 12.055 -24.344 54.719 1 22.16 44 SER B C 1
ATOM 2841 O O . SER B 1 44 ? 12.922 -24.578 53.875 1 22.16 44 SER B O 1
ATOM 2843 N N . SER B 1 45 ? 11.82 -23.078 54.781 1 22.61 45 SER B N 1
ATOM 2844 C CA . SER B 1 45 ? 12.75 -22.078 54.25 1 22.61 45 SER B CA 1
ATOM 2845 C C . SER B 1 45 ? 14.023 -22.016 55.094 1 22.61 45 SER B C 1
ATOM 2847 O O . SER B 1 45 ? 14.828 -21.094 54.938 1 22.61 45 SER B O 1
ATOM 2849 N N . LEU B 1 46 ? 14.117 -22.812 56.094 1 20.84 46 LEU B N 1
ATOM 2850 C CA . LEU B 1 46 ? 15.016 -22.219 57.062 1 20.84 46 LEU B CA 1
ATOM 2851 C C . LEU B 1 46 ? 16.438 -22.172 56.562 1 20.84 46 LEU B C 1
ATOM 2853 O O . LEU B 1 46 ? 17.312 -21.547 57.156 1 20.84 46 LEU B O 1
ATOM 2857 N N . ALA B 1 47 ? 16.891 -23.188 55.844 1 20.83 47 ALA B N 1
ATOM 2858 C CA . ALA B 1 47 ? 18.25 -23.594 56.219 1 20.83 47 ALA B CA 1
ATOM 2859 C C . ALA B 1 47 ? 19.266 -22.516 55.812 1 20.83 47 ALA B C 1
ATOM 2861 O O . ALA B 1 47 ? 18.984 -21.672 54.969 1 20.83 47 ALA B O 1
ATOM 2862 N N . GLY B 1 48 ? 20.672 -22.969 55.75 1 20.94 48 GLY B N 1
ATOM 2863 C CA . GLY B 1 48 ? 22 -22.547 56.188 1 20.94 48 GLY B CA 1
ATOM 2864 C C . GLY B 1 48 ? 22.672 -21.609 55.219 1 20.94 48 GLY B C 1
ATOM 2865 O O . GLY B 1 48 ? 22.344 -21.609 54.031 1 20.94 48 GLY B O 1
ATOM 2866 N N . ALA B 1 49 ? 23.359 -20.547 55.719 1 22.69 49 ALA B N 1
ATOM 2867 C CA . ALA B 1 49 ? 24.031 -19.297 55.344 1 22.69 49 ALA B CA 1
ATOM 2868 C C . ALA B 1 49 ? 25.25 -19.578 54.469 1 22.69 49 ALA B C 1
ATOM 2870 O O . ALA B 1 49 ? 26.016 -18.656 54.156 1 22.69 49 ALA B O 1
ATOM 2871 N N . GLY B 1 50 ? 25.438 -20.828 53.938 1 21.89 50 GLY B N 1
ATOM 2872 C CA . GLY B 1 50 ? 26.859 -20.938 53.688 1 21.89 50 GLY B CA 1
ATOM 2873 C C . GLY B 1 50 ? 27.328 -19.984 52.594 1 21.89 50 GLY B C 1
ATOM 2874 O O . GLY B 1 50 ? 26.531 -19.516 51.781 1 21.89 50 GLY B O 1
ATOM 2875 N N . CYS B 1 51 ? 28.516 -19.422 52.719 1 25.89 51 CYS B N 1
ATOM 2876 C CA . CYS B 1 51 ? 29.297 -18.344 52.094 1 25.89 51 CYS B CA 1
ATOM 2877 C C . CYS B 1 51 ? 29.578 -18.641 50.625 1 25.89 51 CYS B C 1
ATOM 2879 O O . CYS B 1 51 ? 30.312 -19.562 50.312 1 25.89 51 CYS B O 1
ATOM 2881 N N . PRO B 1 52 ? 28.5 -18.906 49.781 1 23.33 52 PRO B N 1
ATOM 2882 C CA . PRO B 1 52 ? 28.953 -19.531 48.531 1 23.33 52 PRO B CA 1
ATOM 2883 C C . PRO B 1 52 ? 29.969 -18.688 47.781 1 23.33 52 PRO B C 1
ATOM 2885 O O . PRO B 1 52 ? 29.969 -17.453 47.906 1 23.33 52 PRO B O 1
ATOM 2888 N N . ASP B 1 53 ? 31.125 -19.281 47.531 1 25.91 53 ASP B N 1
ATOM 2889 C CA . ASP B 1 53 ? 32.25 -18.984 46.656 1 25.91 53 ASP B CA 1
ATOM 2890 C C . ASP B 1 53 ? 31.812 -18.531 45.281 1 25.91 53 ASP B C 1
ATOM 2892 O O . ASP B 1 53 ? 30.906 -19.125 44.688 1 25.91 53 ASP B O 1
ATOM 2896 N N . GLY B 1 54 ? 31.906 -17.25 45.062 1 21.69 54 GLY B N 1
ATOM 2897 C CA . GLY B 1 54 ? 31.5 -16.391 43.938 1 21.69 54 GLY B CA 1
ATOM 2898 C C . GLY B 1 54 ? 31.984 -16.891 42.594 1 21.69 54 GLY B C 1
ATOM 2899 O O . GLY B 1 54 ? 32.875 -16.297 42 1 21.69 54 GLY B O 1
ATOM 2900 N N . ALA B 1 55 ? 32.094 -18.266 42.344 1 24.58 55 ALA B N 1
ATOM 2901 C CA . ALA B 1 55 ? 32.562 -18.625 41 1 24.58 55 ALA B CA 1
ATOM 2902 C C . ALA B 1 55 ? 31.656 -18.031 39.938 1 24.58 55 ALA B C 1
ATOM 2904 O O . ALA B 1 55 ? 30.438 -18.234 39.969 1 24.58 55 ALA B O 1
ATOM 2905 N N . SER B 1 56 ? 32.031 -16.891 39.438 1 26.23 56 SER B N 1
ATOM 2906 C CA . SER B 1 56 ? 31.453 -16.141 38.344 1 26.23 56 SER B CA 1
ATOM 2907 C C . SER B 1 56 ? 31.156 -17.062 37.156 1 26.23 56 SER B C 1
ATOM 2909 O O . SER B 1 56 ? 32.094 -17.594 36.531 1 26.23 56 SER B O 1
ATOM 2911 N N . GLY B 1 57 ? 30.203 -17.953 37.25 1 26.56 57 GLY B N 1
ATOM 2912 C CA . GLY B 1 57 ? 29.797 -18.766 36.125 1 26.56 57 GLY B CA 1
ATOM 2913 C C . GLY B 1 57 ? 29.453 -17.953 34.906 1 26.56 57 GLY B C 1
ATOM 2914 O O . GLY B 1 57 ? 28.625 -17.047 34.969 1 26.56 57 GLY B O 1
ATOM 2915 N N . ILE B 1 58 ? 30.422 -17.859 34.031 1 30.31 58 ILE B N 1
ATOM 2916 C CA . ILE B 1 58 ? 30.281 -17.344 32.656 1 30.31 58 ILE B CA 1
ATOM 2917 C C . ILE B 1 58 ? 29.125 -18.062 31.969 1 30.31 58 ILE B C 1
ATOM 2919 O O . ILE B 1 58 ? 29.125 -19.281 31.828 1 30.31 58 ILE B O 1
ATOM 2923 N N . SER B 1 59 ? 27.906 -17.625 32.25 1 31.22 59 SER B N 1
ATOM 2924 C CA . SER B 1 59 ? 26.781 -18.141 31.469 1 31.22 59 SER B CA 1
ATOM 2925 C C . SER B 1 59 ? 27.031 -17.953 29.984 1 31.22 59 SER B C 1
ATOM 2927 O O . SER B 1 59 ? 27.234 -16.844 29.516 1 31.22 59 SER B O 1
ATOM 2929 N N . VAL B 1 60 ? 27.641 -18.891 29.359 1 29.7 60 VAL B N 1
ATOM 2930 C CA . VAL B 1 60 ? 27.641 -18.969 27.906 1 29.7 60 VAL B CA 1
ATOM 2931 C C . VAL B 1 60 ? 26.203 -18.812 27.391 1 29.7 60 VAL B C 1
ATOM 2933 O O . VAL B 1 60 ? 25.344 -19.641 27.703 1 29.7 60 VAL B O 1
ATOM 2936 N N . ALA B 1 61 ? 25.781 -17.594 27.078 1 33.69 61 ALA B N 1
ATOM 2937 C CA . ALA B 1 61 ? 24.562 -17.406 26.297 1 33.69 61 ALA B CA 1
ATOM 2938 C C . ALA B 1 61 ? 24.469 -18.453 25.188 1 33.69 61 ALA B C 1
ATOM 2940 O O . ALA B 1 61 ? 25.297 -18.469 24.266 1 33.69 61 ALA B O 1
ATOM 2941 N N . ALA B 1 62 ? 24 -19.562 25.5 1 33.03 62 ALA B N 1
ATOM 2942 C CA . ALA B 1 62 ? 23.656 -20.5 24.438 1 33.03 62 ALA B CA 1
ATOM 2943 C C . ALA B 1 62 ? 22.891 -19.812 23.312 1 33.03 62 ALA B C 1
ATOM 2945 O O . ALA B 1 62 ? 21.766 -19.344 23.5 1 33.03 62 ALA B O 1
ATOM 2946 N N . HIS B 1 63 ? 23.516 -19.125 22.453 1 36.34 63 HIS B N 1
ATOM 2947 C CA . HIS B 1 63 ? 22.875 -18.859 21.172 1 36.34 63 HIS B CA 1
ATOM 2948 C C . HIS B 1 63 ? 22.062 -20.062 20.703 1 36.34 63 HIS B C 1
ATOM 2950 O O . HIS B 1 63 ? 22.641 -21.094 20.312 1 36.34 63 HIS B O 1
ATOM 2956 N N . HIS B 1 64 ? 20.984 -20.375 21.375 1 38.38 64 HIS B N 1
ATOM 2957 C CA . HIS B 1 64 ? 20.094 -21.328 20.703 1 38.38 64 HIS B CA 1
ATOM 2958 C C . HIS B 1 64 ? 20 -21.047 19.219 1 38.38 64 HIS B C 1
ATOM 2960 O O . HIS B 1 64 ? 19.391 -20.047 18.797 1 38.38 64 HIS B O 1
ATOM 2966 N N . VAL B 1 65 ? 21 -21.266 18.516 1 40.38 65 VAL B N 1
ATOM 2967 C CA . VAL B 1 65 ? 20.844 -21.391 17.078 1 40.38 65 VAL B CA 1
ATOM 2968 C C . VAL B 1 65 ? 19.562 -22.172 16.766 1 40.38 65 VAL B C 1
ATOM 2970 O O . VAL B 1 65 ? 19.453 -23.359 17.078 1 40.38 65 VAL B O 1
ATOM 2973 N N . VAL B 1 66 ? 18.391 -21.672 17 1 43.72 66 VAL B N 1
ATOM 2974 C CA . VAL B 1 66 ? 17.25 -22.344 16.406 1 43.72 66 VAL B CA 1
ATOM 2975 C C . VAL B 1 66 ? 17.641 -22.891 15.031 1 43.72 66 VAL B C 1
ATOM 2977 O O . VAL B 1 66 ? 18.078 -22.156 14.156 1 43.72 66 VAL B O 1
ATOM 2980 N N . ALA B 1 67 ? 18.141 -23.969 14.922 1 47.06 67 ALA B N 1
ATOM 2981 C CA . ALA B 1 67 ? 18.453 -24.703 13.695 1 47.06 67 ALA B CA 1
ATOM 2982 C C . ALA B 1 67 ? 17.422 -24.422 12.602 1 47.06 67 ALA B C 1
ATOM 2984 O O . ALA B 1 67 ? 16.234 -24.75 12.75 1 47.06 67 ALA B O 1
ATOM 2985 N N . GLN B 1 68 ? 17.469 -23.281 11.961 1 56.09 68 GLN B N 1
ATOM 2986 C CA . GLN B 1 68 ? 16.578 -22.984 10.844 1 56.09 68 GLN B CA 1
ATOM 2987 C C . GLN B 1 68 ? 16.422 -24.203 9.938 1 56.09 68 GLN B C 1
ATOM 2989 O O . GLN B 1 68 ? 17.391 -24.672 9.336 1 56.09 68 GLN B O 1
ATOM 2994 N N . VAL B 1 69 ? 15.484 -25.188 10.195 1 71.38 69 VAL B N 1
ATOM 2995 C CA . VAL B 1 69 ? 15.156 -26.328 9.367 1 71.38 69 VAL B CA 1
ATOM 2996 C C . VAL B 1 69 ? 15.039 -25.891 7.906 1 71.38 69 VAL B C 1
ATOM 2998 O O . VAL B 1 69 ? 14.375 -24.906 7.602 1 71.38 69 VAL B O 1
ATOM 3001 N N . ALA B 1 70 ? 15.891 -26.5 7.074 1 86.69 70 ALA B N 1
ATOM 3002 C CA . ALA B 1 70 ? 15.828 -26.234 5.641 1 86.69 70 ALA B CA 1
ATOM 3003 C C . ALA B 1 70 ? 14.398 -26.359 5.117 1 86.69 70 ALA B C 1
ATOM 3005 O O . ALA B 1 70 ? 13.664 -27.266 5.523 1 86.69 70 ALA B O 1
ATOM 3006 N N . PRO B 1 71 ? 13.906 -25.422 4.289 1 89.19 71 PRO B N 1
ATOM 3007 C CA . PRO B 1 71 ? 12.555 -25.516 3.742 1 89.19 71 PRO B CA 1
ATOM 3008 C C . PRO B 1 71 ? 12.352 -26.75 2.875 1 89.19 71 PRO B C 1
ATOM 3010 O O . PRO B 1 71 ? 13.312 -27.266 2.297 1 89.19 71 PRO B O 1
ATOM 3013 N N . ASP B 1 72 ? 11.148 -27.219 2.775 1 92.81 72 ASP B N 1
ATOM 3014 C CA . ASP B 1 72 ? 10.82 -28.391 1.972 1 92.81 72 ASP B CA 1
ATOM 3015 C C . ASP B 1 72 ? 11.188 -28.172 0.506 1 92.81 72 ASP B C 1
ATOM 3017 O O . ASP B 1 72 ? 11.695 -29.078 -0.155 1 92.81 72 ASP B O 1
ATOM 3021 N N . PHE B 1 73 ? 10.922 -27.016 0.05 1 97.88 73 PHE B N 1
ATOM 3022 C CA . PHE B 1 73 ? 11.273 -26.578 -1.298 1 97.88 73 PHE B CA 1
ATOM 3023 C C . PHE B 1 73 ? 11.227 -25.062 -1.404 1 97.88 73 PHE B C 1
ATOM 3025 O O . PHE B 1 73 ? 10.82 -24.375 -0.461 1 97.88 73 PHE B O 1
ATOM 3032 N N . ARG B 1 74 ? 11.75 -24.562 -2.508 1 98.31 74 ARG B N 1
ATOM 3033 C CA . ARG B 1 74 ? 11.742 -23.141 -2.789 1 98.31 74 ARG B CA 1
ATOM 3034 C C . ARG B 1 74 ? 10.875 -22.812 -4 1 98.31 74 ARG B C 1
ATOM 3036 O O . ARG B 1 74 ? 11.047 -23.406 -5.066 1 98.31 74 ARG B O 1
ATOM 3043 N N . LEU B 1 75 ? 9.93 -21.953 -3.807 1 98.75 75 LEU B N 1
ATOM 3044 C CA . LEU B 1 75 ? 9 -21.547 -4.855 1 98.75 75 LEU B CA 1
ATOM 3045 C C . LEU B 1 75 ? 9.125 -20.047 -5.145 1 98.75 75 LEU B C 1
ATOM 3047 O O . LEU B 1 75 ? 9.039 -19.234 -4.227 1 98.75 75 LEU B O 1
ATOM 3051 N N . LEU B 1 76 ? 9.398 -19.719 -6.418 1 98.88 76 LEU B N 1
ATOM 3052 C CA . LEU B 1 76 ? 9.188 -18.359 -6.875 1 98.88 76 LEU B CA 1
ATOM 3053 C C . LEU B 1 76 ? 7.758 -18.156 -7.371 1 98.88 76 LEU B C 1
ATOM 3055 O O . LEU B 1 76 ? 7.336 -18.812 -8.328 1 98.88 76 LEU B O 1
ATOM 3059 N N . MET B 1 77 ? 7.055 -17.375 -6.688 1 98.88 77 MET B N 1
ATOM 3060 C CA . MET B 1 77 ? 5.738 -16.969 -7.164 1 98.88 77 MET B CA 1
ATOM 3061 C C . MET B 1 77 ? 5.82 -15.641 -7.91 1 98.88 77 MET B C 1
ATOM 3063 O O . MET B 1 77 ? 5.906 -14.578 -7.289 1 98.88 77 MET B O 1
ATOM 3067 N N . GLY B 1 78 ? 5.82 -15.719 -9.219 1 98.88 78 GLY B N 1
ATOM 3068 C CA . GLY B 1 78 ? 5.816 -14.523 -10.047 1 98.88 78 GLY B CA 1
ATOM 3069 C C . GLY B 1 78 ? 4.422 -14.016 -10.352 1 98.88 78 GLY B C 1
ATOM 3070 O O . GLY B 1 78 ? 3.65 -14.68 -11.047 1 98.88 78 GLY B O 1
ATOM 3071 N N . VAL B 1 79 ? 4.102 -12.875 -9.812 1 98.88 79 VAL B N 1
ATOM 3072 C CA . VAL B 1 79 ? 2.816 -12.234 -10.062 1 98.88 79 VAL B CA 1
ATOM 3073 C C . VAL B 1 79 ? 2.957 -11.242 -11.219 1 98.88 79 VAL B C 1
ATOM 3075 O O . VAL B 1 79 ? 3.643 -10.227 -11.094 1 98.88 79 VAL B O 1
ATOM 3078 N N . LEU B 1 80 ? 2.344 -11.57 -12.328 1 98.62 80 LEU B N 1
ATOM 3079 C CA . LEU B 1 80 ? 2.338 -10.641 -13.453 1 98.62 80 LEU B CA 1
ATOM 3080 C C . LEU B 1 80 ? 1.296 -9.547 -13.25 1 98.62 80 LEU B C 1
ATOM 3082 O O . LEU B 1 80 ? 0.121 -9.836 -13.016 1 98.62 80 LEU B O 1
ATOM 3086 N N . THR B 1 81 ? 1.744 -8.32 -13.266 1 98.19 81 THR B N 1
ATOM 3087 C CA . THR B 1 81 ? 0.917 -7.172 -12.922 1 98.19 81 THR B CA 1
ATOM 3088 C C . THR B 1 81 ? 1.263 -5.977 -13.805 1 98.19 81 THR B C 1
ATOM 3090 O O . THR B 1 81 ? 1.89 -6.137 -14.852 1 98.19 81 THR B O 1
ATOM 3093 N N . LEU B 1 82 ? 0.619 -4.852 -13.562 1 97.31 82 LEU B N 1
ATOM 3094 C CA . LEU B 1 82 ? 0.874 -3.584 -14.234 1 97.31 82 LEU B CA 1
ATOM 3095 C C . LEU B 1 82 ? 1.441 -2.555 -13.258 1 97.31 82 LEU B C 1
ATOM 3097 O O . LEU B 1 82 ? 1.118 -2.574 -12.07 1 97.31 82 LEU B O 1
ATOM 3101 N N . PRO B 1 83 ? 2.305 -1.673 -13.781 1 95.62 83 PRO B N 1
ATOM 3102 C CA . PRO B 1 83 ? 2.846 -0.636 -12.898 1 95.62 83 PRO B CA 1
ATOM 3103 C C . PRO B 1 83 ? 1.753 0.178 -12.203 1 95.62 83 PRO B C 1
ATOM 3105 O O . PRO B 1 83 ? 1.931 0.616 -11.062 1 95.62 83 PRO B O 1
ATOM 3108 N N . SER B 1 84 ? 0.608 0.34 -12.789 1 94.44 84 SER B N 1
ATOM 3109 C CA . SER B 1 84 ? -0.452 1.2 -12.273 1 94.44 84 SER B CA 1
ATOM 3110 C C . SER B 1 84 ? -1.245 0.501 -11.18 1 94.44 84 SER B C 1
ATOM 3112 O O . SER B 1 84 ? -2.039 1.135 -10.477 1 94.44 84 SER B O 1
ATOM 3114 N N . ARG B 1 85 ? -1.001 -0.748 -10.945 1 95.5 85 ARG B N 1
ATOM 3115 C CA . ARG B 1 85 ? -1.802 -1.495 -9.984 1 95.5 85 ARG B CA 1
ATOM 3116 C C . ARG B 1 85 ? -1.099 -1.576 -8.633 1 95.5 85 ARG B C 1
ATOM 3118 O O . ARG B 1 85 ? -0.976 -2.658 -8.055 1 95.5 85 ARG B O 1
ATOM 3125 N N . TYR B 1 86 ? -0.76 -0.448 -8.172 1 92.5 86 TYR B N 1
ATOM 3126 C CA . TYR B 1 86 ? -0.017 -0.332 -6.922 1 92.5 86 TYR B CA 1
ATOM 3127 C C . TYR B 1 86 ? -0.826 -0.885 -5.754 1 92.5 86 TYR B C 1
ATOM 3129 O O . TYR B 1 86 ? -0.301 -1.636 -4.926 1 92.5 86 TYR B O 1
ATOM 3137 N N . GLU B 1 87 ? -2.045 -0.526 -5.699 1 91.94 87 GLU B N 1
ATOM 3138 C CA . GLU B 1 87 ? -2.914 -0.927 -4.594 1 91.94 87 GLU B CA 1
ATOM 3139 C C . GLU B 1 87 ? -3.033 -2.447 -4.512 1 91.94 87 GLU B C 1
ATOM 3141 O O . GLU B 1 87 ? -3.01 -3.018 -3.42 1 91.94 87 GLU B O 1
ATOM 3146 N N . ARG B 1 88 ? -3.141 -2.979 -5.617 1 96.12 88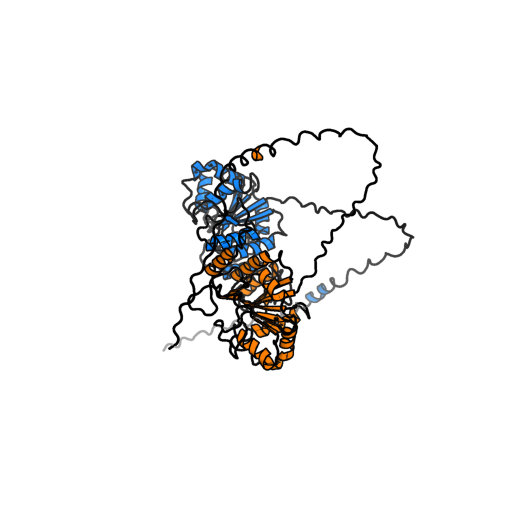 ARG B N 1
ATOM 3147 C CA . ARG B 1 88 ? -3.289 -4.43 -5.656 1 96.12 88 ARG B CA 1
ATOM 3148 C C . ARG B 1 88 ? -2.018 -5.121 -5.176 1 96.12 88 ARG B C 1
ATOM 3150 O O . ARG B 1 88 ? -2.08 -6.078 -4.402 1 96.12 88 ARG B O 1
ATOM 3157 N N . ARG B 1 89 ? -0.853 -4.645 -5.637 1 97.19 89 ARG B N 1
ATOM 3158 C CA . ARG B 1 89 ? 0.409 -5.223 -5.184 1 97.19 89 ARG B CA 1
ATOM 3159 C C . ARG B 1 89 ? 0.584 -5.039 -3.68 1 97.19 89 ARG B C 1
ATOM 3161 O O . ARG B 1 89 ? 1.08 -5.938 -2.994 1 97.19 89 ARG B O 1
ATOM 3168 N N . HIS B 1 90 ? 0.138 -3.959 -3.197 1 95.31 90 HIS B N 1
ATOM 3169 C CA . HIS B 1 90 ? 0.211 -3.74 -1.757 1 95.31 90 HIS B CA 1
ATOM 3170 C C . HIS B 1 90 ? -0.674 -4.727 -1.004 1 95.31 90 HIS B C 1
ATOM 3172 O O . HIS B 1 90 ? -0.253 -5.305 0.002 1 95.31 90 HIS B O 1
ATOM 3178 N N . LEU B 1 91 ? -1.896 -4.863 -1.462 1 96.06 91 LEU B N 1
ATOM 3179 C CA . LEU B 1 91 ? -2.799 -5.824 -0.838 1 96.06 91 LEU B CA 1
ATOM 3180 C C . LEU B 1 91 ? -2.186 -7.223 -0.827 1 96.06 91 LEU B C 1
ATOM 3182 O O . LEU B 1 91 ? -2.199 -7.902 0.201 1 96.06 91 LEU B O 1
ATOM 3186 N N . LEU B 1 92 ? -1.62 -7.594 -1.91 1 97.88 92 LEU B N 1
ATOM 3187 C CA . LEU B 1 92 ? -1.021 -8.922 -2.027 1 97.88 92 LEU B CA 1
ATOM 3188 C C . LEU B 1 92 ? 0.165 -9.07 -1.081 1 97.88 92 LEU B C 1
ATOM 3190 O O . LEU B 1 92 ? 0.352 -10.125 -0.473 1 97.88 92 LEU B O 1
ATOM 3194 N N . ARG B 1 93 ? 0.972 -7.996 -0.906 1 95.94 93 ARG B N 1
ATOM 3195 C CA . ARG B 1 93 ? 2.078 -8.016 0.044 1 95.94 93 ARG B CA 1
ATOM 3196 C C . ARG B 1 93 ? 1.582 -8.305 1.457 1 95.94 93 ARG B C 1
ATOM 3198 O O . ARG B 1 93 ? 2.162 -9.125 2.17 1 95.94 93 ARG B O 1
ATOM 3205 N N . MET B 1 94 ? 0.509 -7.652 1.784 1 93.88 94 MET B N 1
ATOM 3206 C CA . MET B 1 94 ? -0.018 -7.816 3.137 1 93.88 94 MET B CA 1
ATOM 3207 C C . MET B 1 94 ? -0.565 -9.227 3.342 1 93.88 94 MET B C 1
ATOM 3209 O O . MET B 1 94 ? -0.251 -9.875 4.34 1 93.88 94 MET B O 1
ATOM 3213 N N . VAL B 1 95 ? -1.251 -9.672 2.371 1 96.56 95 VAL B N 1
ATOM 3214 C CA . VAL B 1 95 ? -1.939 -10.953 2.469 1 96.56 95 VAL B CA 1
ATOM 3215 C C . VAL B 1 95 ? -0.917 -12.086 2.498 1 96.56 95 VAL B C 1
ATOM 3217 O O . VAL B 1 95 ? -1.021 -13 3.318 1 96.56 95 VAL B O 1
ATOM 3220 N N . TYR B 1 96 ? 0.069 -12.055 1.674 1 97.12 96 TYR B N 1
ATOM 3221 C CA . TYR B 1 96 ? 1.046 -13.133 1.609 1 97.12 96 TYR B CA 1
ATOM 3222 C C . TYR B 1 96 ? 2.016 -13.062 2.783 1 97.12 96 TYR B C 1
ATOM 3224 O O . TYR B 1 96 ? 2.479 -14.094 3.277 1 97.12 96 TYR B O 1
ATOM 3232 N N . ALA B 1 97 ? 2.301 -11.859 3.225 1 94.69 97 ALA B N 1
ATOM 3233 C CA . ALA B 1 97 ? 3.158 -11.727 4.398 1 94.69 97 ALA B CA 1
ATOM 3234 C C . ALA B 1 97 ? 2.533 -12.398 5.617 1 94.69 97 ALA B C 1
ATOM 3236 O O . ALA B 1 97 ? 3.232 -13.023 6.418 1 94.69 97 ALA B O 1
ATOM 3237 N N . LEU B 1 98 ? 1.246 -12.32 5.785 1 93.56 98 LEU B N 1
ATOM 3238 C CA . LEU B 1 98 ? 0.524 -12.898 6.918 1 93.56 98 LEU B CA 1
ATOM 3239 C C . LEU B 1 98 ? 0.63 -14.414 6.918 1 93.56 98 LEU B C 1
ATOM 3241 O O . LEU B 1 98 ? 0.423 -15.055 7.949 1 93.56 98 LEU B O 1
ATOM 3245 N N . GLN B 1 99 ? 0.992 -14.922 5.797 1 95.88 99 GLN B N 1
ATOM 3246 C CA . GLN B 1 99 ? 0.965 -16.375 5.672 1 95.88 99 GLN B CA 1
ATOM 3247 C C . GLN B 1 99 ? 2.369 -16.969 5.781 1 95.88 99 GLN B C 1
ATOM 3249 O O . GLN B 1 99 ? 2.531 -18.172 5.906 1 95.88 99 GLN B O 1
ATOM 3254 N N . GLN B 1 100 ? 3.432 -16.172 5.785 1 94.88 100 GLN B N 1
ATOM 3255 C CA . GLN B 1 100 ? 4.82 -16.609 5.684 1 94.88 100 GLN B CA 1
ATOM 3256 C C . GLN B 1 100 ? 5.242 -17.375 6.926 1 94.88 100 GLN B C 1
ATOM 3258 O O . GLN B 1 100 ? 5.902 -18.422 6.824 1 94.88 100 GLN B O 1
ATOM 3263 N N . PRO B 1 101 ? 4.883 -16.953 8.141 1 90.06 101 PRO B N 1
ATOM 3264 C CA . PRO B 1 101 ? 5.379 -17.625 9.344 1 90.06 101 PRO B CA 1
ATOM 3265 C C . PRO B 1 101 ? 4.938 -19.094 9.43 1 90.06 101 PRO B C 1
ATOM 3267 O O . PRO B 1 101 ? 5.621 -19.906 10.047 1 90.06 101 PRO B O 1
ATOM 3270 N N . ASN B 1 102 ? 4 -19.547 8.781 1 85.25 102 ASN B N 1
ATOM 3271 C CA . ASN B 1 102 ? 3.447 -20.891 8.914 1 85.25 102 ASN B CA 1
ATOM 3272 C C . ASN B 1 102 ? 3.85 -21.781 7.746 1 85.25 102 ASN B C 1
ATOM 3274 O O . ASN B 1 102 ? 3.338 -22.891 7.605 1 85.25 102 ASN B O 1
ATOM 3278 N N . LEU B 1 103 ? 4.805 -21.391 7.004 1 95 103 LEU B N 1
ATOM 3279 C CA . LEU B 1 103 ? 5.109 -22.141 5.793 1 95 103 LEU B CA 1
ATOM 3280 C C . LEU B 1 103 ? 6.25 -23.125 6.043 1 95 103 LEU B C 1
ATOM 3282 O O . LEU B 1 103 ? 7.211 -22.797 6.742 1 95 103 LEU B O 1
ATOM 3286 N N . THR B 1 104 ? 6.105 -24.266 5.492 1 93.62 104 THR B N 1
ATOM 3287 C CA . THR B 1 104 ? 7.16 -25.266 5.539 1 93.62 104 THR B CA 1
ATOM 3288 C C . THR B 1 104 ? 8.109 -25.109 4.355 1 93.62 104 THR B C 1
ATOM 3290 O O . THR B 1 104 ? 9.227 -25.625 4.375 1 93.62 104 THR B O 1
ATOM 3293 N N . ALA B 1 105 ? 7.668 -24.469 3.35 1 97.5 105 ALA B N 1
ATOM 3294 C CA . ALA B 1 105 ? 8.445 -24.141 2.156 1 97.5 105 ALA B CA 1
ATOM 3295 C C . ALA B 1 105 ? 8.805 -22.672 2.113 1 97.5 105 ALA B C 1
ATOM 3297 O O . ALA B 1 105 ? 8.219 -21.859 2.836 1 97.5 105 ALA B O 1
ATOM 3298 N N . ARG B 1 106 ? 9.828 -22.406 1.396 1 97.75 106 ARG B N 1
ATOM 3299 C CA . ARG B 1 106 ? 10.141 -21 1.13 1 97.75 106 ARG B CA 1
ATOM 3300 C C . ARG B 1 106 ? 9.375 -20.5 -0.094 1 97.75 106 ARG B C 1
ATOM 3302 O O . ARG B 1 106 ? 9.523 -21.047 -1.189 1 97.75 106 ARG B O 1
ATOM 3309 N N . VAL B 1 107 ? 8.602 -19.578 0.077 1 98.38 107 VAL B N 1
ATOM 3310 C CA . VAL B 1 107 ? 7.84 -18.984 -1.02 1 98.38 107 VAL B CA 1
ATOM 3311 C C . VAL B 1 107 ? 8.234 -17.516 -1.187 1 98.38 107 VAL B C 1
ATOM 3313 O O . VAL B 1 107 ? 7.961 -16.688 -0.315 1 98.38 107 VAL B O 1
ATOM 3316 N N . ASP B 1 108 ? 8.891 -17.172 -2.275 1 98.31 108 ASP B N 1
ATOM 3317 C CA . ASP B 1 108 ? 9.234 -15.805 -2.615 1 98.31 108 ASP B CA 1
ATOM 3318 C C . ASP B 1 108 ? 8.227 -15.211 -3.6 1 98.31 108 ASP B C 1
ATOM 3320 O O . ASP B 1 108 ? 8.094 -15.695 -4.727 1 98.31 108 ASP B O 1
ATOM 3324 N N . VAL B 1 109 ? 7.551 -14.195 -3.174 1 98.62 109 VAL B N 1
ATOM 3325 C CA . VAL B 1 109 ? 6.59 -13.516 -4.035 1 98.62 109 VAL B CA 1
ATOM 3326 C C . VAL B 1 109 ? 7.258 -12.312 -4.699 1 98.62 109 VAL B C 1
ATOM 3328 O O . VAL B 1 109 ? 7.848 -11.469 -4.023 1 98.62 109 VAL B O 1
ATOM 3331 N N . ARG B 1 110 ? 7.246 -12.234 -6 1 98.69 110 ARG B N 1
ATOM 3332 C CA . ARG B 1 110 ? 7.777 -11.109 -6.766 1 98.69 110 ARG B CA 1
ATOM 3333 C C . ARG B 1 110 ? 6.75 -10.594 -7.766 1 98.69 110 ARG B C 1
ATOM 3335 O O . ARG B 1 110 ? 5.957 -11.367 -8.305 1 98.69 110 ARG B O 1
ATOM 3342 N N . PHE B 1 111 ? 6.734 -9.312 -7.98 1 98.75 111 PHE B N 1
ATOM 3343 C CA . PHE B 1 111 ? 5.824 -8.672 -8.922 1 98.75 111 PHE B CA 1
ATOM 3344 C C . PHE B 1 111 ? 6.551 -8.281 -10.203 1 98.75 111 PHE B C 1
ATOM 3346 O O . PHE B 1 111 ? 7.555 -7.57 -10.164 1 98.75 111 PHE B O 1
ATOM 3353 N N . PHE B 1 112 ? 6.027 -8.727 -11.352 1 98.5 112 PHE B N 1
ATOM 3354 C CA . PHE B 1 112 ? 6.695 -8.547 -12.633 1 98.5 112 PHE B CA 1
ATOM 3355 C C . PHE B 1 112 ? 5.883 -7.633 -13.547 1 98.5 112 PHE B C 1
ATOM 3357 O O . PHE B 1 112 ? 4.664 -7.785 -13.656 1 98.5 112 PHE B O 1
ATOM 3364 N N . PHE B 1 113 ? 6.438 -6.691 -14.102 1 96.25 113 PHE B N 1
ATOM 3365 C CA . PHE B 1 113 ? 5.852 -5.938 -15.203 1 96.25 113 PHE B CA 1
ATOM 3366 C C . PHE B 1 113 ? 6.906 -5.598 -16.25 1 96.25 113 PHE B C 1
ATOM 3368 O O . PHE B 1 113 ? 8.102 -5.762 -16.016 1 96.25 113 PHE B O 1
ATOM 3375 N N . CYS B 1 114 ? 6.473 -5.309 -17.469 1 97.12 114 CYS B N 1
ATOM 3376 C CA . CYS B 1 114 ? 7.375 -4.941 -18.547 1 97.12 114 CYS B CA 1
ATOM 3377 C C . CYS B 1 114 ? 7.84 -3.498 -18.406 1 97.12 114 CYS B C 1
ATOM 3379 O O . CYS B 1 114 ? 7.699 -2.898 -17.344 1 97.12 114 CYS B O 1
ATOM 3381 N N . ARG B 1 115 ? 8.469 -2.959 -19.375 1 95.88 115 ARG B N 1
ATOM 3382 C CA . ARG B 1 115 ? 9.086 -1.635 -19.328 1 95.88 115 ARG B CA 1
ATOM 3383 C C . ARG B 1 115 ? 8.062 -0.573 -18.922 1 95.88 115 ARG B C 1
ATOM 3385 O O . ARG B 1 115 ? 6.945 -0.556 -19.453 1 95.88 115 ARG B O 1
ATOM 3392 N N . ILE B 1 116 ? 8.477 0.245 -18.031 1 95.12 116 ILE B N 1
ATOM 3393 C CA . ILE B 1 116 ? 7.621 1.318 -17.547 1 95.12 116 ILE B CA 1
ATOM 3394 C C . ILE B 1 116 ? 7.84 2.576 -18.375 1 95.12 116 ILE B C 1
ATOM 3396 O O . ILE B 1 116 ? 8.93 3.15 -18.375 1 95.12 116 ILE B O 1
ATOM 3400 N N . GLU B 1 117 ? 6.832 3.004 -19.016 1 91.25 117 GLU B N 1
ATOM 3401 C CA . GLU B 1 117 ? 6.957 4.133 -19.938 1 91.25 117 GLU B CA 1
ATOM 3402 C C . GLU B 1 117 ? 6.57 5.441 -19.25 1 91.25 117 GLU B C 1
ATOM 3404 O O . GLU B 1 117 ? 7.148 6.492 -19.547 1 91.25 117 GLU B O 1
ATOM 3409 N N . SER B 1 118 ? 5.645 5.395 -18.375 1 93 118 SER B N 1
ATOM 3410 C CA . SER B 1 118 ? 5.145 6.582 -17.688 1 93 118 SER B CA 1
ATOM 3411 C C . SER B 1 118 ? 6.137 7.07 -16.641 1 93 118 SER B C 1
ATOM 3413 O O . SER B 1 118 ? 6.555 6.305 -15.773 1 93 118 SER B O 1
ATOM 3415 N N . VAL B 1 119 ? 6.465 8.352 -16.719 1 91.19 119 VAL B N 1
ATOM 3416 C CA . VAL B 1 119 ? 7.363 8.945 -15.734 1 91.19 119 VAL B CA 1
ATOM 3417 C C . VAL B 1 119 ? 6.742 8.859 -14.344 1 91.19 119 VAL B C 1
ATOM 3419 O O . VAL B 1 119 ? 7.43 8.547 -13.367 1 91.19 119 VAL B O 1
ATOM 3422 N N . GLU B 1 120 ? 5.473 9.133 -14.289 1 93.69 120 GLU B N 1
ATOM 3423 C CA . GLU B 1 120 ? 4.73 9.062 -13.031 1 93.69 120 GLU B CA 1
ATOM 3424 C C . GLU B 1 120 ? 4.793 7.656 -12.438 1 93.69 120 GLU B C 1
ATOM 3426 O O . GLU B 1 120 ? 5.137 7.488 -11.266 1 93.69 120 GLU B O 1
ATOM 3431 N N . GLN B 1 121 ? 4.516 6.699 -13.25 1 94.81 121 GLN B N 1
ATOM 3432 C CA . GLN B 1 121 ? 4.523 5.32 -12.781 1 94.81 121 GLN B CA 1
ATOM 3433 C C . GLN B 1 121 ? 5.934 4.879 -12.391 1 94.81 121 GLN B C 1
ATOM 3435 O O . GLN B 1 121 ? 6.113 4.141 -11.422 1 94.81 121 GLN B O 1
ATOM 3440 N N . ARG B 1 122 ? 6.883 5.324 -13.188 1 93.88 122 ARG B N 1
ATOM 3441 C CA . ARG B 1 122 ? 8.266 4.98 -12.883 1 93.88 122 ARG B CA 1
ATOM 3442 C C . ARG B 1 122 ? 8.664 5.48 -11.5 1 93.88 122 ARG B C 1
ATOM 3444 O O . ARG B 1 122 ? 9.312 4.762 -10.734 1 93.88 122 ARG B O 1
ATOM 3451 N N . LEU B 1 123 ? 8.305 6.645 -11.148 1 94.06 123 LEU B N 1
ATOM 3452 C CA . LEU B 1 123 ? 8.625 7.211 -9.844 1 94.06 123 LEU B CA 1
ATOM 3453 C C . LEU B 1 123 ? 7.977 6.406 -8.727 1 94.06 123 LEU B C 1
ATOM 3455 O O . LEU B 1 123 ? 8.633 6.059 -7.742 1 94.06 123 LEU B O 1
ATOM 3459 N N . LEU B 1 124 ? 6.715 6.148 -8.844 1 94 124 LEU B N 1
ATOM 3460 C CA . LEU B 1 124 ? 5.973 5.449 -7.805 1 94 124 LEU B CA 1
ATOM 3461 C C . LEU B 1 124 ? 6.488 4.02 -7.641 1 94 124 LEU B C 1
ATOM 3463 O O . LEU B 1 124 ? 6.617 3.529 -6.516 1 94 124 LEU B O 1
ATOM 3467 N N . VAL B 1 125 ? 6.809 3.35 -8.734 1 95.06 125 VAL B N 1
ATOM 3468 C CA . VAL B 1 125 ? 7.348 1.997 -8.664 1 95.06 125 VAL B CA 1
ATOM 3469 C C . VAL B 1 125 ? 8.758 2.031 -8.07 1 95.06 125 VAL B C 1
ATOM 3471 O O . VAL B 1 125 ? 9.156 1.108 -7.355 1 95.06 125 VAL B O 1
ATOM 3474 N N . ALA B 1 126 ? 9.531 3.098 -8.406 1 94.69 126 ALA B N 1
ATOM 3475 C CA . ALA B 1 126 ? 10.844 3.254 -7.797 1 94.69 126 ALA B CA 1
ATOM 3476 C C . ALA B 1 126 ? 10.742 3.305 -6.273 1 94.69 126 ALA B C 1
ATOM 3478 O O . ALA B 1 126 ? 11.555 2.697 -5.57 1 94.69 126 ALA B O 1
ATOM 3479 N N . LEU B 1 127 ? 9.781 4.043 -5.738 1 94.25 127 LEU B N 1
ATOM 3480 C CA . LEU B 1 127 ? 9.555 4.082 -4.297 1 94.25 127 LEU B CA 1
ATOM 3481 C C . LEU B 1 127 ? 9.234 2.691 -3.758 1 94.25 127 LEU B C 1
ATOM 3483 O O . LEU B 1 127 ? 9.742 2.301 -2.703 1 94.25 127 LEU B O 1
ATOM 3487 N N . GLU B 1 128 ? 8.422 2.004 -4.492 1 93.69 128 GLU B N 1
ATOM 3488 C CA . GLU B 1 128 ? 8.078 0.631 -4.137 1 93.69 128 GLU B CA 1
ATOM 3489 C C . GLU B 1 128 ? 9.312 -0.264 -4.121 1 93.69 128 GLU B C 1
ATOM 3491 O O . GLU B 1 128 ? 9.492 -1.062 -3.199 1 93.69 128 GLU B O 1
ATOM 3496 N N . ALA B 1 129 ? 10.172 -0.138 -5.148 1 94.5 129 ALA B N 1
ATOM 3497 C CA . ALA B 1 129 ? 11.398 -0.922 -5.25 1 94.5 129 ALA B CA 1
ATOM 3498 C C . ALA B 1 129 ? 12.328 -0.639 -4.07 1 94.5 129 ALA B C 1
ATOM 3500 O O . ALA B 1 129 ? 12.922 -1.56 -3.506 1 94.5 129 ALA B O 1
ATOM 3501 N N . MET B 1 130 ? 12.422 0.585 -3.693 1 92.88 130 MET B N 1
ATOM 3502 C CA . MET B 1 130 ? 13.281 0.988 -2.584 1 92.88 130 MET B CA 1
ATOM 3503 C C . MET B 1 130 ? 12.781 0.407 -1.268 1 92.88 130 MET B C 1
ATOM 3505 O O . MET B 1 130 ? 13.57 -0.013 -0.424 1 92.88 130 MET B O 1
ATOM 3509 N N . ARG B 1 131 ? 11.492 0.311 -1.162 1 92.38 131 ARG B N 1
ATOM 3510 C CA . ARG B 1 131 ? 10.898 -0.094 0.108 1 92.38 131 ARG B CA 1
ATOM 3511 C C . ARG B 1 131 ? 10.875 -1.612 0.243 1 92.38 131 ARG B C 1
ATOM 3513 O O . ARG B 1 131 ? 11.172 -2.15 1.313 1 92.38 131 ARG B O 1
ATOM 3520 N N . TYR B 1 132 ? 10.516 -2.307 -0.848 1 93.81 132 TYR B N 1
ATOM 3521 C CA . TYR B 1 132 ? 10.188 -3.719 -0.686 1 93.81 132 TYR B CA 1
ATOM 3522 C C . TYR B 1 132 ? 11.188 -4.598 -1.427 1 93.81 132 TYR B C 1
ATOM 3524 O O . TYR B 1 132 ? 11.367 -5.77 -1.083 1 93.81 132 TYR B O 1
ATOM 3532 N N . GLY B 1 133 ? 11.742 -4.117 -2.553 1 93.69 133 GLY B N 1
ATOM 3533 C CA . GLY B 1 133 ? 12.703 -4.891 -3.326 1 93.69 133 GLY B CA 1
ATOM 3534 C C . GLY B 1 133 ? 12.086 -6.09 -4.016 1 93.69 133 GLY B C 1
ATOM 3535 O O . GLY B 1 133 ? 12.781 -7.055 -4.34 1 93.69 133 GLY B O 1
ATOM 3536 N N . ASP B 1 134 ? 10.781 -6.027 -4.184 1 96.94 134 ASP B N 1
ATOM 3537 C CA . ASP B 1 134 ? 10.125 -7.234 -4.68 1 96.94 134 ASP B CA 1
ATOM 3538 C C . ASP B 1 134 ? 9.539 -7.008 -6.074 1 96.94 134 ASP B C 1
ATOM 3540 O O . ASP B 1 134 ? 8.82 -7.863 -6.594 1 96.94 134 ASP B O 1
ATOM 3544 N N . VAL B 1 135 ? 9.781 -5.836 -6.688 1 97.25 135 VAL B N 1
ATOM 3545 C CA . VAL B 1 135 ? 9.297 -5.586 -8.039 1 97.25 135 VAL B CA 1
ATOM 3546 C C . VAL B 1 135 ? 10.406 -5.895 -9.047 1 97.25 135 VAL B C 1
ATOM 3548 O O . VAL B 1 135 ? 11.586 -5.695 -8.766 1 97.25 135 VAL B O 1
ATOM 3551 N N . VAL B 1 136 ? 10.016 -6.395 -10.219 1 98.06 136 VAL B N 1
ATOM 3552 C CA . VAL B 1 136 ? 10.938 -6.75 -11.289 1 98.06 136 VAL B CA 1
ATOM 3553 C C . VAL B 1 136 ? 10.453 -6.156 -12.609 1 98.06 136 VAL B C 1
ATOM 3555 O O . VAL B 1 136 ? 9.312 -6.371 -13.008 1 98.06 136 VAL B O 1
ATOM 3558 N N . GLU B 1 137 ? 11.25 -5.426 -13.227 1 97.06 137 GLU B N 1
ATOM 3559 C CA . GLU B 1 137 ? 10.953 -4.883 -14.555 1 97.06 137 GLU B CA 1
ATOM 3560 C C . GLU B 1 137 ? 11.578 -5.738 -15.648 1 97.06 137 GLU B C 1
ATOM 3562 O O . GLU B 1 137 ? 12.805 -5.832 -15.75 1 97.06 137 GLU B O 1
ATOM 3567 N N . LEU B 1 138 ? 10.75 -6.336 -16.469 1 97.19 138 LEU B N 1
ATOM 3568 C CA . LEU B 1 138 ? 11.195 -7.152 -17.594 1 97.19 138 LEU B CA 1
ATOM 3569 C C . LEU B 1 138 ? 11.516 -6.285 -18.797 1 97.19 138 LEU B C 1
ATOM 3571 O O . LEU B 1 138 ? 10.984 -5.18 -18.938 1 97.19 138 LEU B O 1
ATOM 3575 N N . ASP B 1 139 ? 12.344 -6.789 -19.688 1 94.12 139 ASP B N 1
ATOM 3576 C CA . ASP B 1 139 ? 12.664 -6.086 -20.922 1 94.12 139 ASP B CA 1
ATOM 3577 C C . ASP B 1 139 ? 11.711 -6.492 -22.047 1 94.12 139 ASP B C 1
ATOM 3579 O O . ASP B 1 139 ? 12.094 -7.223 -22.969 1 94.12 139 ASP B O 1
ATOM 3583 N N . CYS B 1 140 ? 10.562 -5.996 -22.031 1 95.31 140 CYS B N 1
ATOM 3584 C CA . CYS B 1 140 ? 9.523 -6.203 -23.031 1 95.31 140 CYS B CA 1
ATOM 3585 C C . CYS B 1 140 ? 8.531 -5.047 -23.047 1 95.31 140 CYS B C 1
ATOM 3587 O O . CYS B 1 140 ? 8.406 -4.32 -22.062 1 95.31 140 CYS B O 1
ATOM 3589 N N . PRO B 1 141 ? 7.855 -4.871 -24.156 1 95.31 141 PRO B N 1
ATOM 3590 C CA . PRO B 1 141 ? 6.703 -3.967 -24.109 1 95.31 141 PRO B CA 1
ATOM 3591 C C . PRO B 1 141 ? 5.527 -4.551 -23.328 1 95.31 141 PRO B C 1
ATOM 3593 O O . PRO B 1 141 ? 5.316 -5.766 -23.344 1 95.31 141 PRO B O 1
ATOM 3596 N N . GLU B 1 142 ? 4.859 -3.666 -22.656 1 94.62 142 GLU B N 1
ATOM 3597 C CA . GLU B 1 142 ? 3.723 -4.16 -21.875 1 94.62 142 GLU B CA 1
ATOM 3598 C C . GLU B 1 142 ? 2.707 -4.859 -22.781 1 94.62 142 GLU B C 1
ATOM 3600 O O . GLU B 1 142 ? 2.428 -4.391 -23.891 1 94.62 142 GLU B O 1
ATOM 3605 N N . ASN B 1 143 ? 2.256 -5.953 -22.375 1 93.12 143 ASN B N 1
ATOM 3606 C CA . ASN B 1 143 ? 1.268 -6.742 -23.109 1 93.12 143 ASN B CA 1
ATOM 3607 C C . ASN B 1 143 ? 0.612 -7.785 -22.203 1 93.12 143 ASN B C 1
ATOM 3609 O O . ASN B 1 143 ? 1.121 -8.086 -21.125 1 93.12 143 ASN B O 1
ATOM 3613 N N . MET B 1 144 ? -0.483 -8.336 -22.578 1 89.12 144 MET B N 1
ATOM 3614 C CA . MET B 1 144 ? -1.146 -9.406 -21.844 1 89.12 144 MET B CA 1
ATOM 3615 C C . MET B 1 144 ? -0.841 -10.766 -22.469 1 89.12 144 MET B C 1
ATOM 3617 O O . MET B 1 144 ? -0.545 -11.727 -21.766 1 89.12 144 MET B O 1
ATOM 3621 N N . ASP B 1 145 ? -0.828 -10.797 -23.781 1 93.25 145 ASP B N 1
ATOM 3622 C CA . ASP B 1 145 ? -0.773 -12.07 -24.5 1 93.25 145 ASP B CA 1
ATOM 3623 C C . ASP B 1 145 ? 0.25 -12.023 -25.625 1 93.25 145 ASP B C 1
ATOM 3625 O O . ASP B 1 145 ? 0.124 -12.75 -26.625 1 93.25 145 ASP B O 1
ATOM 3629 N N . ASN B 1 146 ? 1.173 -11.125 -25.438 1 94.44 146 ASN B N 1
ATOM 3630 C CA . ASN B 1 146 ? 2.148 -10.945 -26.5 1 94.44 146 ASN B CA 1
ATOM 3631 C C . ASN B 1 146 ? 3.578 -11.102 -25.984 1 94.44 146 ASN B C 1
ATOM 3633 O O . ASN B 1 146 ? 4.43 -10.242 -26.234 1 94.44 146 ASN B O 1
ATOM 3637 N N . GLY B 1 147 ? 3.756 -12.203 -25.219 1 94.94 147 GLY B N 1
ATOM 3638 C CA . GLY B 1 147 ? 5.121 -12.609 -24.938 1 94.94 147 GLY B CA 1
ATOM 3639 C C . GLY B 1 147 ? 5.578 -12.25 -23.531 1 94.94 147 GLY B C 1
ATOM 3640 O O . GLY B 1 147 ? 6.691 -12.586 -23.125 1 94.94 147 GLY B O 1
ATOM 3641 N N . LYS B 1 148 ? 4.77 -11.539 -22.734 1 96.69 148 LYS B N 1
ATOM 3642 C CA . LYS B 1 148 ? 5.16 -11.18 -21.375 1 96.69 148 LYS B CA 1
ATOM 3643 C C . LYS B 1 148 ? 5.484 -12.414 -20.547 1 96.69 148 LYS B C 1
ATOM 3645 O O . LYS B 1 148 ? 6.484 -12.445 -19.812 1 96.69 148 LYS B O 1
ATOM 3650 N N . THR B 1 149 ? 4.684 -13.469 -20.688 1 97.12 149 THR B N 1
ATOM 3651 C CA . THR B 1 149 ? 4.906 -14.703 -19.938 1 97.12 149 THR B CA 1
ATOM 3652 C C . THR B 1 149 ? 6.211 -15.367 -20.359 1 97.12 149 THR B C 1
ATOM 3654 O O . THR B 1 149 ? 6.961 -15.875 -19.531 1 97.12 149 THR B O 1
ATOM 3657 N N . HIS B 1 150 ? 6.469 -15.367 -21.656 1 96.88 150 HIS B N 1
ATOM 3658 C CA . HIS B 1 150 ? 7.746 -15.883 -22.141 1 96.88 150 HIS B CA 1
ATOM 3659 C C . HIS B 1 150 ? 8.914 -15.086 -21.578 1 96.88 150 HIS B C 1
ATOM 3661 O O . HIS B 1 150 ? 9.914 -15.656 -21.141 1 96.88 150 HIS B O 1
ATOM 3667 N N . SER B 1 151 ? 8.789 -13.758 -21.578 1 97 151 SER B N 1
ATOM 3668 C CA . SER B 1 151 ? 9.828 -12.891 -21.031 1 97 151 SER B CA 1
ATOM 3669 C C . SER B 1 151 ? 10.055 -13.188 -19.547 1 97 151 SER B C 1
ATOM 3671 O O . SER B 1 151 ? 11.195 -13.211 -19.078 1 97 151 SER B O 1
ATOM 3673 N N . TYR B 1 152 ? 8.977 -13.398 -18.875 1 98.12 152 TYR B N 1
ATOM 3674 C CA . TYR B 1 152 ? 9.055 -13.734 -17.453 1 98.12 152 TYR B CA 1
ATOM 3675 C C . TYR B 1 152 ? 9.867 -15.008 -17.234 1 98.12 152 TYR B C 1
ATOM 3677 O O . TYR B 1 152 ? 10.945 -14.977 -16.641 1 98.12 152 TYR B O 1
ATOM 3685 N N . PHE B 1 153 ? 9.469 -16.141 -17.781 1 98.25 153 PHE B N 1
ATOM 3686 C CA . PHE B 1 153 ? 10.133 -17.406 -17.531 1 98.25 153 PHE B CA 1
ATOM 3687 C C . PHE B 1 153 ? 11.57 -17.391 -18.031 1 98.25 153 PHE B C 1
ATOM 3689 O O . PHE B 1 153 ? 12.469 -17.922 -17.391 1 98.25 153 PHE B O 1
ATOM 3696 N N . SER B 1 154 ? 11.82 -16.734 -19.125 1 97.12 154 SER B N 1
ATOM 3697 C CA . SER B 1 154 ? 13.148 -16.688 -19.719 1 97.12 154 SER B CA 1
ATOM 3698 C C . SER B 1 154 ? 14.125 -15.891 -18.859 1 97.12 154 SER B C 1
ATOM 3700 O O . SER B 1 154 ? 15.336 -16.109 -18.922 1 97.12 154 SER B O 1
ATOM 3702 N N . SER B 1 155 ? 13.57 -14.977 -18.031 1 97.56 155 SER B N 1
ATOM 3703 C CA . SER B 1 155 ? 14.43 -14.086 -17.266 1 97.56 155 SER B CA 1
ATOM 3704 C C . SER B 1 155 ? 14.789 -14.68 -15.906 1 97.56 155 SER B C 1
ATOM 3706 O O . SER B 1 155 ? 15.766 -14.266 -15.273 1 97.56 155 SER B O 1
ATOM 3708 N N . VAL B 1 156 ? 14.055 -15.648 -15.453 1 98.44 156 VAL B N 1
ATOM 3709 C CA . VAL B 1 156 ? 14.117 -16.125 -14.078 1 98.44 156 VAL B CA 1
ATOM 3710 C C . VAL B 1 156 ? 15.516 -16.656 -13.773 1 98.44 156 VAL B C 1
ATOM 3712 O O . VAL B 1 156 ? 16.141 -16.25 -12.789 1 98.44 156 VAL B O 1
ATOM 3715 N N . PRO B 1 157 ? 16.141 -17.5 -14.648 1 98 157 PRO B N 1
ATOM 3716 C CA . PRO B 1 157 ? 17.469 -18.016 -14.312 1 98 157 PRO B CA 1
ATOM 3717 C C . PRO B 1 157 ? 18.531 -16.922 -14.242 1 98 157 PRO B C 1
ATOM 3719 O O . PRO B 1 157 ? 19.391 -16.938 -13.352 1 98 157 PRO B O 1
ATOM 3722 N N . ALA B 1 158 ? 18.422 -15.969 -15.102 1 96.5 158 ALA B N 1
ATOM 3723 C CA . ALA B 1 158 ? 19.406 -14.883 -15.117 1 96.5 158 ALA B CA 1
ATOM 3724 C C . ALA B 1 158 ? 19.234 -13.977 -13.898 1 96.5 158 ALA B C 1
ATOM 3726 O O . ALA B 1 158 ? 20.219 -13.492 -13.336 1 96.5 158 ALA B O 1
ATOM 3727 N N . LEU B 1 159 ? 18.062 -13.766 -13.5 1 97 159 LEU B N 1
ATOM 3728 C CA . LEU B 1 159 ? 17.766 -12.82 -12.43 1 97 159 LEU B CA 1
ATOM 3729 C C . LEU B 1 159 ? 18.062 -13.43 -11.062 1 97 159 LEU B C 1
ATOM 3731 O O . LEU B 1 159 ? 18.547 -12.734 -10.164 1 97 159 LEU B O 1
ATOM 3735 N N . PHE B 1 160 ? 17.734 -14.719 -10.898 1 97.44 160 PHE B N 1
ATOM 3736 C CA . PHE B 1 160 ? 17.75 -15.273 -9.547 1 97.44 160 PHE B CA 1
ATOM 3737 C C . PHE B 1 160 ? 18.859 -16.297 -9.391 1 97.44 160 PHE B C 1
ATOM 3739 O O . PHE B 1 160 ? 19.219 -16.656 -8.273 1 97.44 160 PHE B O 1
ATOM 3746 N N . GLY B 1 161 ? 19.438 -16.719 -10.508 1 95.5 161 GLY B N 1
ATOM 3747 C CA . GLY B 1 161 ? 20.531 -17.672 -10.453 1 95.5 161 GLY B CA 1
ATOM 3748 C C . GLY B 1 161 ? 20.078 -19.109 -10.695 1 95.5 161 GLY B C 1
ATOM 3749 O O . GLY B 1 161 ? 18.938 -19.469 -10.398 1 95.5 161 GLY B O 1
ATOM 3750 N N . ALA B 1 162 ? 21.016 -19.891 -11.18 1 91.19 162 ALA B N 1
ATOM 3751 C CA . ALA B 1 162 ? 20.75 -21.297 -11.484 1 91.19 162 ALA B CA 1
ATOM 3752 C C . ALA B 1 162 ? 20.344 -22.062 -10.227 1 91.19 162 ALA B C 1
ATOM 3754 O O . ALA B 1 162 ? 21.031 -22 -9.203 1 91.19 162 ALA B O 1
ATOM 3755 N N . GLY B 1 163 ? 19.281 -22.75 -10.32 1 90.12 163 GLY B N 1
ATOM 3756 C CA . GLY B 1 163 ? 18.844 -23.594 -9.227 1 90.12 163 GLY B CA 1
ATOM 3757 C C . GLY B 1 163 ? 18.359 -22.812 -8.023 1 90.12 163 GLY B C 1
ATOM 3758 O O . GLY B 1 163 ? 18.312 -23.328 -6.91 1 90.12 163 GLY B O 1
ATOM 3759 N N . ALA B 1 164 ? 18.016 -21.594 -8.227 1 94 164 ALA B N 1
ATOM 3760 C CA . ALA B 1 164 ? 17.594 -20.75 -7.117 1 94 164 ALA B CA 1
ATOM 3761 C C . ALA B 1 164 ? 16.266 -21.234 -6.52 1 94 164 ALA B C 1
ATOM 3763 O O . ALA B 1 164 ? 16.016 -21.062 -5.324 1 94 164 ALA B O 1
ATOM 3764 N N . TYR B 1 165 ? 15.492 -21.891 -7.371 1 98.31 165 TYR B N 1
ATOM 3765 C CA . TYR B 1 165 ? 14.195 -22.391 -6.941 1 98.31 165 TYR B CA 1
ATOM 3766 C C . TYR B 1 165 ? 13.969 -23.828 -7.414 1 98.31 165 TYR B C 1
ATOM 3768 O O . TYR B 1 165 ? 14.695 -24.312 -8.281 1 98.31 165 TYR B O 1
ATOM 3776 N N . ASP B 1 166 ? 13.102 -24.516 -6.754 1 98.56 166 ASP B N 1
ATOM 3777 C CA . ASP B 1 166 ? 12.648 -25.828 -7.195 1 98.56 166 ASP B CA 1
ATOM 3778 C C . ASP B 1 166 ? 11.461 -25.719 -8.148 1 98.56 166 ASP B C 1
ATOM 3780 O O . ASP B 1 166 ? 11.328 -26.516 -9.086 1 98.56 166 ASP B O 1
ATOM 3784 N N . PHE B 1 167 ? 10.641 -24.766 -7.895 1 98.81 167 PHE B N 1
ATOM 3785 C CA . PHE B 1 167 ? 9.43 -24.516 -8.664 1 98.81 167 PHE B CA 1
ATOM 3786 C C . PHE B 1 167 ? 9.305 -23.031 -8.984 1 98.81 167 PHE B C 1
ATOM 3788 O O . PHE B 1 167 ? 9.766 -22.172 -8.227 1 98.81 167 PHE B O 1
ATOM 3795 N N . VAL B 1 168 ? 8.68 -22.734 -10.133 1 98.94 168 VAL B N 1
ATOM 3796 C CA . VAL B 1 168 ? 8.344 -21.359 -10.523 1 98.94 168 VAL B CA 1
ATOM 3797 C C . VAL B 1 168 ? 6.871 -21.266 -10.898 1 98.94 168 VAL B C 1
ATOM 3799 O O . VAL B 1 168 ? 6.379 -22.078 -11.703 1 98.94 168 VAL B O 1
ATOM 3802 N N . MET B 1 169 ? 6.227 -20.344 -10.312 1 98.88 169 MET B N 1
ATOM 3803 C CA . MET B 1 169 ? 4.805 -20.125 -10.562 1 98.88 169 MET B CA 1
ATOM 3804 C C . MET B 1 169 ? 4.582 -18.844 -11.352 1 98.88 169 MET B C 1
ATOM 3806 O O . MET B 1 169 ? 5.238 -17.828 -11.094 1 98.88 169 MET B O 1
ATOM 3810 N N . LYS B 1 170 ? 3.717 -18.922 -12.305 1 98.88 170 LYS B N 1
ATOM 3811 C CA . LYS B 1 170 ? 3.102 -17.734 -12.906 1 98.88 170 LYS B CA 1
ATOM 3812 C C . LYS B 1 170 ? 1.679 -17.547 -12.391 1 98.88 170 LYS B C 1
ATOM 3814 O O . LYS B 1 170 ? 0.878 -18.484 -12.391 1 98.88 170 LYS B O 1
ATOM 3819 N N . THR B 1 171 ? 1.368 -16.391 -11.938 1 98.75 171 THR B N 1
ATOM 3820 C CA . THR B 1 171 ? -0.001 -16.016 -11.594 1 98.75 171 THR B CA 1
ATOM 3821 C C . THR B 1 171 ? -0.242 -14.539 -11.883 1 98.75 171 THR B C 1
ATOM 3823 O O . THR B 1 171 ? 0.639 -13.844 -12.398 1 98.75 171 THR B O 1
ATOM 3826 N N . ASP B 1 172 ? -1.47 -14.094 -11.703 1 98.19 172 ASP B N 1
ATOM 3827 C CA . ASP B 1 172 ? -1.838 -12.703 -11.945 1 98.19 172 ASP B CA 1
ATOM 3828 C C . ASP B 1 172 ? -2.225 -12.008 -10.641 1 98.19 172 ASP B C 1
ATOM 3830 O O . ASP B 1 172 ? -2.336 -12.648 -9.594 1 98.19 172 ASP B O 1
ATOM 3834 N N . ASP B 1 173 ? -2.422 -10.711 -10.719 1 98.38 173 ASP B N 1
ATOM 3835 C CA . ASP B 1 173 ? -2.65 -9.93 -9.508 1 98.38 173 ASP B CA 1
ATOM 3836 C C . ASP B 1 173 ? -4.121 -9.953 -9.109 1 98.38 173 ASP B C 1
ATOM 3838 O O . ASP B 1 173 ? -4.523 -9.281 -8.164 1 98.38 173 ASP B O 1
ATOM 3842 N N . ASP B 1 174 ? -4.98 -10.75 -9.836 1 98.5 174 ASP B N 1
ATOM 3843 C CA . ASP B 1 174 ? -6.375 -10.914 -9.422 1 98.5 174 ASP B CA 1
ATOM 3844 C C . ASP B 1 174 ? -6.629 -12.328 -8.891 1 98.5 174 ASP B C 1
ATOM 3846 O O . ASP B 1 174 ? -7.766 -12.797 -8.891 1 98.5 174 ASP B O 1
ATOM 3850 N N . THR B 1 175 ? -5.543 -13.008 -8.5 1 98.81 175 THR B N 1
ATOM 3851 C CA . THR B 1 175 ? -5.656 -14.352 -7.934 1 98.81 175 THR B CA 1
ATOM 3852 C C . THR B 1 175 ? -5.117 -14.391 -6.508 1 98.81 175 THR B C 1
ATOM 3854 O O . THR B 1 175 ? -4.027 -13.883 -6.238 1 98.81 175 THR B O 1
ATOM 3857 N N . PHE B 1 176 ? -5.914 -14.938 -5.59 1 98.75 176 PHE B N 1
ATOM 3858 C CA . PHE B 1 176 ? -5.531 -15.156 -4.203 1 98.75 176 PHE B CA 1
ATOM 3859 C C . PHE B 1 176 ? -5.086 -16.594 -3.988 1 98.75 176 PHE B C 1
ATOM 3861 O O . PHE B 1 176 ? -5.758 -17.531 -4.426 1 98.75 176 PHE B O 1
ATOM 3868 N N . PHE B 1 177 ? -3.945 -16.797 -3.293 1 98.81 177 PHE B N 1
ATOM 3869 C CA . PHE B 1 177 ? -3.475 -18.125 -2.928 1 98.81 177 PHE B CA 1
ATOM 3870 C C . PHE B 1 177 ? -3.41 -18.281 -1.413 1 98.81 177 PHE B C 1
ATOM 3872 O O . PHE B 1 177 ? -2.971 -17.375 -0.708 1 98.81 177 PHE B O 1
ATOM 3879 N N . ARG B 1 178 ? -3.908 -19.328 -0.901 1 98.38 178 ARG B N 1
ATOM 3880 C CA . ARG B 1 178 ? -3.547 -19.812 0.428 1 98.38 178 ARG B CA 1
ATOM 3881 C C . ARG B 1 178 ? -2.217 -20.547 0.397 1 98.38 178 ARG B C 1
ATOM 3883 O O . ARG B 1 178 ? -2.158 -21.703 -0.032 1 98.38 178 ARG B O 1
ATOM 3890 N N . LEU B 1 179 ? -1.173 -19.938 0.842 1 98.38 179 LEU B N 1
ATOM 3891 C CA . LEU B 1 179 ? 0.196 -20.406 0.651 1 98.38 179 LEU B CA 1
ATOM 3892 C C . LEU B 1 179 ? 0.432 -21.719 1.392 1 98.38 179 LEU B C 1
ATOM 3894 O O . LEU B 1 179 ? 1.099 -22.625 0.874 1 98.38 179 LEU B O 1
ATOM 3898 N N . PRO B 1 180 ? -0.152 -21.891 2.625 1 97.62 180 PRO B N 1
ATOM 3899 C CA . PRO B 1 180 ? 0.052 -23.188 3.285 1 97.62 180 PRO B CA 1
ATOM 3900 C C . PRO B 1 180 ? -0.554 -24.344 2.504 1 97.62 180 PRO B C 1
ATOM 3902 O O . PRO B 1 180 ? 0.069 -25.406 2.381 1 97.62 180 PRO B O 1
ATOM 3905 N N . GLN B 1 181 ? -1.772 -24.172 1.992 1 97.81 181 GLN B N 1
ATOM 3906 C CA . GLN B 1 181 ? -2.42 -25.203 1.2 1 97.81 181 GLN B CA 1
ATOM 3907 C C . GLN B 1 181 ? -1.654 -25.469 -0.092 1 97.81 181 GLN B C 1
ATOM 3909 O O . GLN B 1 181 ? -1.519 -26.625 -0.515 1 97.81 181 GLN B O 1
ATOM 3914 N N . LEU B 1 182 ? -1.194 -24.391 -0.723 1 98.5 182 LEU B N 1
ATOM 3915 C CA . LEU B 1 182 ? -0.383 -24.531 -1.927 1 98.5 182 LEU B CA 1
ATOM 3916 C C . LEU B 1 182 ? 0.888 -25.312 -1.635 1 98.5 182 LEU B C 1
ATOM 3918 O O . LEU B 1 182 ? 1.229 -26.25 -2.371 1 98.5 182 LEU B O 1
ATOM 3922 N N . ALA B 1 183 ? 1.563 -24.969 -0.575 1 98.06 183 ALA B N 1
ATOM 3923 C CA . ALA B 1 183 ? 2.814 -25.625 -0.197 1 98.06 183 ALA B CA 1
ATOM 3924 C C . ALA B 1 183 ? 2.592 -27.094 0.107 1 98.06 183 ALA B C 1
ATOM 3926 O O . ALA B 1 183 ? 3.385 -27.953 -0.305 1 98.06 183 ALA B O 1
ATOM 3927 N N . GLU B 1 184 ? 1.532 -27.359 0.831 1 97.25 184 GLU B N 1
ATOM 3928 C CA . GLU B 1 184 ? 1.218 -28.75 1.152 1 97.25 184 GLU B CA 1
ATOM 3929 C C . GLU B 1 184 ? 0.964 -29.562 -0.112 1 97.25 184 GLU B C 1
ATOM 3931 O O . GLU B 1 184 ? 1.506 -30.656 -0.269 1 97.25 184 GLU B O 1
ATOM 3936 N N . SER B 1 185 ? 0.184 -29.062 -0.942 1 97.69 185 SER B N 1
ATOM 3937 C CA . SER B 1 185 ? -0.155 -29.75 -2.182 1 97.69 185 SER B CA 1
ATOM 3938 C C . SER B 1 185 ? 1.074 -29.938 -3.066 1 97.69 185 SER B C 1
ATOM 3940 O O . SER B 1 185 ? 1.318 -31.031 -3.582 1 97.69 185 SER B O 1
ATOM 3942 N N . LEU B 1 186 ? 1.891 -28.859 -3.234 1 97.81 186 LEU B N 1
ATOM 3943 C CA . LEU B 1 186 ? 3.08 -28.875 -4.078 1 97.81 186 LEU B CA 1
ATOM 3944 C C . LEU B 1 186 ? 4.148 -29.797 -3.482 1 97.81 186 LEU B C 1
ATOM 3946 O O . LEU B 1 186 ? 4.961 -30.359 -4.215 1 97.81 186 LEU B O 1
ATOM 3950 N N . GLY B 1 187 ? 4.145 -29.875 -2.205 1 97.31 187 GLY B N 1
ATOM 3951 C CA . GLY B 1 187 ? 5.098 -30.734 -1.52 1 97.31 187 GLY B CA 1
ATOM 3952 C C . GLY B 1 187 ? 5 -32.188 -1.938 1 97.31 187 GLY B C 1
ATOM 3953 O O . GLY B 1 187 ? 5.996 -32.906 -1.899 1 97.31 187 GLY B O 1
ATOM 3954 N N . ARG B 1 188 ? 3.854 -32.594 -2.438 1 96.75 188 ARG B N 1
ATOM 3955 C CA . ARG B 1 188 ? 3.605 -33.969 -2.828 1 96.75 188 ARG B CA 1
ATOM 3956 C C . ARG B 1 188 ? 3.793 -34.156 -4.332 1 96.75 188 ARG B C 1
ATOM 3958 O O . ARG B 1 188 ? 3.732 -35.281 -4.832 1 96.75 188 ARG B O 1
ATOM 3965 N N . ALA B 1 189 ? 4.031 -33.094 -5.012 1 97.56 189 ALA B N 1
ATOM 3966 C CA . ALA B 1 189 ? 4.117 -33.156 -6.469 1 97.56 189 ALA B CA 1
ATOM 3967 C C . ALA B 1 189 ? 5.508 -33.562 -6.926 1 97.56 189 ALA B C 1
ATOM 3969 O O . ALA B 1 189 ? 6.484 -33.406 -6.188 1 97.56 189 ALA B O 1
ATOM 3970 N N . PRO B 1 190 ? 5.637 -34.094 -8.117 1 98.06 190 PRO B N 1
ATOM 3971 C CA . PRO B 1 190 ? 6.961 -34.438 -8.656 1 98.06 190 PRO B CA 1
ATOM 3972 C C . PRO B 1 190 ? 7.867 -33.219 -8.766 1 98.06 190 PRO B C 1
ATOM 3974 O O . PRO B 1 190 ? 7.395 -32.094 -9.055 1 98.06 190 PRO B O 1
ATOM 3977 N N . ARG B 1 191 ? 9.133 -33.406 -8.688 1 97.38 191 ARG B N 1
ATOM 3978 C CA . ARG B 1 191 ? 10.094 -32.312 -8.656 1 97.38 191 ARG B CA 1
ATOM 3979 C C . ARG B 1 191 ? 10.625 -32 -10.055 1 97.38 191 ARG B C 1
ATOM 3981 O O . ARG B 1 191 ? 11.266 -30.969 -10.266 1 97.38 191 ARG B O 1
ATOM 3988 N N . GLU B 1 192 ? 10.297 -32.875 -10.977 1 98.12 192 GLU B N 1
ATOM 3989 C CA . GLU B 1 192 ? 10.797 -32.75 -12.336 1 98.12 192 GLU B CA 1
ATOM 3990 C C . GLU B 1 192 ? 9.656 -32.812 -13.352 1 98.12 192 GLU B C 1
ATOM 3992 O O . GLU B 1 192 ? 8.688 -33.562 -13.148 1 98.12 192 GLU B O 1
ATOM 3997 N N . ASP B 1 193 ? 9.836 -32.094 -14.453 1 98.75 193 ASP B N 1
ATOM 3998 C CA . ASP B 1 193 ? 8.898 -32.094 -15.57 1 98.75 193 ASP B CA 1
ATOM 3999 C C . ASP B 1 193 ? 7.469 -31.844 -15.094 1 98.75 193 ASP B C 1
ATOM 4001 O O . ASP B 1 193 ? 6.523 -32.438 -15.617 1 98.75 193 ASP B O 1
ATOM 4005 N N . LEU B 1 194 ? 7.387 -31.031 -14.062 1 98.75 194 LEU B N 1
ATOM 4006 C CA . LEU B 1 194 ? 6.105 -30.797 -13.406 1 98.75 194 LEU B CA 1
ATOM 4007 C C . LEU B 1 194 ? 5.332 -29.688 -14.102 1 98.75 194 LEU B C 1
ATOM 4009 O O . LEU B 1 194 ? 5.895 -28.641 -14.43 1 98.75 194 LEU B O 1
ATOM 4013 N N . TYR B 1 195 ? 4.109 -29.922 -14.344 1 98.5 195 TYR B N 1
ATOM 4014 C CA . TYR B 1 195 ? 3.105 -28.969 -14.797 1 98.5 195 TYR B CA 1
ATOM 4015 C C . TYR B 1 195 ? 1.86 -29.031 -13.922 1 98.5 195 TYR B C 1
ATOM 4017 O O . TYR B 1 195 ? 1.068 -29.969 -14.023 1 98.5 195 TYR B O 1
ATOM 4025 N N . TYR B 1 196 ? 1.761 -28.047 -13.016 1 98.31 196 TYR B N 1
ATOM 4026 C CA . TYR B 1 196 ? 0.833 -28.047 -11.891 1 98.31 196 TYR B CA 1
ATOM 4027 C C . TYR B 1 196 ? -0.148 -26.891 -11.977 1 98.31 196 TYR B C 1
ATOM 4029 O O . TYR B 1 196 ? 0.247 -25.75 -12.266 1 98.31 196 TYR B O 1
ATOM 4037 N N . GLY B 1 197 ? -1.454 -27.062 -11.75 1 97.69 197 GLY B N 1
ATOM 4038 C CA . GLY B 1 197 ? -2.43 -25.984 -11.742 1 97.69 197 GLY B CA 1
ATOM 4039 C C . GLY B 1 197 ? -3.859 -26.469 -11.875 1 97.69 197 GLY B C 1
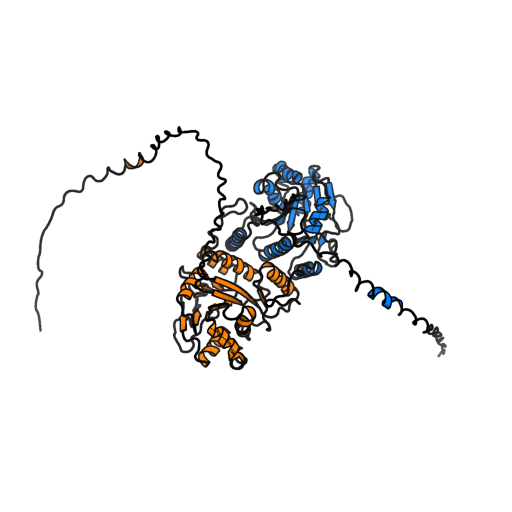ATOM 4040 O O . GLY B 1 197 ? -4.184 -27.578 -11.445 1 97.69 197 GLY B O 1
ATOM 4041 N N . CYS B 1 198 ? -4.707 -25.578 -12.273 1 95.88 198 CYS B N 1
ATOM 4042 C CA . CYS B 1 198 ? -6.098 -25.891 -12.602 1 95.88 198 CYS B CA 1
ATOM 4043 C C . CYS B 1 198 ? -6.242 -26.219 -14.086 1 95.88 198 CYS B C 1
ATOM 4045 O O . CYS B 1 198 ? -6.168 -25.328 -14.93 1 95.88 198 CYS B O 1
ATOM 4047 N N . MET B 1 199 ? -6.559 -27.484 -14.328 1 93.81 199 MET B N 1
ATOM 4048 C CA . MET B 1 199 ? -6.637 -27.938 -15.719 1 93.81 199 MET B CA 1
ATOM 4049 C C . MET B 1 199 ? -7.953 -27.5 -16.359 1 93.81 199 MET B C 1
ATOM 4051 O O . MET B 1 199 ? -9.016 -27.625 -15.734 1 93.81 199 MET B O 1
ATOM 4055 N N . VAL B 1 200 ? -7.867 -26.969 -17.547 1 90.25 200 VAL B N 1
ATOM 4056 C CA . VAL B 1 200 ? -9.055 -26.578 -18.297 1 90.25 200 VAL B CA 1
ATOM 4057 C C . VAL B 1 200 ? -9.227 -27.5 -19.5 1 90.25 200 VAL B C 1
ATOM 4059 O O . VAL B 1 200 ? -8.25 -28.031 -20.031 1 90.25 200 VAL B O 1
ATOM 4062 N N . PRO B 1 201 ? -10.398 -27.688 -19.906 1 87.69 201 PRO B N 1
ATOM 4063 C CA . PRO B 1 201 ? -11.625 -27.031 -19.453 1 87.69 201 PRO B CA 1
ATOM 4064 C C . PRO B 1 201 ? -12.07 -27.516 -18.078 1 87.69 201 PRO B C 1
ATOM 4066 O O . PRO B 1 201 ? -11.695 -28.609 -17.656 1 87.69 201 PRO B O 1
ATOM 4069 N N . CYS B 1 202 ? -12.867 -26.656 -17.391 1 86.5 202 CYS B N 1
ATOM 4070 C CA . CYS B 1 202 ? -13.266 -26.922 -16.016 1 86.5 202 CYS B CA 1
ATOM 4071 C C . CYS B 1 202 ? -14.445 -27.875 -15.953 1 86.5 202 CYS B C 1
ATOM 4073 O O . CYS B 1 202 ? -14.719 -28.484 -14.914 1 86.5 202 CYS B O 1
ATOM 4075 N N . ASP B 1 203 ? -15.227 -28 -16.953 1 74.12 203 ASP B N 1
ATOM 4076 C CA . ASP B 1 203 ? -16.406 -28.859 -16.953 1 74.12 203 ASP B CA 1
ATOM 4077 C C . ASP B 1 203 ? -16.047 -30.297 -17.297 1 74.12 203 ASP B C 1
ATOM 4079 O O . ASP B 1 203 ? -16.922 -31.109 -17.609 1 74.12 203 ASP B O 1
ATOM 4083 N N . TYR B 1 204 ? -14.969 -30.703 -16.891 1 61.53 204 TYR B N 1
ATOM 4084 C CA . TYR B 1 204 ? -14.469 -32.062 -16.891 1 61.53 204 TYR B CA 1
ATOM 4085 C C . TYR B 1 204 ? -14.586 -32.688 -18.281 1 61.53 204 TYR B C 1
ATOM 4087 O O . TYR B 1 204 ? -14.625 -33.938 -18.422 1 61.53 204 TYR B O 1
ATOM 4095 N N . VAL B 1 205 ? -14.875 -31.859 -19.234 1 56.62 205 VAL B N 1
ATOM 4096 C CA . VAL B 1 205 ? -14.781 -32.562 -20.516 1 56.62 205 VAL B CA 1
ATOM 4097 C C . VAL B 1 205 ? -13.32 -32.75 -20.891 1 56.62 205 VAL B C 1
ATOM 4099 O O . VAL B 1 205 ? -12.602 -31.797 -21.156 1 56.62 205 VAL B O 1
ATOM 4102 N N . ARG B 1 206 ? -12.844 -33.844 -20.234 1 57.5 206 ARG B N 1
ATOM 4103 C CA . ARG B 1 206 ? -11.453 -34.188 -20.484 1 57.5 206 ARG B CA 1
ATOM 4104 C C . ARG B 1 206 ? -11.219 -34.5 -21.953 1 57.5 206 ARG B C 1
ATOM 4106 O O . ARG B 1 206 ? -12.039 -35.188 -22.578 1 57.5 206 ARG B O 1
ATOM 4113 N N . GLY B 1 207 ? -10.562 -33.438 -22.734 1 56.97 207 GLY B N 1
ATOM 4114 C CA . GLY B 1 207 ? -10.141 -33.719 -24.109 1 56.97 207 GLY B CA 1
ATOM 4115 C C . GLY B 1 207 ? -8.688 -33.375 -24.359 1 56.97 207 GLY B C 1
ATOM 4116 O O . GLY B 1 207 ? -7.906 -33.219 -23.406 1 56.97 207 GLY B O 1
ATOM 4117 N N . TRP B 1 208 ? -8.125 -33.5 -25.609 1 56.25 208 TRP B N 1
ATOM 4118 C CA . TRP B 1 208 ? -6.797 -33.312 -26.188 1 56.25 208 TRP B CA 1
ATOM 4119 C C . TRP B 1 208 ? -6.242 -31.922 -25.859 1 56.25 208 TRP B C 1
ATOM 4121 O O . TRP B 1 208 ? -5.027 -31.734 -25.766 1 56.25 208 TRP B O 1
ATOM 4131 N N . ASN B 1 209 ? -7.051 -31 -25.406 1 62.22 209 ASN B N 1
ATOM 4132 C CA . ASN B 1 209 ? -6.566 -29.625 -25.297 1 62.22 209 ASN B CA 1
ATOM 4133 C C . ASN B 1 209 ? -6.625 -29.125 -23.859 1 62.22 209 ASN B C 1
ATOM 4135 O O . ASN B 1 209 ? -7.168 -28.047 -23.594 1 62.22 209 ASN B O 1
ATOM 4139 N N . GLU B 1 210 ? -5.812 -30 -23.031 1 87 210 GLU B N 1
ATOM 4140 C CA . GLU B 1 210 ? -5.855 -29.656 -21.625 1 87 210 GLU B CA 1
ATOM 4141 C C . GLU B 1 210 ? -4.605 -28.875 -21.219 1 87 210 GLU B C 1
ATOM 4143 O O . GLU B 1 210 ? -3.486 -29.266 -21.547 1 87 210 GLU B O 1
ATOM 4148 N N . TYR B 1 211 ? -4.777 -27.75 -20.766 1 94.06 211 TYR B N 1
ATOM 4149 C CA . TYR B 1 211 ? -3.68 -26.953 -20.234 1 94.06 211 TYR B CA 1
ATOM 4150 C C . TYR B 1 211 ? -4.066 -26.328 -18.891 1 94.06 211 TYR B C 1
ATOM 4152 O O . TYR B 1 211 ? -5.23 -26.391 -18.484 1 94.06 211 TYR B O 1
ATOM 4160 N N . MET B 1 212 ? -3.113 -25.938 -18.156 1 96.62 212 MET B N 1
ATOM 4161 C CA . MET B 1 212 ? -3.4 -25.297 -16.875 1 96.62 212 MET B CA 1
ATOM 4162 C C . MET B 1 212 ? -3.85 -23.859 -17.062 1 96.62 212 MET B C 1
ATOM 4164 O O . MET B 1 212 ? -3.229 -23.094 -17.812 1 96.62 212 MET B O 1
ATOM 4168 N N . SER B 1 213 ? -4.863 -23.469 -16.406 1 95.88 213 SER B N 1
ATOM 4169 C CA . SER B 1 213 ? -5.496 -22.156 -16.5 1 95.88 213 SER B CA 1
ATOM 4170 C C . SER B 1 213 ? -4.508 -21.047 -16.172 1 95.88 213 SER B C 1
ATOM 4172 O O . SER B 1 213 ? -3.668 -21.203 -15.281 1 95.88 213 SER B O 1
ATOM 4174 N N . GLY B 1 214 ? -4.766 -19.859 -16.734 1 96.94 214 GLY B N 1
ATOM 4175 C CA . GLY B 1 214 ? -3.941 -18.688 -16.516 1 96.94 214 GLY B CA 1
ATOM 4176 C C . GLY B 1 214 ? -4.086 -18.078 -15.133 1 96.94 214 GLY B C 1
ATOM 4177 O O . GLY B 1 214 ? -3.35 -17.172 -14.766 1 96.94 214 GLY B O 1
ATOM 4178 N N . MET B 1 215 ? -5.07 -18.625 -14.383 1 97.38 215 MET B N 1
ATOM 4179 C CA . MET B 1 215 ? -5.223 -18.125 -13.016 1 97.38 215 MET B CA 1
ATOM 4180 C C . MET B 1 215 ? -3.943 -18.328 -12.219 1 97.38 215 MET B C 1
ATOM 4182 O O . MET B 1 215 ? -3.643 -17.547 -11.312 1 97.38 215 MET B O 1
ATOM 4186 N N . GLY B 1 216 ? -3.229 -19.391 -12.523 1 98.44 216 GLY B N 1
ATOM 4187 C CA . GLY B 1 216 ? -1.948 -19.703 -11.906 1 98.44 216 GLY B CA 1
ATOM 4188 C C . GLY B 1 216 ? -1.491 -21.125 -12.172 1 98.44 216 GLY B C 1
ATOM 4189 O O . GLY B 1 216 ? -2.299 -22.047 -12.148 1 98.44 216 GLY B O 1
ATOM 4190 N N . TYR B 1 217 ? -0.266 -21.266 -12.477 1 98.69 217 TYR B N 1
ATOM 4191 C CA . TYR B 1 217 ? 0.307 -22.594 -12.656 1 98.69 217 TYR B CA 1
ATOM 4192 C C . TYR B 1 217 ? 1.771 -22.609 -12.242 1 98.69 217 TYR B C 1
ATOM 4194 O O . TYR B 1 217 ? 2.42 -21.562 -12.156 1 98.69 217 TYR B O 1
ATOM 4202 N N . VAL B 1 218 ? 2.26 -23.781 -11.922 1 98.88 218 VAL B N 1
ATOM 4203 C CA . VAL B 1 218 ? 3.621 -24.016 -11.453 1 98.88 218 VAL B CA 1
ATOM 4204 C C . VAL B 1 218 ? 4.336 -24.969 -12.406 1 98.88 218 VAL B C 1
ATOM 4206 O O . VAL B 1 218 ? 3.752 -25.953 -12.852 1 98.88 218 VAL B O 1
ATOM 4209 N N . ILE B 1 219 ? 5.543 -24.672 -12.734 1 98.88 219 ILE B N 1
ATOM 4210 C CA . ILE B 1 219 ? 6.395 -25.625 -13.445 1 98.88 219 ILE B CA 1
ATOM 4211 C C . ILE B 1 219 ? 7.684 -25.844 -12.656 1 98.88 219 ILE B C 1
ATOM 4213 O O . ILE B 1 219 ? 8.086 -25.016 -11.852 1 98.88 219 ILE B O 1
ATOM 4217 N N . SER B 1 220 ? 8.273 -26.984 -12.82 1 98.81 220 SER B N 1
ATOM 4218 C CA . SER B 1 220 ? 9.539 -27.297 -12.164 1 98.81 220 SER B CA 1
ATOM 4219 C C . SER B 1 220 ? 10.695 -26.531 -12.805 1 98.81 220 SER B C 1
ATOM 4221 O O . SER B 1 220 ? 10.594 -26.094 -13.953 1 98.81 220 SER B O 1
ATOM 4223 N N . TRP B 1 221 ? 11.773 -26.375 -12.094 1 98.69 221 TRP B N 1
ATOM 4224 C CA . TRP B 1 221 ? 12.922 -25.578 -12.508 1 98.69 221 TRP B CA 1
ATOM 4225 C C . TRP B 1 221 ? 13.484 -26.094 -13.828 1 98.69 221 TRP B C 1
ATOM 4227 O O . TRP B 1 221 ? 13.922 -25.297 -14.672 1 98.69 221 TRP B O 1
ATOM 4237 N N . ASP B 1 222 ? 13.531 -27.406 -14.039 1 98.56 222 ASP B N 1
ATOM 4238 C CA . ASP B 1 222 ? 14.07 -27.969 -15.281 1 98.56 222 ASP B CA 1
ATOM 4239 C C . ASP B 1 222 ? 13.289 -27.469 -16.484 1 98.56 222 ASP B C 1
ATOM 4241 O O . ASP B 1 222 ? 13.859 -27.266 -17.562 1 98.56 222 ASP B O 1
ATOM 4245 N N . LEU B 1 223 ? 11.984 -27.297 -16.328 1 98.69 223 LEU B N 1
ATOM 4246 C CA . LEU B 1 223 ? 11.18 -26.766 -17.422 1 98.69 223 LEU B CA 1
ATOM 4247 C C . LEU B 1 223 ? 11.492 -25.297 -17.672 1 98.69 223 LEU B C 1
ATOM 4249 O O . LEU B 1 223 ? 11.453 -24.844 -18.828 1 98.69 223 LEU B O 1
ATOM 4253 N N . VAL B 1 224 ? 11.758 -24.5 -16.641 1 98.62 224 VAL B N 1
ATOM 4254 C CA . VAL B 1 224 ? 12.188 -23.125 -16.812 1 98.62 224 VAL B CA 1
ATOM 4255 C C . VAL B 1 224 ? 13.484 -23.078 -17.609 1 98.62 224 VAL B C 1
ATOM 4257 O O . VAL B 1 224 ? 13.609 -22.281 -18.547 1 98.62 224 VAL B O 1
ATOM 4260 N N . GLU B 1 225 ? 14.383 -23.906 -17.25 1 98.31 225 GLU B N 1
ATOM 4261 C CA . GLU B 1 225 ? 15.656 -23.969 -17.969 1 98.31 225 GLU B CA 1
ATOM 4262 C C . GLU B 1 225 ? 15.445 -24.375 -19.422 1 98.31 225 GLU B C 1
ATOM 4264 O O . GLU B 1 225 ? 16.125 -23.859 -20.312 1 98.31 225 GLU B O 1
ATOM 4269 N N . TRP B 1 226 ? 14.594 -25.281 -19.609 1 98.31 226 TRP B N 1
ATOM 4270 C CA . TRP B 1 226 ? 14.297 -25.703 -20.984 1 98.31 226 TRP B CA 1
ATOM 4271 C C . TRP B 1 226 ? 13.773 -24.531 -21.812 1 98.31 226 TRP B C 1
ATOM 4273 O O . TRP B 1 226 ? 14.148 -24.375 -22.969 1 98.31 226 TRP B O 1
ATOM 4283 N N . ILE B 1 227 ? 12.844 -23.734 -21.25 1 98.12 227 ILE B N 1
ATOM 4284 C CA . ILE B 1 227 ? 12.297 -22.594 -21.953 1 98.12 227 ILE B CA 1
ATOM 4285 C C . ILE B 1 227 ? 13.43 -21.688 -22.438 1 98.12 227 ILE B C 1
ATOM 4287 O O . ILE B 1 227 ? 13.391 -21.172 -23.562 1 98.12 227 ILE B O 1
ATOM 4291 N N . VAL B 1 228 ? 14.398 -21.438 -21.578 1 97.5 228 VAL B N 1
ATOM 4292 C CA . VAL B 1 228 ? 15.547 -20.609 -21.922 1 97.5 228 VAL B CA 1
ATOM 4293 C C . VAL B 1 228 ? 16.344 -21.281 -23.047 1 97.5 228 VAL B C 1
ATOM 4295 O O . VAL B 1 228 ? 16.703 -20.625 -24.031 1 97.5 228 VAL B O 1
ATOM 4298 N N . ALA B 1 229 ? 16.547 -22.547 -22.969 1 97.38 229 ALA B N 1
ATOM 4299 C CA . ALA B 1 229 ? 17.328 -23.297 -23.953 1 97.38 229 ALA B CA 1
ATOM 4300 C C . ALA B 1 229 ? 16.594 -23.359 -25.281 1 97.38 229 ALA B C 1
ATOM 4302 O O . ALA B 1 229 ? 17.234 -23.406 -26.344 1 97.38 229 ALA B O 1
ATOM 4303 N N . ALA B 1 230 ? 15.32 -23.375 -25.25 1 97.12 230 ALA B N 1
ATOM 4304 C CA . ALA B 1 230 ? 14.5 -23.547 -26.438 1 97.12 230 ALA B CA 1
ATOM 4305 C C . ALA B 1 230 ? 14.109 -22.203 -27.031 1 97.12 230 ALA B C 1
ATOM 4307 O O . ALA B 1 230 ? 13.125 -22.109 -27.766 1 97.12 230 ALA B O 1
ATOM 4308 N N . ALA B 1 231 ? 14.75 -21.188 -26.734 1 94 231 ALA B N 1
ATOM 4309 C CA . ALA B 1 231 ? 14.43 -19.812 -27.141 1 94 231 ALA B CA 1
ATOM 4310 C C . ALA B 1 231 ? 14.172 -19.734 -28.641 1 94 231 ALA B C 1
ATOM 4312 O O . ALA B 1 231 ? 13.219 -19.094 -29.078 1 94 231 ALA B O 1
ATOM 4313 N N . ASP B 1 232 ? 15 -20.375 -29.453 1 92.88 232 ASP B N 1
ATOM 4314 C CA . ASP B 1 232 ? 14.875 -20.312 -30.906 1 92.88 232 ASP B CA 1
ATOM 4315 C C . ASP B 1 232 ? 13.586 -20.969 -31.391 1 92.88 232 ASP B C 1
ATOM 4317 O O . ASP B 1 232 ? 12.961 -20.516 -32.344 1 92.88 232 ASP B O 1
ATOM 4321 N N . GLN B 1 233 ? 13.234 -22.016 -30.734 1 92.5 233 GLN B N 1
ATOM 4322 C CA . GLN B 1 233 ? 12.023 -22.75 -31.078 1 92.5 233 GLN B CA 1
ATOM 4323 C C . GLN B 1 233 ? 10.773 -21.984 -30.656 1 92.5 233 GLN B C 1
ATOM 4325 O O . GLN B 1 233 ? 9.727 -22.094 -31.312 1 92.5 233 GLN B O 1
ATOM 4330 N N . ILE B 1 234 ? 10.844 -21.188 -29.562 1 93.81 234 ILE B N 1
ATOM 4331 C CA . ILE B 1 234 ? 9.688 -20.578 -28.906 1 93.81 234 ILE B CA 1
ATOM 4332 C C . ILE B 1 234 ? 9.492 -19.156 -29.438 1 93.81 234 ILE B C 1
ATOM 4334 O O . ILE B 1 234 ? 8.367 -18.672 -29.5 1 93.81 234 ILE B O 1
ATOM 4338 N N . ARG B 1 235 ? 10.438 -18.453 -29.828 1 86.94 235 ARG B N 1
ATOM 4339 C CA . ARG B 1 235 ? 10.484 -17.016 -30.062 1 86.94 235 ARG B CA 1
ATOM 4340 C C . ARG B 1 235 ? 9.367 -16.578 -31 1 86.94 235 ARG B C 1
ATOM 4342 O O . ARG B 1 235 ? 8.797 -15.5 -30.828 1 86.94 235 ARG B O 1
ATOM 4349 N N . ASN B 1 236 ? 8.953 -17.328 -31.984 1 88.81 236 ASN B N 1
ATOM 4350 C CA . ASN B 1 236 ? 7.91 -16.938 -32.938 1 88.81 236 ASN B CA 1
ATOM 4351 C C . ASN B 1 236 ? 6.555 -17.5 -32.531 1 88.81 236 ASN B C 1
ATOM 4353 O O . ASN B 1 236 ? 5.602 -17.453 -33.312 1 88.81 236 ASN B O 1
ATOM 4357 N N . HIS B 1 237 ? 6.473 -18.047 -31.359 1 92.81 237 HIS B N 1
ATOM 4358 C CA . HIS B 1 237 ? 5.25 -18.672 -30.891 1 92.81 237 HIS B CA 1
ATOM 4359 C C . HIS B 1 237 ? 4.848 -18.156 -29.516 1 92.81 237 HIS B C 1
ATOM 4361 O O . HIS B 1 237 ? 4.484 -18.938 -28.641 1 92.81 237 HIS B O 1
ATOM 4367 N N . THR B 1 238 ? 4.992 -16.875 -29.344 1 93.25 238 THR B N 1
ATOM 4368 C CA . THR B 1 238 ? 4.754 -16.312 -28.031 1 93.25 238 THR B CA 1
ATOM 4369 C C . THR B 1 238 ? 3.457 -15.508 -28 1 93.25 238 THR B C 1
ATOM 4371 O O . THR B 1 238 ? 3.088 -14.953 -26.969 1 93.25 238 THR B O 1
ATOM 4374 N N . VAL B 1 239 ? 2.709 -15.477 -29.094 1 93 239 VAL B N 1
ATOM 4375 C CA . VAL B 1 239 ? 1.506 -14.656 -29.203 1 93 239 VAL B CA 1
ATOM 4376 C C . VAL B 1 239 ? 0.269 -15.523 -28.984 1 93 239 VAL B C 1
ATOM 4378 O O . VAL B 1 239 ? 0.17 -16.625 -29.516 1 93 239 VAL B O 1
ATOM 4381 N N . GLY B 1 240 ? -0.698 -14.977 -28.219 1 94.19 240 GLY B N 1
ATOM 4382 C CA . GLY B 1 240 ? -1.919 -15.695 -27.891 1 94.19 240 GLY B CA 1
ATOM 4383 C C . GLY B 1 240 ? -2.141 -15.828 -26.391 1 94.19 240 GLY B C 1
ATOM 4384 O O . GLY B 1 240 ? -1.295 -15.414 -25.594 1 94.19 240 GLY B O 1
ATOM 4385 N N . PRO B 1 241 ? -3.316 -16.391 -26.047 1 94.56 241 PRO B N 1
ATOM 4386 C CA . PRO B 1 241 ? -3.512 -16.625 -24.625 1 94.56 241 PRO B CA 1
ATOM 4387 C C . PRO B 1 241 ? -2.33 -17.344 -23.969 1 94.56 241 PRO B C 1
ATOM 4389 O O . PRO B 1 241 ? -1.948 -18.422 -24.406 1 94.56 241 PRO B O 1
ATOM 4392 N N . GLU B 1 242 ? -1.768 -16.75 -22.984 1 96.31 242 GLU B N 1
ATOM 4393 C CA . GLU B 1 242 ? -0.436 -17.109 -22.516 1 96.31 242 GLU B CA 1
ATOM 4394 C C . GLU B 1 242 ? -0.425 -18.531 -21.938 1 96.31 242 GLU B C 1
ATOM 4396 O O . GLU B 1 242 ? 0.561 -19.25 -22.094 1 96.31 242 GLU B O 1
ATOM 4401 N N . ASP B 1 243 ? -1.523 -19 -21.266 1 95.69 243 ASP B N 1
ATOM 4402 C CA . ASP B 1 243 ? -1.561 -20.328 -20.656 1 95.69 243 ASP B CA 1
ATOM 4403 C C . ASP B 1 243 ? -1.638 -21.406 -21.734 1 95.69 243 ASP B C 1
ATOM 4405 O O . ASP B 1 243 ? -0.956 -22.438 -21.641 1 95.69 243 ASP B O 1
ATOM 4409 N N . ARG B 1 244 ? -2.377 -21.172 -22.781 1 93.94 244 ARG B N 1
ATOM 4410 C CA . ARG B 1 244 ? -2.441 -22.094 -23.906 1 93.94 244 ARG B CA 1
ATOM 4411 C C . ARG B 1 244 ? -1.117 -22.141 -24.656 1 93.94 244 ARG B C 1
ATOM 4413 O O . ARG B 1 244 ? -0.656 -23.203 -25.062 1 93.94 244 ARG B O 1
ATOM 4420 N N . THR B 1 245 ? -0.56 -20.984 -24.859 1 95.25 245 THR B N 1
ATOM 4421 C CA . THR B 1 245 ? 0.708 -20.875 -25.578 1 95.25 245 THR B CA 1
ATOM 4422 C C . THR B 1 245 ? 1.812 -21.625 -24.828 1 95.25 245 THR B C 1
ATOM 4424 O O . THR B 1 245 ? 2.588 -22.359 -25.453 1 95.25 245 THR B O 1
ATOM 4427 N N . LEU B 1 246 ? 1.872 -21.5 -23.578 1 96.12 246 LEU B N 1
ATOM 4428 C CA . LEU B 1 246 ? 2.867 -22.203 -22.781 1 96.12 246 LEU B CA 1
ATOM 4429 C C . LEU B 1 246 ? 2.729 -23.703 -22.938 1 96.12 246 LEU B C 1
ATOM 4431 O O . LEU B 1 246 ? 3.723 -24.406 -23.141 1 96.12 246 LEU B O 1
ATOM 4435 N N . TYR B 1 247 ? 1.517 -24.156 -22.828 1 94.81 247 TYR B N 1
ATOM 4436 C CA . TYR B 1 247 ? 1.29 -25.594 -22.984 1 94.81 247 TYR B CA 1
ATOM 4437 C C . TYR B 1 247 ? 1.742 -26.062 -24.359 1 94.81 247 TYR B C 1
ATOM 4439 O O . TYR B 1 247 ? 2.281 -27.156 -24.5 1 94.81 247 TYR B O 1
ATOM 4447 N N . SER B 1 248 ? 1.476 -25.281 -25.359 1 94.38 248 SER B N 1
ATOM 4448 C CA . SER B 1 248 ? 1.864 -25.656 -26.703 1 94.38 248 SER B CA 1
ATOM 4449 C C . SER B 1 248 ? 3.373 -25.844 -26.812 1 94.38 248 SER B C 1
ATOM 4451 O O . SER B 1 248 ? 3.846 -26.703 -27.562 1 94.38 248 SER B O 1
ATOM 4453 N N . TRP B 1 249 ? 4.191 -24.984 -26.094 1 96.38 249 TRP B N 1
ATOM 4454 C CA . TRP B 1 249 ? 5.641 -25.172 -26.062 1 96.38 249 TRP B CA 1
ATOM 4455 C C . TRP B 1 249 ? 6.004 -26.562 -25.562 1 96.38 249 TRP B C 1
ATOM 4457 O O . TRP B 1 249 ? 6.797 -27.266 -26.172 1 96.38 249 TRP B O 1
ATOM 4467 N N . PHE B 1 250 ? 5.414 -26.969 -24.5 1 96.12 250 PHE B N 1
ATOM 4468 C CA . PHE B 1 250 ? 5.754 -28.219 -23.812 1 96.12 250 PHE B CA 1
ATOM 4469 C C . PHE B 1 250 ? 5.273 -29.422 -24.609 1 96.12 250 PHE B C 1
ATOM 4471 O O . PHE B 1 250 ? 6.016 -30.391 -24.797 1 96.12 250 PHE B O 1
ATOM 4478 N N . SER B 1 251 ? 4.012 -29.328 -25.016 1 93 251 SER B N 1
ATOM 4479 C CA . SER B 1 251 ? 3.432 -30.438 -25.75 1 93 251 SER B CA 1
ATOM 4480 C C . SER B 1 251 ? 4.238 -30.75 -27.016 1 93 251 SER B C 1
ATOM 4482 O O . SER B 1 251 ? 4.488 -31.906 -27.328 1 93 251 SER B O 1
ATOM 4484 N N . GLY B 1 252 ? 4.621 -29.781 -27.719 1 92.06 252 GLY B N 1
ATOM 4485 C CA . GLY B 1 252 ? 5.398 -29.953 -28.938 1 92.06 252 GLY B CA 1
ATOM 4486 C C . GLY B 1 252 ? 6.754 -30.594 -28.703 1 92.06 252 GLY B C 1
ATOM 4487 O O . GLY B 1 252 ? 7.289 -31.266 -29.578 1 92.06 252 GLY B O 1
ATOM 4488 N N . ALA B 1 253 ? 7.281 -30.422 -27.516 1 95.62 253 ALA B N 1
ATOM 4489 C CA . ALA B 1 253 ? 8.625 -30.891 -27.203 1 95.62 253 ALA B CA 1
ATOM 4490 C C . ALA B 1 253 ? 8.586 -32.156 -26.344 1 95.62 253 ALA B C 1
ATOM 4492 O O . ALA B 1 253 ? 9.625 -32.688 -25.938 1 95.62 253 ALA B O 1
ATOM 4493 N N . GLY B 1 254 ? 7.398 -32.656 -26 1 95.75 254 GLY B N 1
ATOM 4494 C CA . GLY B 1 254 ? 7.266 -33.844 -25.156 1 95.75 254 GLY B CA 1
ATOM 4495 C C . GLY B 1 254 ? 7.684 -33.594 -23.719 1 95.75 254 GLY B C 1
ATOM 4496 O O . GLY B 1 254 ? 8.312 -34.438 -23.094 1 95.75 254 GLY B O 1
ATOM 4497 N N . LYS B 1 255 ? 7.422 -32.406 -23.328 1 97.12 255 LYS B N 1
ATOM 4498 C CA . LYS B 1 255 ? 7.762 -32 -21.953 1 97.12 255 LYS B CA 1
ATOM 4499 C C . LYS B 1 255 ? 6.504 -31.828 -21.109 1 97.12 255 LYS B C 1
ATOM 4501 O O . LYS B 1 255 ? 5.387 -31.938 -21.609 1 97.12 255 LYS B O 1
ATOM 4506 N N . ALA B 1 256 ? 6.703 -31.609 -19.797 1 97.31 256 ALA B N 1
ATOM 4507 C CA . ALA B 1 256 ? 5.629 -31.359 -18.844 1 97.31 256 ALA B CA 1
ATOM 4508 C C . ALA B 1 256 ? 4.695 -32.562 -18.75 1 97.31 256 ALA B C 1
ATOM 4510 O O . ALA B 1 256 ? 3.475 -32.438 -18.844 1 97.31 256 ALA B O 1
ATOM 4511 N N . LYS B 1 257 ? 5.27 -33.688 -18.578 1 96.5 257 LYS B N 1
ATOM 4512 C CA . LYS B 1 257 ? 4.504 -34.938 -18.562 1 96.5 257 LYS B CA 1
ATOM 4513 C C . LYS B 1 257 ? 3.926 -35.219 -17.188 1 96.5 257 LYS B C 1
ATOM 4515 O O . LYS B 1 257 ? 2.914 -35.906 -17.062 1 96.5 257 LYS B O 1
ATOM 4520 N N . ASN B 1 258 ? 4.609 -34.781 -16.172 1 97.31 258 ASN B N 1
ATOM 4521 C CA . ASN B 1 258 ? 4.059 -34.875 -14.828 1 97.31 258 ASN B CA 1
ATOM 4522 C C . ASN B 1 258 ? 3.051 -33.781 -14.547 1 97.31 258 ASN B C 1
ATOM 4524 O O . ASN B 1 258 ? 3.43 -32.688 -14.117 1 97.31 258 ASN B O 1
ATOM 4528 N N . ARG B 1 259 ? 1.814 -34.062 -14.789 1 96 259 ARG B N 1
ATOM 4529 C CA . ARG B 1 259 ? 0.739 -33.094 -14.664 1 96 259 ARG B CA 1
ATOM 4530 C C . ARG B 1 259 ? -0.055 -33.312 -13.383 1 96 259 ARG B C 1
ATOM 4532 O O . ARG B 1 259 ? -0.423 -34.438 -13.062 1 96 259 ARG B O 1
ATOM 4539 N N . VAL B 1 260 ? -0.221 -32.25 -12.641 1 96.38 260 VAL B N 1
ATOM 4540 C CA . VAL B 1 260 ? -0.999 -32.312 -11.406 1 96.38 260 VAL B CA 1
ATOM 4541 C C . VAL B 1 260 ? -2.154 -31.328 -11.477 1 96.38 260 VAL B C 1
ATOM 4543 O O . VAL B 1 260 ? -1.941 -30.109 -11.391 1 96.38 260 VAL B O 1
ATOM 4546 N N . ASP B 1 261 ? -3.361 -31.812 -11.656 1 94.88 261 ASP B N 1
ATOM 4547 C CA . ASP B 1 261 ? -4.594 -31.031 -11.648 1 94.88 261 ASP B CA 1
ATOM 4548 C C . ASP B 1 261 ? -5.164 -30.906 -10.234 1 94.88 261 ASP B C 1
ATOM 4550 O O . ASP B 1 261 ? -5.484 -31.922 -9.602 1 94.88 261 ASP B O 1
ATOM 4554 N N . VAL B 1 262 ? -5.348 -29.672 -9.766 1 94.56 262 VAL B N 1
ATOM 4555 C CA . VAL B 1 262 ? -5.738 -29.531 -8.367 1 94.56 262 VAL B CA 1
ATOM 4556 C C . VAL B 1 262 ? -7.188 -29.047 -8.281 1 94.56 262 VAL B C 1
ATOM 4558 O O . VAL B 1 262 ? -7.641 -28.609 -7.223 1 94.56 262 VAL B O 1
ATOM 4561 N N . LYS B 1 263 ? -7.918 -29.141 -9.328 1 89.5 263 LYS B N 1
ATOM 4562 C CA . LYS B 1 263 ? -9.359 -28.938 -9.219 1 89.5 263 LYS B CA 1
ATOM 4563 C C . LYS B 1 263 ? -9.969 -29.875 -8.172 1 89.5 263 LYS B C 1
ATOM 4565 O O . LYS B 1 263 ? -9.547 -31.016 -8.039 1 89.5 263 LYS B O 1
ATOM 4570 N N . PRO B 1 264 ? -10.859 -29.328 -7.434 1 92.62 264 PRO B N 1
ATOM 4571 C CA . PRO B 1 264 ? -11.531 -28.031 -7.496 1 92.62 264 PRO B CA 1
ATOM 4572 C C . PRO B 1 264 ? -10.938 -27.016 -6.523 1 92.62 264 PRO B C 1
ATOM 4574 O O . PRO B 1 264 ? -11.617 -26.062 -6.125 1 92.62 264 PRO B O 1
ATOM 4577 N N . ALA B 1 265 ? -9.695 -27.188 -6.09 1 97.06 265 ALA B N 1
ATOM 4578 C CA . ALA B 1 265 ? -9.109 -26.359 -5.035 1 97.06 265 ALA B CA 1
ATOM 4579 C C . ALA B 1 265 ? -8.656 -25.016 -5.582 1 97.06 265 ALA B C 1
ATOM 4581 O O . ALA B 1 265 ? -8.375 -24.078 -4.816 1 97.06 265 ALA B O 1
ATOM 4582 N N . MET B 1 266 ? -8.484 -24.891 -6.867 1 97.75 266 MET B N 1
ATOM 4583 C CA . MET B 1 266 ? -8.289 -23.625 -7.582 1 97.75 266 MET B CA 1
ATOM 4584 C C . MET B 1 266 ? -9.484 -23.328 -8.477 1 97.75 266 MET B C 1
ATOM 4586 O O . MET B 1 266 ? -9.914 -24.172 -9.258 1 97.75 266 MET B O 1
ATOM 4590 N N . TYR B 1 267 ? -10 -22.172 -8.383 1 97.31 267 TYR B N 1
ATOM 4591 C CA . TYR B 1 267 ? -11.242 -21.891 -9.094 1 97.31 267 TYR B CA 1
ATOM 4592 C C . TYR B 1 267 ? -11.484 -20.375 -9.18 1 97.31 267 TYR B C 1
ATOM 4594 O O . TYR B 1 267 ? -10.758 -19.594 -8.578 1 97.31 267 TYR B O 1
ATOM 4602 N N . ASP B 1 268 ? -12.461 -20.016 -10 1 97.75 268 ASP B N 1
ATOM 4603 C CA . ASP B 1 268 ? -12.867 -18.609 -10.125 1 97.75 268 ASP B CA 1
ATOM 4604 C C . ASP B 1 268 ? -13.836 -18.219 -9.016 1 97.75 268 ASP B C 1
ATOM 4606 O O . ASP B 1 268 ? -14.594 -19.062 -8.523 1 97.75 268 ASP B O 1
ATOM 4610 N N . PHE B 1 269 ? -13.766 -16.938 -8.664 1 98.56 269 PHE B N 1
ATOM 4611 C CA . PHE B 1 269 ? -14.727 -16.375 -7.723 1 98.56 269 PHE B CA 1
ATOM 4612 C C . PHE B 1 269 ? -16.156 -16.719 -8.133 1 98.56 269 PHE B C 1
ATOM 4614 O O . PHE B 1 269 ? -16.484 -16.688 -9.32 1 98.56 269 PHE B O 1
ATOM 4621 N N . PRO B 1 270 ? -17.078 -16.969 -7.23 1 97.12 270 PRO B N 1
ATOM 4622 C CA . PRO B 1 270 ? -18.438 -17.391 -7.551 1 97.12 270 PRO B CA 1
ATOM 4623 C C . PRO B 1 270 ? -19.125 -16.469 -8.555 1 97.12 270 PRO B C 1
ATOM 4625 O O . PRO B 1 270 ? -19.203 -15.266 -8.336 1 97.12 270 PRO B O 1
ATOM 4628 N N . GLN B 1 271 ? -19.484 -17.047 -9.555 1 94.12 271 GLN B N 1
ATOM 4629 C CA . GLN B 1 271 ? -20.219 -16.391 -10.625 1 94.12 271 GLN B CA 1
ATOM 4630 C C . GLN B 1 271 ? -21.141 -17.359 -11.352 1 94.12 271 GLN B C 1
ATOM 4632 O O . GLN B 1 271 ? -20.688 -18.391 -11.875 1 94.12 271 GLN B O 1
ATOM 4637 N N . ARG B 1 272 ? -22.359 -16.984 -11.398 1 88.94 272 ARG B N 1
ATOM 4638 C CA . ARG B 1 272 ? -23.344 -17.875 -12 1 88.94 272 ARG B CA 1
ATOM 4639 C C . ARG B 1 272 ? -23.016 -18.141 -13.461 1 88.94 272 ARG B C 1
ATOM 4641 O O . ARG B 1 272 ? -22.734 -17.219 -14.219 1 88.94 272 ARG B O 1
ATOM 4648 N N . GLY B 1 273 ? -22.953 -19.438 -13.773 1 86.19 273 GLY B N 1
ATOM 4649 C CA . GLY B 1 273 ? -22.812 -19.844 -15.164 1 86.19 273 GLY B CA 1
ATOM 4650 C C . GLY B 1 273 ? -21.359 -19.953 -15.602 1 86.19 273 GLY B C 1
ATOM 4651 O O . GLY B 1 273 ? -21.078 -20.406 -16.719 1 86.19 273 GLY B O 1
ATOM 4652 N N . ALA B 1 274 ? -20.438 -19.547 -14.828 1 87.75 274 ALA B N 1
ATOM 4653 C CA . ALA B 1 274 ? -19.016 -19.625 -15.195 1 87.75 274 ALA B CA 1
ATOM 4654 C C . ALA B 1 274 ? -18.469 -21.016 -14.93 1 87.75 274 ALA B C 1
ATOM 4656 O O . ALA B 1 274 ? -18.547 -21.531 -13.812 1 87.75 274 ALA B O 1
ATOM 4657 N N . PRO B 1 275 ? -17.875 -21.625 -15.875 1 87.19 275 PRO B N 1
ATOM 4658 C CA . PRO B 1 275 ? -17.516 -23.031 -15.773 1 87.19 275 PRO B CA 1
ATOM 4659 C C . PRO B 1 275 ? -16.469 -23.297 -14.68 1 87.19 275 PRO B C 1
ATOM 4661 O O . PRO B 1 275 ? -16.516 -24.344 -14.023 1 87.19 275 PRO B O 1
ATOM 4664 N N . CYS B 1 276 ? -15.594 -22.391 -14.477 1 91.19 276 CYS B N 1
ATOM 4665 C CA . CYS B 1 276 ? -14.516 -22.656 -13.531 1 91.19 276 CYS B CA 1
ATOM 4666 C C . CYS B 1 276 ? -14.82 -22 -12.18 1 91.19 276 CYS B C 1
ATOM 4668 O O . CYS B 1 276 ? -13.922 -21.844 -11.352 1 91.19 276 CYS B O 1
ATOM 4670 N N . ALA B 1 277 ? -16.078 -21.578 -12.016 1 94.94 277 ALA B N 1
ATOM 4671 C CA . ALA B 1 277 ? -16.453 -20.891 -10.781 1 94.94 277 ALA B CA 1
ATOM 4672 C C . ALA B 1 277 ? -17.281 -21.812 -9.883 1 94.94 277 ALA B C 1
ATOM 4674 O O . ALA B 1 277 ? -18.031 -22.656 -10.367 1 94.94 277 ALA B O 1
ATOM 4675 N N . HIS B 1 278 ? -17.094 -21.672 -8.617 1 94.06 278 HIS B N 1
ATOM 4676 C CA . HIS B 1 278 ? -17.984 -22.234 -7.609 1 94.06 278 HIS B CA 1
ATOM 4677 C C . HIS B 1 278 ? -17.859 -21.484 -6.285 1 94.06 278 HIS B C 1
ATOM 4679 O O . HIS B 1 278 ? -17.078 -20.531 -6.176 1 94.06 278 HIS B O 1
ATOM 4685 N N . GLU B 1 279 ? -18.703 -21.906 -5.359 1 96.88 279 GLU B N 1
ATOM 4686 C CA . GLU B 1 279 ? -18.703 -21.25 -4.059 1 96.88 279 GLU B CA 1
ATOM 4687 C C . GLU B 1 279 ? -17.375 -21.438 -3.342 1 96.88 279 GLU B C 1
ATOM 4689 O O . GLU B 1 279 ? -16.672 -22.438 -3.58 1 96.88 279 GLU B O 1
ATOM 4694 N N . LEU B 1 280 ? -17.047 -20.453 -2.51 1 98.25 280 LEU B N 1
ATOM 4695 C CA . LEU B 1 280 ? -15.852 -20.594 -1.686 1 98.25 280 LEU B CA 1
ATOM 4696 C C . LEU B 1 280 ? -15.945 -21.844 -0.799 1 98.25 280 LEU B C 1
ATOM 4698 O O . LEU B 1 280 ? -17 -22.109 -0.221 1 98.25 280 LEU B O 1
ATOM 4702 N N . VAL B 1 281 ? -14.852 -22.578 -0.721 1 97.75 281 VAL B N 1
ATOM 4703 C CA . VAL B 1 281 ? -14.852 -23.797 0.068 1 97.75 281 VAL B CA 1
ATOM 4704 C C . VAL B 1 281 ? -13.578 -23.859 0.916 1 97.75 281 VAL B C 1
ATOM 4706 O O . VAL B 1 281 ? -12.555 -23.281 0.557 1 97.75 281 VAL B O 1
ATOM 4709 N N . PRO B 1 282 ? -13.57 -24.578 2.045 1 97.19 282 PRO B N 1
ATOM 4710 C CA . PRO B 1 282 ? -12.43 -24.625 2.959 1 97.19 282 PRO B CA 1
ATOM 4711 C C . PRO B 1 282 ? -11.18 -25.234 2.312 1 97.19 282 PRO B C 1
ATOM 4713 O O . PRO B 1 282 ? -10.062 -24.812 2.629 1 97.19 282 PRO B O 1
ATOM 4716 N N . ASP B 1 283 ? -11.383 -26.172 1.393 1 96.94 283 ASP B N 1
ATOM 4717 C CA . ASP B 1 283 ? -10.242 -26.844 0.763 1 96.94 283 ASP B CA 1
ATOM 4718 C C . ASP B 1 283 ? -9.758 -26.062 -0.458 1 96.94 283 ASP B C 1
ATOM 4720 O O . ASP B 1 283 ? -9.539 -26.641 -1.522 1 96.94 283 ASP B O 1
ATOM 4724 N N . THR B 1 284 ? -9.617 -24.781 -0.309 1 98.56 284 THR B N 1
ATOM 4725 C CA . THR B 1 284 ? -9.219 -23.875 -1.38 1 98.56 284 THR B CA 1
ATOM 4726 C C . THR B 1 284 ? -7.703 -23.672 -1.381 1 98.56 284 THR B C 1
ATOM 4728 O O . THR B 1 284 ? -7.094 -23.516 -0.323 1 98.56 284 THR B O 1
ATOM 4731 N N . ILE B 1 285 ? -7.137 -23.781 -2.566 1 98.69 285 ILE B N 1
ATOM 4732 C CA . ILE B 1 285 ? -5.75 -23.375 -2.777 1 98.69 285 ILE B CA 1
ATOM 4733 C C . ILE B 1 285 ? -5.707 -21.969 -3.377 1 98.69 285 ILE B C 1
ATOM 4735 O O . ILE B 1 285 ? -4.91 -21.141 -2.955 1 98.69 285 ILE B O 1
ATOM 4739 N N . ALA B 1 286 ? -6.609 -21.688 -4.312 1 98.81 286 ALA B N 1
ATOM 4740 C CA . ALA B 1 286 ? -6.59 -20.359 -4.941 1 98.81 286 ALA B CA 1
ATOM 4741 C C . ALA B 1 286 ? -7.988 -19.953 -5.387 1 98.81 286 ALA B C 1
ATOM 4743 O O . ALA B 1 286 ? -8.812 -20.797 -5.75 1 98.81 286 ALA B O 1
ATOM 4744 N N . VAL B 1 287 ? -8.258 -18.703 -5.32 1 98.81 287 VAL B N 1
ATOM 4745 C CA . VAL B 1 287 ? -9.461 -18.078 -5.879 1 98.81 287 VAL B CA 1
ATOM 4746 C C . VAL B 1 287 ? -9.062 -17.031 -6.91 1 98.81 287 VAL B C 1
ATOM 4748 O O . VAL B 1 287 ? -8.297 -16.109 -6.605 1 98.81 287 VAL B O 1
ATOM 4751 N N . HIS B 1 288 ? -9.562 -17.172 -8.078 1 98.62 288 HIS B N 1
ATOM 4752 C CA . HIS B 1 288 ? -9.234 -16.312 -9.211 1 98.62 288 HIS B CA 1
ATOM 4753 C C . HIS B 1 288 ? -10.391 -15.375 -9.531 1 98.62 288 HIS B C 1
ATOM 4755 O O . HIS B 1 288 ? -11.5 -15.539 -9.016 1 98.62 288 HIS B O 1
ATOM 4761 N N . ARG B 1 289 ? -10.164 -14.305 -10.406 1 98.25 289 ARG B N 1
ATOM 4762 C CA . ARG B 1 289 ? -11.102 -13.289 -10.867 1 98.25 289 ARG B CA 1
ATOM 4763 C C . ARG B 1 289 ? -11.508 -12.359 -9.727 1 98.25 289 ARG B C 1
ATOM 4765 O O . ARG B 1 289 ? -12.68 -11.992 -9.609 1 98.25 289 ARG B O 1
ATOM 4772 N N . LEU B 1 290 ? -10.555 -12.094 -8.844 1 98.38 290 LEU B N 1
ATOM 4773 C CA . LEU B 1 290 ? -10.766 -11.062 -7.828 1 98.38 290 LEU B CA 1
ATOM 4774 C C . LEU B 1 290 ? -10.453 -9.68 -8.391 1 98.38 290 LEU B C 1
ATOM 4776 O O . LEU B 1 290 ? -9.406 -9.102 -8.094 1 98.38 290 LEU B O 1
ATOM 4780 N N . LYS B 1 291 ? -11.375 -9.133 -9.062 1 96.5 291 LYS B N 1
ATOM 4781 C CA . LYS B 1 291 ? -11.164 -7.977 -9.93 1 96.5 291 LYS B CA 1
ATOM 4782 C C . LYS B 1 291 ? -11.375 -6.672 -9.164 1 96.5 291 LYS B C 1
ATOM 4784 O O . LYS B 1 291 ? -10.969 -5.605 -9.625 1 96.5 291 LYS B O 1
ATOM 4789 N N . ASN B 1 292 ? -12.023 -6.762 -7.973 1 95.38 292 ASN B N 1
ATOM 4790 C CA . ASN B 1 292 ? -12.312 -5.555 -7.203 1 95.38 292 ASN B CA 1
ATOM 4791 C C . ASN B 1 292 ? -12.266 -5.824 -5.703 1 95.38 292 ASN B C 1
ATOM 4793 O O . ASN B 1 292 ? -12.086 -6.965 -5.277 1 95.38 292 ASN B O 1
ATOM 4797 N N . ASN B 1 293 ? -12.438 -4.785 -4.988 1 94.19 293 ASN B N 1
ATOM 4798 C CA . ASN B 1 293 ? -12.289 -4.871 -3.539 1 94.19 293 ASN B CA 1
ATOM 4799 C C . ASN B 1 293 ? -13.398 -5.707 -2.906 1 94.19 293 ASN B C 1
ATOM 4801 O O . ASN B 1 293 ? -13.172 -6.371 -1.891 1 94.19 293 ASN B O 1
ATOM 4805 N N . PHE B 1 294 ? -14.555 -5.691 -3.516 1 95.75 294 PHE B N 1
ATOM 4806 C CA . PHE B 1 294 ? -15.648 -6.504 -3 1 95.75 294 PHE B CA 1
ATOM 4807 C C . PHE B 1 294 ? -15.289 -7.984 -3.035 1 95.75 294 PHE B C 1
ATOM 4809 O O . PHE B 1 294 ? -15.438 -8.688 -2.035 1 95.75 294 PHE B O 1
ATOM 4816 N N . ARG B 1 295 ? -14.789 -8.461 -4.145 1 97.81 295 ARG B N 1
ATOM 4817 C CA . ARG B 1 295 ? -14.422 -9.867 -4.289 1 97.81 295 ARG B CA 1
ATOM 4818 C C . ARG B 1 295 ? -13.258 -10.219 -3.367 1 97.81 295 ARG B C 1
ATOM 4820 O O . ARG B 1 295 ? -13.258 -11.281 -2.744 1 97.81 295 ARG B O 1
ATOM 4827 N N . TRP B 1 296 ? -12.281 -9.328 -3.264 1 97.75 296 TRP B N 1
ATOM 4828 C CA . TRP B 1 296 ? -11.141 -9.562 -2.383 1 97.75 296 TRP B CA 1
ATOM 4829 C C . TRP B 1 296 ? -11.586 -9.625 -0.924 1 97.75 296 TRP B C 1
ATOM 4831 O O . TRP B 1 296 ? -11.227 -10.555 -0.199 1 97.75 296 TRP B O 1
ATOM 4841 N N . SER B 1 297 ? -12.398 -8.641 -0.486 1 96.56 297 SER B N 1
ATOM 4842 C CA . SER B 1 297 ? -12.82 -8.602 0.911 1 96.56 297 SER B CA 1
ATOM 4843 C C . SER B 1 297 ? -13.688 -9.812 1.262 1 96.56 297 SER B C 1
ATOM 4845 O O . SER B 1 297 ? -13.562 -10.375 2.35 1 96.56 297 SER B O 1
ATOM 4847 N N . THR B 1 298 ? -14.555 -10.242 0.337 1 97.25 298 THR B N 1
ATOM 4848 C CA . THR B 1 298 ? -15.398 -11.414 0.537 1 97.25 298 THR B CA 1
ATOM 4849 C C . THR B 1 298 ? -14.547 -12.664 0.712 1 97.25 298 THR B C 1
ATOM 4851 O O . THR B 1 298 ? -14.773 -13.453 1.633 1 97.25 298 THR B O 1
ATOM 4854 N N . THR B 1 299 ? -13.57 -12.836 -0.119 1 98.5 299 THR B N 1
ATOM 4855 C CA . THR B 1 299 ? -12.695 -14 -0.087 1 98.5 299 THR B CA 1
ATOM 4856 C C . THR B 1 299 ? -11.859 -14.016 1.193 1 98.5 299 THR B C 1
ATOM 4858 O O . THR B 1 299 ? -11.805 -15.031 1.89 1 98.5 299 THR B O 1
ATOM 4861 N N . LEU B 1 300 ? -11.266 -12.883 1.515 1 98 300 LEU B N 1
ATOM 4862 C CA . LEU B 1 300 ? -10.391 -12.797 2.682 1 98 300 LEU B CA 1
ATOM 4863 C C . LEU B 1 300 ? -11.188 -12.961 3.971 1 98 300 LEU B C 1
ATOM 4865 O O . LEU B 1 300 ? -10.688 -13.523 4.945 1 98 300 LEU B O 1
ATOM 4869 N N . LYS B 1 301 ? -12.43 -12.453 3.949 1 96.69 301 LYS B N 1
ATOM 4870 C CA . LYS B 1 301 ? -13.305 -12.672 5.094 1 96.69 301 LYS B CA 1
ATOM 4871 C C . LYS B 1 301 ? -13.617 -14.156 5.273 1 96.69 301 LYS B C 1
ATOM 4873 O O . LYS B 1 301 ? -13.555 -14.672 6.391 1 96.69 301 LYS B O 1
ATOM 4878 N N . TYR B 1 302 ? -13.945 -14.82 4.176 1 97.81 302 TYR B N 1
ATOM 4879 C CA . TYR B 1 302 ? -14.266 -16.234 4.227 1 97.81 302 TYR B CA 1
ATOM 4880 C C . TYR B 1 302 ? -13.125 -17.031 4.84 1 97.81 302 TYR B C 1
ATOM 4882 O O . TYR B 1 302 ? -13.352 -17.953 5.637 1 97.81 302 TYR B O 1
ATOM 4890 N N . PHE B 1 303 ? -11.906 -16.688 4.57 1 97.69 303 PHE B N 1
ATOM 4891 C CA . PHE B 1 303 ? -10.766 -17.453 5.035 1 97.69 303 PHE B CA 1
ATOM 4892 C C . PHE B 1 303 ? -10.164 -16.828 6.293 1 97.69 303 PHE B C 1
ATOM 4894 O O . PHE B 1 303 ? -9.039 -17.156 6.68 1 97.69 303 PHE B O 1
ATOM 4901 N N . ASN B 1 304 ? -10.766 -15.844 6.898 1 95.25 304 ASN B N 1
ATOM 4902 C CA . ASN B 1 304 ? -10.508 -15.297 8.227 1 95.25 304 ASN B CA 1
ATOM 4903 C C . ASN B 1 304 ? -9.148 -14.609 8.305 1 95.25 304 ASN B C 1
ATOM 4905 O O . ASN B 1 304 ? -8.398 -14.82 9.258 1 95.25 304 ASN B O 1
ATOM 4909 N N . PHE B 1 305 ? -8.859 -13.844 7.316 1 95.19 305 PHE B N 1
ATOM 4910 C CA . PHE B 1 305 ? -7.547 -13.219 7.238 1 95.19 305 PHE B CA 1
ATOM 4911 C C . PHE B 1 305 ? -7.441 -12.055 8.219 1 95.19 305 PHE B C 1
ATOM 4913 O O . PHE B 1 305 ? -6.352 -11.539 8.461 1 95.19 305 PHE B O 1
ATOM 4920 N N . THR B 1 306 ? -8.492 -11.617 8.852 1 91.19 306 THR B N 1
ATOM 4921 C CA . THR B 1 306 ? -8.398 -10.547 9.836 1 91.19 306 THR B CA 1
ATOM 4922 C C . THR B 1 306 ? -8.57 -11.102 11.25 1 91.19 306 THR B C 1
ATOM 4924 O O . THR B 1 306 ? -8.797 -10.344 12.195 1 91.19 306 THR B O 1
ATOM 4927 N N . ALA B 1 307 ? -8.555 -12.367 11.422 1 87.81 307 ALA B N 1
ATOM 4928 C CA . ALA B 1 307 ? -8.766 -13.031 12.711 1 87.81 307 ALA B CA 1
ATOM 4929 C C . ALA B 1 307 ? -7.703 -12.602 13.727 1 87.81 307 ALA B C 1
ATOM 4931 O O . ALA B 1 307 ? -7.953 -12.602 14.93 1 87.81 307 ALA B O 1
ATOM 4932 N N . GLY B 1 308 ? -6.543 -12.266 13.25 1 85.5 308 GLY B N 1
ATOM 4933 C CA . GLY B 1 308 ? -5.449 -11.898 14.141 1 85.5 308 GLY B CA 1
ATOM 4934 C C . GLY B 1 308 ? -5.531 -10.461 14.625 1 85.5 308 GLY B C 1
ATOM 4935 O O . GLY B 1 308 ? -4.664 -10.008 15.375 1 85.5 308 GLY B O 1
ATOM 4936 N N . LEU B 1 309 ? -6.488 -9.781 14.18 1 87.38 309 LEU B N 1
ATOM 4937 C CA . LEU B 1 309 ? -6.633 -8.391 14.617 1 87.38 309 LEU B CA 1
ATOM 4938 C C . LEU B 1 309 ? -6.922 -8.32 16.109 1 87.38 309 LEU B C 1
ATOM 4940 O O . LEU B 1 309 ? -7.961 -8.797 16.562 1 87.38 309 LEU B O 1
ATOM 4944 N N . GLU B 1 310 ? -6.047 -7.758 16.859 1 87.75 310 GLU B N 1
ATOM 4945 C CA . GLU B 1 310 ? -6.176 -7.637 18.297 1 87.75 310 GLU B CA 1
ATOM 4946 C C . GLU B 1 310 ? -6.98 -6.395 18.688 1 87.75 310 GLU B C 1
ATOM 4948 O O . GLU B 1 310 ? -6.953 -5.391 17.969 1 87.75 310 GLU B O 1
ATOM 4953 N N . PRO B 1 311 ? -7.645 -6.566 19.812 1 86.06 311 PRO B N 1
ATOM 4954 C CA . PRO B 1 311 ? -8.312 -5.355 20.297 1 86.06 311 PRO B CA 1
ATOM 4955 C C . PRO B 1 311 ? -7.344 -4.188 20.484 1 86.06 311 PRO B C 1
ATOM 4957 O O . PRO B 1 311 ? -6.195 -4.391 20.891 1 86.06 311 PRO B O 1
ATOM 4960 N N . SER B 1 312 ? -7.816 -3.061 20.109 1 89.44 312 SER B N 1
ATOM 4961 C CA . SER B 1 312 ? -6.996 -1.858 20.203 1 89.44 312 SER B CA 1
ATOM 4962 C C . SER B 1 312 ? -7.844 -0.638 20.562 1 89.44 312 SER B C 1
ATOM 4964 O O . SER B 1 312 ? -9.031 -0.591 20.234 1 89.44 312 SER B O 1
ATOM 4966 N N . LYS B 1 313 ? -7.289 0.255 21.297 1 91.12 313 LYS B N 1
ATOM 4967 C CA . LYS B 1 313 ? -7.98 1.515 21.562 1 91.12 313 LYS B CA 1
ATOM 4968 C C . LYS B 1 313 ? -8.023 2.389 20.312 1 91.12 313 LYS B C 1
ATOM 4970 O O . LYS B 1 313 ? -8.75 3.381 20.266 1 91.12 313 LYS B O 1
ATOM 4975 N N . PHE B 1 314 ? -7.227 2.033 19.297 1 92.69 314 PHE B N 1
ATOM 4976 C CA . PHE B 1 314 ? -7.09 2.865 18.094 1 92.69 314 PHE B CA 1
ATOM 4977 C C . PHE B 1 314 ? -8.07 2.426 17.016 1 92.69 314 PHE B C 1
ATOM 4979 O O . PHE B 1 314 ? -8.352 3.182 16.078 1 92.69 314 PHE B O 1
ATOM 4986 N N . TYR B 1 315 ? -8.5 1.225 17.078 1 86.69 315 TYR B N 1
ATOM 4987 C CA . TYR B 1 315 ? -9.297 0.629 16.016 1 86.69 315 TYR B CA 1
ATOM 4988 C C . TYR B 1 315 ? -10.32 -0.354 16.578 1 86.69 315 TYR B C 1
ATOM 4990 O O . TYR B 1 315 ? -9.969 -1.242 17.359 1 86.69 315 TYR B O 1
ATOM 4998 N N . ARG B 1 316 ? -11.594 -0.102 16.219 1 80.31 316 ARG B N 1
ATOM 4999 C CA . ARG B 1 316 ? -12.664 -0.95 16.734 1 80.31 316 ARG B CA 1
ATOM 5000 C C . ARG B 1 316 ? -12.711 -2.281 15.992 1 80.31 316 ARG B C 1
ATOM 5002 O O . ARG B 1 316 ? -12.758 -2.309 14.766 1 80.31 316 ARG B O 1
ATOM 5009 N N . VAL B 1 317 ? -12.57 -3.387 16.703 1 72.69 317 VAL B N 1
ATOM 5010 C CA . VAL B 1 317 ? -12.695 -4.723 16.141 1 72.69 317 VAL B CA 1
ATOM 5011 C C . VAL B 1 317 ? -14.148 -5.188 16.234 1 72.69 317 VAL B C 1
ATOM 5013 O O . VAL B 1 317 ? -14.711 -5.258 17.344 1 72.69 317 VAL B O 1
ATOM 5016 N N . VAL B 1 318 ? -14.883 -5.078 15.195 1 63.41 318 VAL B N 1
ATOM 5017 C CA . VAL B 1 318 ? -16.266 -5.527 15.266 1 63.41 318 VAL B CA 1
ATOM 5018 C C . VAL B 1 318 ? -16.359 -7.008 14.898 1 63.41 318 VAL B C 1
ATOM 5020 O O . VAL B 1 318 ? -15.562 -7.5 14.094 1 63.41 318 VAL B O 1
#

Solvent-accessible surface area (backbone atoms only — not comparable to full-atom values): 37545 Å² total; per-residue (Å²): 138,83,81,77,83,78,82,76,79,78,78,78,79,82,82,84,81,71,87,73,70,76,79,73,67,78,70,66,66,75,64,60,76,72,70,67,65,92,66,70,82,74,66,75,86,68,75,85,74,72,81,77,78,82,72,79,69,76,73,71,77,70,72,70,67,69,71,78,72,78,53,79,46,34,33,38,38,38,26,45,51,56,76,85,44,51,57,53,54,49,52,49,51,54,59,53,57,74,49,52,87,73,42,64,41,43,73,47,71,34,38,35,28,36,55,75,80,48,67,48,46,44,49,56,48,44,49,46,35,65,73,66,64,38,52,31,50,41,96,43,72,71,56,83,35,61,31,44,63,58,54,49,50,49,41,45,48,77,72,65,36,82,78,63,37,47,29,41,28,48,29,35,72,35,40,48,69,42,61,56,50,42,46,56,58,55,68,74,47,69,73,56,38,22,35,34,26,29,50,30,57,56,75,68,60,83,62,95,76,61,32,41,37,66,59,32,33,36,33,12,38,64,50,42,53,45,53,48,73,38,40,82,78,41,67,89,54,42,67,41,62,51,33,59,38,52,41,51,59,28,58,76,68,74,41,51,75,46,65,46,68,47,63,80,20,40,33,29,48,67,44,91,90,42,68,50,30,46,72,91,58,91,75,44,28,31,43,19,76,34,82,46,63,63,51,44,33,54,52,41,56,74,71,48,70,58,69,78,56,67,85,46,93,40,39,84,79,127,134,92,75,88,80,87,82,82,84,80,88,86,83,81,90,88,88,76,95,78,78,82,80,77,70,81,73,68,71,73,71,64,77,78,74,71,72,92,71,71,86,72,69,85,71,74,77,83,81,74,79,74,77,80,73,79,71,79,73,72,76,70,74,72,68,71,74,78,72,77,52,81,45,31,33,38,39,37,27,44,51,56,77,84,44,51,58,52,54,50,52,50,50,55,58,52,56,74,46,53,87,73,41,64,42,44,74,47,72,34,39,36,28,36,54,74,81,49,69,48,46,43,49,56,48,44,48,47,35,64,72,65,64,37,51,31,48,43,96,44,72,71,56,82,33,62,30,44,64,56,53,48,52,52,40,45,49,78,73,65,37,83,78,64,37,48,30,42,28,47,28,35,73,34,40,49,70,40,61,55,51,42,44,57,57,54,68,74,47,69,73,56,38,20,35,33,26,31,49,31,57,57,75,66,60,82,62,97,77,59,32,42,37,66,59,31,33,33,32,13,39,66,49,42,52,44,52,48,73,38,39,84,79,41,68,89,55,43,65,43,63,53,36,58,39,51,40,51,58,28,58,76,68,75,41,51,74,45,64,45,66,46,62,81,19,39,32,30,49,66,42,92,91,42,68,50,30,46,75,92,56,91,75,45,30,30,42,18,76,35,83,45,63,62,52,44,34,53,52,40,56,74,70,49,69,58,68,79,56,66,86,48,95,38,38,84,78,126

Foldseek 3Di:
DPPPDPPDPDDPDDDDDPPPPDDPPPVPPPVPPPPDPDPDDPDDPDDDPDDDDPPPPPPPPPPCPVVPPAALWEEEEEAEEELVPPVLVVVQCLLVVLQCVPHSHHYQYAYEFEDDDDPVSVVVVVVVCVVPVRYYYFHDPGDQQQCSVLRVLLCCCVVQHQPNGLKYKYAYSQKDFNRRLVRVVVSPFDSALAKEAAWPPLQPPDDPQIWHDRRMIMGGRVVSVVSNVCCVVLVVQRGDRNRSSSVVVQVVVVTSPRYYHDPPQEFEDDDPPDRRYDHDDPSHGMYGPNPDPVSVVVNCVVNPSCVPPDDDPVDDDD/DDDDDDDDDDDDDDDDDDDPDDPDPPPPPPPPDPPDDPPDDPDDPDDDDDPDDPPVPPPPPPPPPVVPPAALWEEEEEAEEDLVPPVLVVVQCVLVVLQCVPHSHHYQYAYEFEDDDDPVSVVVVVVVCVVPVRYYYFHDPGDQQQCSVLSVLLCCCVVQHQPNGLKYKYAYSQKDFNRRLVRVVVSPFDSALAKEAAWPPLQPPDDPQIWHDRRMIMGGRVVSVVSNVCCVVLVVQRGDRNRSSSVVVQVVVVTSPRYYHDPPQEFEDDDPPDRRYDHDDPSHGMYGPNPDPVSVVVNCVVNPSCVPPDDDPVDDDD